Protein AF-A0A261AAI8-F1 (afdb_monomer_lite)

Sequence (503 aa):
MDIALGIELSTLSTMRGILCHSVGISQRIRNIHFERLILFQILHFSRLRVPNLGKMPLEDLKALDSEIANLGNHQFKEVDINKFFHHWIEGYNKKLRRLKLDGFKETPDWAILLKDIVYTEWNPKERGRYYKSKYTHTEETIDCENGRDFRNKNGQLATVVHHSEYLDFLLLSFPFLIFSKIVRSMGIMELFELSQVSRRVLNLLKLSRIPVARSVNVLIGKMDSIFFYELGSFTKGFAIDFVEKPQSITGQIKINNICIDVSKNTEKRIIYCKSSQFEVALVPLLTHLDKIFFQIKWAIGIELNVLNAMREVLSHSIFKKCRYLQIRSETEALSNEDCEYLLERTHPTFGITIRSNLDANFNYKKILHFSRLSVHNLGKMPLEDLKELESEIAYLKNHQFTETDINQFLHHWIKGNNKKLRHLHLDGFKDTPDWDILLKDIVYTEWNPEERRKNYKSKYTNEVETIDCENGRDFRNKDGQLATVVHYSKFLDFLVWNDRFPE

Radius of gyration: 35.21 Å; chains: 1; bounding box: 78×64×110 Å

Foldseek 3Di:
DDDPDDDDPVVVVVVVPPPPPDDDDDPVVCVVVVVVVVLVVQLQEQFEEDQQPEEDDLVSVQVRQYQEYAHHNYPDALQSLLVSVVSVLQPGNVNYFKYKYFQQQDDHDCCSNQPPFDKDQDDVVQDDQWDWDPRDPDIDIDGRNRWIWGAHPVRWIWTWDDDRRMTMIGTDDRPLVVVLVVLLPDFPLVLVVQCQPDPVSLQSLLVSQRAAPAAWEAEAPPWGKTFHADDPGPQTSAMETADQDADDFPDWGCQPHDIWGWDDDVVSNYTYTHNVCRLVVPVSVLVSVPSNHHLHAYAYEYEPVCCVVCLVVLQDQSLLSHQEYEYAYPPDADEQVNLVSNCVSRVHNAAYAYHHHHPPPHDLVSHLQHQFYEYACQEEDDLVSVQVRLHQEYHYENYDDALQSQLVSVVSVLQPGSVSHFKYKYFAQQDDHPCCNNCPPFDWDADDVVQADQWDWDPNDNDTDIDGCNRWTWGAHPVRWIWTWDDDRRMTMIGTPPDRYDD

InterPro domains:
  IPR001810 F-box domain [PS50181] (168-206)
  IPR012885 Sdz-33, F-box domain [PF07735] (42-101)
  IPR012885 Sdz-33, F-box domain [PF07735] (365-426)

Structure (mmCIF, N/CA/C/O backbone):
data_AF-A0A261AAI8-F1
#
_entry.id   AF-A0A261AAI8-F1
#
loop_
_atom_site.group_PDB
_atom_site.id
_atom_site.type_symbol
_atom_site.label_atom_id
_atom_site.label_alt_id
_atom_site.label_comp_id
_atom_site.label_asym_id
_atom_site.label_entity_id
_atom_site.label_seq_id
_atom_site.pdbx_PDB_ins_code
_atom_site.Cartn_x
_atom_site.Cartn_y
_atom_site.Cartn_z
_atom_site.occupancy
_atom_site.B_iso_or_equiv
_atom_site.auth_seq_id
_atom_site.auth_comp_id
_atom_site.auth_asym_id
_atom_site.auth_atom_id
_atom_site.pdbx_PDB_model_num
ATOM 1 N N . MET A 1 1 ? -7.500 -22.355 32.479 1.00 22.66 1 MET A N 1
ATOM 2 C CA . MET A 1 1 ? -8.018 -23.730 32.623 1.00 22.66 1 MET A CA 1
ATOM 3 C C . MET A 1 1 ? -9.062 -23.620 33.716 1.00 22.66 1 MET A C 1
ATOM 5 O O . MET A 1 1 ? -8.724 -23.707 34.885 1.00 22.66 1 MET A O 1
ATOM 9 N N . ASP A 1 2 ? -10.276 -23.224 33.335 1.00 24.41 2 ASP A N 1
ATOM 10 C CA . ASP A 1 2 ? -11.313 -22.833 34.294 1.00 24.41 2 ASP A CA 1
ATOM 11 C C . ASP A 1 2 ? -12.060 -24.086 34.739 1.00 24.41 2 ASP A C 1
ATOM 13 O O . ASP A 1 2 ? -12.765 -24.724 33.955 1.00 24.41 2 ASP A O 1
ATOM 17 N N . ILE A 1 3 ? -11.832 -24.477 35.989 1.00 24.23 3 ILE A N 1
ATOM 18 C CA . ILE A 1 3 ? -12.466 -25.634 36.610 1.00 24.23 3 ILE A CA 1
ATOM 19 C C . ILE A 1 3 ? -13.923 -25.259 36.903 1.00 24.23 3 ILE A C 1
ATOM 21 O O . ILE A 1 3 ? -14.205 -24.443 37.777 1.00 24.23 3 ILE A O 1
ATOM 25 N N . ALA A 1 4 ? -14.858 -25.859 36.165 1.00 29.19 4 ALA A N 1
ATOM 26 C CA . ALA A 1 4 ? -16.274 -25.837 36.503 1.00 29.19 4 ALA A CA 1
ATOM 27 C C . ALA A 1 4 ? -16.508 -26.776 37.698 1.00 29.19 4 ALA A C 1
ATOM 29 O O . ALA A 1 4 ? -16.684 -27.979 37.526 1.00 29.19 4 ALA A O 1
ATOM 30 N N . LEU A 1 5 ? -16.479 -26.237 38.916 1.00 31.91 5 LEU A N 1
ATOM 31 C CA . LEU A 1 5 ? -16.896 -26.963 40.114 1.00 31.91 5 LEU A CA 1
ATOM 32 C C . LEU A 1 5 ? -18.424 -26.899 40.226 1.00 31.91 5 LEU A C 1
ATOM 34 O O . LEU A 1 5 ? -18.993 -25.862 40.556 1.00 31.91 5 LEU A O 1
ATOM 38 N N . GLY A 1 6 ? -19.094 -28.011 39.922 1.00 31.77 6 GLY A N 1
ATOM 39 C CA . GLY A 1 6 ? -20.480 -28.224 40.325 1.00 31.77 6 GLY A CA 1
ATOM 40 C C . GLY A 1 6 ? -20.508 -28.544 41.815 1.00 31.77 6 GLY A C 1
ATOM 41 O O . GLY A 1 6 ? -20.043 -29.607 42.214 1.00 31.77 6 GLY A O 1
ATOM 42 N N . ILE A 1 7 ? -21.003 -27.622 42.640 1.00 35.31 7 ILE A N 1
ATOM 43 C CA . ILE A 1 7 ? -21.208 -27.880 44.068 1.00 35.31 7 ILE A CA 1
ATOM 44 C C . ILE A 1 7 ? -22.627 -28.420 44.244 1.00 35.31 7 ILE A C 1
ATOM 46 O O . ILE A 1 7 ? -23.610 -27.709 44.037 1.00 35.31 7 ILE A O 1
ATOM 50 N N . GLU A 1 8 ? -22.729 -29.685 44.637 1.00 32.12 8 GLU A N 1
ATOM 51 C CA . GLU A 1 8 ? -23.958 -30.260 45.169 1.00 32.12 8 GLU A CA 1
ATOM 52 C C . GLU A 1 8 ? -24.102 -29.839 46.644 1.00 32.12 8 GLU A C 1
ATOM 54 O O . GLU A 1 8 ? -23.239 -30.112 47.481 1.00 32.12 8 GLU A O 1
ATOM 59 N N . LEU A 1 9 ? -25.198 -29.170 47.007 1.00 36.25 9 LEU A N 1
ATOM 60 C CA . LEU A 1 9 ? -25.475 -28.810 48.408 1.00 36.25 9 LEU A CA 1
ATOM 61 C C . LEU A 1 9 ? -25.646 -30.048 49.319 1.00 36.25 9 LEU A C 1
ATOM 63 O O . LEU A 1 9 ? -25.467 -29.944 50.531 1.00 36.25 9 LEU A O 1
ATOM 67 N N . SER A 1 10 ? -25.888 -31.237 48.751 1.00 35.91 10 SER A N 1
ATOM 68 C CA . SER A 1 10 ? -25.846 -32.540 49.438 1.00 35.91 10 SER A CA 1
ATOM 69 C C . SER A 1 10 ? -24.433 -32.920 49.902 1.00 35.91 10 SER A C 1
ATOM 71 O O . SER A 1 10 ? -24.281 -33.429 51.012 1.00 35.91 10 SER A O 1
ATOM 73 N N . THR A 1 11 ? -23.384 -32.614 49.130 1.00 36.41 11 THR A N 1
ATOM 74 C CA . THR A 1 11 ? -21.984 -32.930 49.491 1.00 36.41 11 THR A CA 1
ATOM 75 C C . THR A 1 11 ? -21.432 -32.121 50.675 1.00 36.41 11 THR A C 1
ATOM 77 O O . THR A 1 11 ? -20.484 -32.553 51.331 1.00 36.41 11 THR A O 1
ATOM 80 N N . LEU A 1 12 ? -22.057 -30.994 51.035 1.00 38.62 12 LEU A N 1
ATOM 81 C CA . LEU A 1 12 ? -21.713 -30.219 52.239 1.00 38.62 12 LEU A CA 1
ATOM 82 C C . LEU A 1 12 ? -22.172 -30.899 53.542 1.00 38.62 12 LEU A C 1
ATOM 84 O O . LEU A 1 12 ? -21.616 -30.630 54.609 1.00 38.62 12 LEU A O 1
ATOM 88 N N . SER A 1 13 ? -23.135 -31.826 53.471 1.00 37.97 13 SER A N 1
ATOM 89 C CA . SER A 1 13 ? -23.565 -32.620 54.630 1.00 37.97 13 SER A CA 1
ATOM 90 C C . SER A 1 13 ? -22.507 -33.638 55.083 1.00 37.97 13 SER A C 1
ATOM 92 O O . SER A 1 13 ? -22.428 -33.957 56.268 1.00 37.97 13 SER A O 1
ATOM 94 N N . THR A 1 14 ? -21.625 -34.069 54.178 1.00 35.94 14 THR A N 1
ATOM 95 C CA . THR A 1 14 ? -20.559 -35.036 54.470 1.00 35.94 14 THR A CA 1
ATOM 96 C C . THR A 1 14 ? -19.347 -34.373 55.139 1.00 35.94 14 THR A C 1
ATOM 98 O O . THR A 1 14 ? -18.746 -34.956 56.038 1.00 35.94 14 THR A O 1
ATOM 101 N N . MET A 1 15 ? -19.038 -33.105 54.819 1.00 35.00 15 MET A N 1
ATOM 102 C CA . MET A 1 15 ? -18.042 -32.313 55.575 1.00 35.00 15 MET A CA 1
ATOM 103 C C . MET A 1 15 ? -18.531 -31.906 56.977 1.00 35.00 15 MET A C 1
ATOM 105 O O . MET A 1 15 ? -17.720 -31.625 57.861 1.00 35.00 15 MET A O 1
ATOM 109 N N . ARG A 1 16 ? -19.852 -31.922 57.204 1.00 35.59 16 ARG A N 1
ATOM 110 C CA . ARG A 1 16 ? -20.513 -31.624 58.488 1.00 35.59 16 ARG A CA 1
ATOM 111 C C . ARG A 1 16 ? -20.115 -32.602 59.606 1.00 35.59 16 ARG A C 1
ATOM 113 O O . ARG A 1 16 ? -20.129 -32.214 60.768 1.00 35.59 16 ARG A O 1
ATOM 120 N N . GLY A 1 17 ? -19.733 -33.838 59.266 1.00 34.75 17 GLY A N 1
ATOM 121 C CA . GLY A 1 17 ? -19.344 -34.867 60.239 1.00 34.75 17 GLY A CA 1
ATOM 122 C C . GLY A 1 17 ? -17.910 -34.741 60.766 1.00 34.75 17 GLY A C 1
ATOM 123 O O . GLY A 1 17 ? -17.660 -35.037 61.930 1.00 34.75 17 GLY A O 1
ATOM 124 N N . ILE A 1 18 ? -16.971 -34.255 59.949 1.00 36.31 18 ILE A N 1
ATOM 125 C CA . ILE A 1 18 ? -15.529 -34.297 60.269 1.00 36.31 18 ILE A CA 1
ATOM 126 C C . ILE A 1 18 ? -15.102 -33.122 61.173 1.00 36.31 18 ILE A C 1
ATOM 128 O O . ILE A 1 18 ? -14.172 -33.249 61.964 1.00 36.31 18 ILE A O 1
ATOM 132 N N . LEU A 1 19 ? -15.814 -31.990 61.127 1.00 31.95 19 LEU A N 1
ATOM 133 C CA . LEU A 1 19 ? -15.485 -30.774 61.893 1.00 31.95 19 LEU A CA 1
ATOM 134 C C . LEU A 1 19 ? -16.314 -30.582 63.176 1.00 31.95 19 LEU A C 1
ATOM 136 O O . LEU A 1 19 ? -16.024 -29.684 63.966 1.00 31.95 19 LEU A O 1
ATOM 140 N N . CYS A 1 20 ? -17.325 -31.422 63.425 1.00 35.00 20 CYS A N 1
ATOM 141 C CA . CYS A 1 20 ? -18.189 -31.302 64.606 1.00 35.00 20 CYS A CA 1
ATOM 142 C C . CYS A 1 20 ? -17.543 -31.783 65.920 1.00 35.00 20 CYS A C 1
ATOM 144 O O . CYS A 1 20 ? -18.127 -31.564 66.979 1.00 35.00 20 CYS A O 1
ATOM 146 N N . HIS A 1 21 ? -16.347 -32.384 65.887 1.00 34.69 21 HIS A N 1
ATOM 147 C CA . HIS A 1 21 ? -15.700 -32.912 67.094 1.00 34.69 21 HIS A CA 1
ATOM 148 C C . HIS A 1 21 ? -14.760 -31.950 67.836 1.00 34.69 21 HIS A C 1
ATOM 150 O O . HIS A 1 21 ? -14.392 -32.266 68.962 1.00 34.69 21 HIS A O 1
ATOM 156 N N . SER A 1 22 ? -14.385 -30.785 67.290 1.00 32.94 22 SER A N 1
ATOM 157 C CA . SER A 1 22 ? -13.252 -30.033 67.863 1.00 32.94 22 SER A CA 1
ATOM 158 C C . SER A 1 22 ? -13.557 -28.756 68.652 1.00 32.94 22 SER A C 1
ATOM 160 O O . SER A 1 22 ? -12.664 -28.305 69.360 1.00 32.94 22 SER A O 1
ATOM 162 N N . VAL A 1 23 ? -14.751 -28.144 68.615 1.00 34.78 23 VAL A N 1
ATOM 163 C CA . VAL A 1 23 ? -14.961 -26.882 69.369 1.00 34.78 23 VAL A CA 1
ATOM 164 C C . VAL A 1 23 ? -16.407 -26.704 69.836 1.00 34.78 23 VAL A C 1
ATOM 166 O O . VAL A 1 23 ? -17.268 -26.289 69.053 1.00 34.78 23 VAL A O 1
ATOM 169 N N . GLY A 1 24 ? -16.656 -26.948 71.125 1.00 41.47 24 GLY A N 1
ATOM 170 C CA . GLY A 1 24 ? -17.947 -26.752 71.789 1.00 41.47 24 GLY A CA 1
ATOM 171 C C . GLY A 1 24 ? -18.336 -25.278 71.938 1.00 41.47 24 GLY A C 1
ATOM 172 O O . GLY A 1 24 ? -17.912 -24.627 72.882 1.00 41.47 24 GLY A O 1
ATOM 173 N N . ILE A 1 25 ? -19.160 -24.765 71.015 1.00 35.31 25 ILE A N 1
ATOM 174 C CA . ILE A 1 25 ? -19.985 -23.546 71.153 1.00 35.31 25 ILE A CA 1
ATOM 175 C C . ILE A 1 25 ? -21.282 -23.759 70.342 1.00 35.31 25 ILE A C 1
ATOM 177 O O . ILE A 1 25 ? -21.244 -24.358 69.268 1.00 35.31 25 ILE A O 1
ATOM 181 N N . SER A 1 26 ? -22.416 -23.269 70.865 1.00 42.31 26 SER A N 1
ATOM 182 C CA . SER A 1 26 ? -23.805 -23.448 70.390 1.00 42.31 26 SER A CA 1
ATOM 183 C C . SER A 1 26 ? -24.010 -23.557 68.864 1.00 42.31 26 SER A C 1
ATOM 185 O O . SER A 1 26 ? -23.716 -22.651 68.080 1.00 42.31 26 SER A O 1
ATOM 187 N N . GLN A 1 27 ? -24.627 -24.673 68.471 1.00 39.41 27 GLN A N 1
ATOM 188 C CA . GLN A 1 27 ? -24.836 -25.167 67.104 1.00 39.41 27 GLN A CA 1
ATOM 189 C C . GLN A 1 27 ? -25.745 -24.276 66.232 1.00 39.41 27 GLN A C 1
ATOM 191 O O . GLN A 1 27 ? -25.676 -24.325 65.005 1.00 39.41 27 GLN A O 1
ATOM 196 N N . ARG A 1 28 ? -26.578 -23.419 66.841 1.00 34.44 28 ARG A N 1
ATOM 197 C CA . ARG A 1 28 ? -27.532 -22.549 66.121 1.00 34.44 28 ARG A CA 1
ATOM 198 C C . ARG A 1 28 ? -26.897 -21.287 65.529 1.00 34.44 28 ARG A C 1
ATOM 200 O O . ARG A 1 28 ? -27.314 -20.858 64.459 1.00 34.44 28 ARG A O 1
ATOM 207 N N . ILE A 1 29 ? -25.886 -20.712 66.187 1.00 33.72 29 ILE A N 1
ATOM 208 C CA . ILE A 1 29 ? -25.269 -19.438 65.769 1.00 33.72 29 ILE A CA 1
ATOM 209 C C . ILE A 1 29 ? -24.239 -19.660 64.645 1.00 33.72 29 ILE A C 1
ATOM 211 O O . ILE A 1 29 ? -24.134 -18.838 63.737 1.00 33.72 29 ILE A O 1
ATOM 215 N N . ARG A 1 30 ? -23.541 -20.809 64.629 1.00 38.28 30 ARG A N 1
ATOM 216 C CA . ARG A 1 30 ? -22.608 -21.165 63.539 1.00 38.28 30 ARG A CA 1
ATOM 217 C C . ARG A 1 30 ? -23.312 -21.482 62.215 1.00 38.28 30 ARG A C 1
ATOM 219 O O . ARG A 1 30 ? -22.793 -21.098 61.173 1.00 38.28 30 ARG A O 1
ATOM 226 N N . ASN A 1 31 ? -24.487 -22.118 62.239 1.00 37.25 31 ASN A N 1
ATOM 227 C CA . ASN A 1 31 ? -25.198 -22.511 61.012 1.00 37.25 31 ASN A CA 1
ATOM 228 C C . ASN A 1 31 ? -25.596 -21.306 60.143 1.00 37.25 31 ASN A C 1
ATOM 230 O O . ASN A 1 31 ? -25.364 -21.322 58.940 1.00 37.25 31 ASN A O 1
ATOM 234 N N . ILE A 1 32 ? -26.106 -20.230 60.751 1.00 40.56 32 ILE A N 1
ATOM 235 C CA . ILE A 1 32 ? -26.548 -19.034 60.011 1.00 40.56 32 ILE A CA 1
ATOM 236 C C . ILE A 1 32 ? -25.350 -18.272 59.420 1.00 40.56 32 ILE A C 1
ATOM 238 O O . ILE A 1 32 ? -25.414 -17.782 58.292 1.00 40.56 32 ILE A O 1
ATOM 242 N N . HIS A 1 33 ? -24.242 -18.181 60.163 1.00 38.62 33 HIS A N 1
ATOM 243 C CA . HIS A 1 33 ? -23.044 -17.483 59.693 1.00 38.62 33 HIS A CA 1
ATOM 244 C C . HIS A 1 33 ? -22.299 -18.250 58.595 1.00 38.62 33 HIS A C 1
ATOM 246 O O . HIS A 1 33 ? -21.796 -17.623 57.666 1.00 38.62 33 HIS A O 1
ATOM 252 N N . PHE A 1 34 ? -22.251 -19.583 58.673 1.00 38.56 34 PHE A N 1
ATOM 253 C CA . PHE A 1 34 ? -21.557 -20.426 57.697 1.00 38.56 34 PHE A CA 1
ATOM 254 C C . PHE A 1 34 ? -22.311 -20.507 56.360 1.00 38.56 34 PHE A C 1
ATOM 256 O O . PHE A 1 34 ? -21.695 -20.369 55.306 1.00 38.56 34 PHE A O 1
ATOM 263 N N . GLU A 1 35 ? -23.644 -20.628 56.389 1.00 45.94 35 GLU A N 1
ATOM 264 C CA . GLU A 1 35 ? -24.478 -20.595 55.177 1.00 45.94 35 GLU A CA 1
ATOM 265 C C . GLU A 1 35 ? -24.386 -19.239 54.458 1.00 45.94 35 GLU A C 1
ATOM 267 O O . GLU A 1 35 ? -24.210 -19.204 53.241 1.00 45.94 35 GLU A O 1
ATOM 272 N N . ARG A 1 36 ? -24.397 -18.118 55.201 1.00 44.72 36 ARG A N 1
ATOM 273 C CA . ARG A 1 36 ? -24.198 -16.777 54.619 1.00 44.72 36 ARG A CA 1
ATOM 274 C C . ARG A 1 36 ? -22.795 -16.567 54.045 1.00 44.72 36 ARG A C 1
ATOM 276 O O . ARG A 1 36 ? -22.673 -15.929 53.004 1.00 44.72 36 ARG A O 1
ATOM 283 N N . LEU A 1 37 ? -21.746 -17.093 54.686 1.00 41.44 37 LEU A N 1
ATOM 284 C CA . LEU A 1 37 ? -20.369 -16.972 54.184 1.00 41.44 37 LEU A CA 1
ATOM 285 C C . LEU A 1 37 ? -20.166 -17.725 52.863 1.00 41.44 37 LEU A C 1
ATOM 287 O O . LEU A 1 37 ? -19.517 -17.205 51.957 1.00 41.44 37 LEU A O 1
ATOM 291 N N . ILE A 1 38 ? -20.742 -18.925 52.743 1.00 51.62 38 ILE A N 1
ATOM 292 C CA . ILE A 1 38 ? -20.686 -19.724 51.512 1.00 51.62 38 ILE A CA 1
ATOM 293 C C . ILE A 1 38 ? -21.461 -19.028 50.391 1.00 51.62 38 ILE A C 1
ATOM 295 O O . ILE A 1 38 ? -20.952 -18.917 49.277 1.00 51.62 38 ILE A O 1
ATOM 299 N N . LEU A 1 39 ? -22.655 -18.501 50.684 1.00 51.00 39 LEU A N 1
ATOM 300 C CA . LEU A 1 39 ? -23.450 -17.770 49.697 1.00 51.00 39 LEU A CA 1
ATOM 301 C C . LEU A 1 39 ? -22.688 -16.546 49.163 1.00 51.00 39 LEU A C 1
ATOM 303 O O . LEU A 1 39 ? -22.605 -16.359 47.953 1.00 51.00 39 LEU A O 1
ATOM 307 N N . PHE A 1 40 ? -22.050 -15.774 50.050 1.00 53.84 40 PHE A N 1
ATOM 308 C CA . PHE A 1 40 ? -21.281 -14.580 49.683 1.00 53.84 40 PHE A CA 1
ATOM 309 C C . PHE A 1 40 ? -20.080 -14.899 48.777 1.00 53.84 40 PHE A C 1
ATOM 311 O O . PHE A 1 40 ? -19.794 -14.160 47.840 1.00 53.84 40 PHE A O 1
ATOM 318 N N . GLN A 1 41 ? -19.396 -16.027 48.997 1.00 53.50 41 GLN A N 1
ATOM 319 C CA . GLN A 1 41 ? -18.282 -16.452 48.139 1.00 53.50 41 GLN A CA 1
ATOM 320 C C . GLN A 1 41 ? -18.738 -16.911 46.744 1.00 53.50 41 GLN A C 1
ATOM 322 O O . GLN A 1 41 ? -17.994 -16.762 45.775 1.00 53.50 41 GLN A O 1
ATOM 327 N N . ILE A 1 42 ? -19.958 -17.440 46.620 1.00 61.41 42 ILE A N 1
ATOM 328 C CA . ILE A 1 42 ? -20.470 -18.009 45.367 1.00 61.41 42 ILE A CA 1
ATOM 329 C C . ILE A 1 42 ? -20.980 -16.926 44.390 1.00 61.41 42 ILE A C 1
ATOM 331 O O . ILE A 1 42 ? -20.919 -17.111 43.173 1.00 61.41 42 ILE A O 1
ATOM 335 N N . LEU A 1 43 ? -21.411 -15.762 44.887 1.00 59.22 43 LEU A N 1
ATOM 336 C CA . LEU A 1 43 ? -21.946 -14.666 44.058 1.00 59.22 43 LEU A CA 1
ATOM 337 C C . LEU A 1 43 ? -20.915 -14.004 43.128 1.00 59.22 43 LEU A C 1
ATOM 339 O O . LEU A 1 43 ? -21.301 -13.283 42.209 1.00 59.22 43 LEU A O 1
ATOM 343 N N . HIS A 1 44 ? -19.621 -14.253 43.347 1.00 69.00 44 HIS A N 1
ATOM 344 C CA . HIS A 1 44 ? -18.522 -13.657 42.582 1.00 69.00 44 HIS A CA 1
ATOM 345 C C . HIS A 1 44 ? -17.990 -14.545 41.448 1.00 69.00 44 HIS A C 1
ATOM 347 O O . HIS A 1 44 ? -17.086 -14.133 40.714 1.00 69.00 44 HIS A O 1
ATOM 353 N N . PHE A 1 45 ? -18.524 -15.759 41.265 1.00 71.00 45 PHE A N 1
ATOM 354 C CA . PHE A 1 45 ? -18.133 -16.586 40.125 1.00 71.00 45 PHE A CA 1
ATOM 355 C C . PHE A 1 45 ? -18.655 -15.980 38.822 1.00 71.00 45 PHE A C 1
ATOM 357 O O . PHE A 1 45 ? -19.842 -15.695 38.684 1.00 71.00 45 PHE A O 1
ATOM 364 N N . SER A 1 46 ? -17.776 -15.850 37.823 1.00 77.00 46 SER A N 1
ATOM 365 C CA . SER A 1 46 ? -18.157 -15.379 36.483 1.00 77.00 46 SER A CA 1
ATOM 366 C C . SER A 1 46 ? -19.258 -16.252 35.867 1.00 77.00 46 SER A C 1
ATOM 368 O O . SER A 1 46 ? -20.161 -15.730 35.217 1.00 77.00 46 SER A O 1
ATOM 370 N N . ARG A 1 47 ? -19.240 -17.565 36.113 1.00 81.31 47 ARG A N 1
ATOM 371 C CA . ARG A 1 47 ? -20.298 -18.489 35.694 1.00 81.31 47 ARG A CA 1
ATOM 372 C C . ARG A 1 47 ? -20.766 -19.300 36.886 1.00 81.31 47 ARG A C 1
ATOM 374 O O . ARG A 1 47 ? -19.989 -20.064 37.451 1.00 81.31 47 ARG A O 1
ATOM 381 N N . LEU A 1 48 ? -22.027 -19.124 37.242 1.00 84.12 48 LEU A N 1
ATOM 382 C CA . LEU A 1 48 ? -22.653 -19.738 38.396 1.00 84.12 48 LEU A CA 1
ATOM 383 C C . LEU A 1 48 ? -23.733 -20.725 37.949 1.00 84.12 48 LEU A C 1
ATOM 385 O O . LEU A 1 48 ? -24.612 -20.377 37.165 1.00 84.12 48 LEU A O 1
ATOM 389 N N . ARG A 1 49 ? -23.706 -21.951 38.474 1.00 85.25 49 ARG A N 1
ATOM 390 C CA . ARG A 1 49 ? -24.803 -22.913 38.336 1.00 85.25 49 ARG A CA 1
ATOM 391 C C . ARG A 1 49 ? -25.078 -23.551 39.680 1.00 85.25 49 ARG A C 1
ATOM 393 O O . ARG A 1 49 ? -24.222 -24.253 40.208 1.00 85.25 49 ARG A O 1
ATOM 400 N N . VAL A 1 50 ? -26.286 -23.338 40.184 1.00 84.31 50 VAL A N 1
ATOM 401 C CA . VAL A 1 50 ? -26.770 -23.914 41.438 1.00 84.31 50 VAL A CA 1
ATOM 402 C C . VAL A 1 50 ? -28.069 -24.653 41.129 1.00 84.31 50 VAL A C 1
ATOM 404 O O . VAL A 1 50 ? -29.116 -24.016 41.056 1.00 84.31 50 VAL A O 1
ATOM 407 N N . PRO A 1 51 ? -28.029 -25.978 40.892 1.00 80.19 51 PRO A N 1
ATOM 408 C CA . PRO A 1 51 ? -29.221 -26.747 40.525 1.00 80.19 51 PRO A CA 1
ATOM 409 C C . PRO A 1 51 ? -30.304 -26.759 41.609 1.00 80.19 51 PRO A C 1
ATOM 411 O O . PRO A 1 51 ? -31.479 -26.849 41.286 1.00 80.19 51 PRO A O 1
ATOM 414 N N . ASN A 1 52 ? -29.902 -26.669 42.881 1.00 81.56 52 ASN A N 1
ATOM 415 C CA . ASN A 1 52 ? -30.803 -26.645 44.029 1.00 81.56 52 ASN A CA 1
ATOM 416 C C . ASN A 1 52 ? -30.482 -25.464 44.943 1.00 81.56 52 ASN A C 1
ATOM 418 O O . ASN A 1 52 ? -29.762 -25.618 45.922 1.00 81.56 52 ASN A O 1
ATOM 422 N N . LEU A 1 53 ? -30.983 -24.281 44.602 1.00 81.62 53 LEU A N 1
ATOM 423 C CA . LEU A 1 53 ? -30.681 -23.040 45.308 1.00 81.62 53 LEU A CA 1
ATOM 424 C C . LEU A 1 53 ? -31.319 -22.985 46.703 1.00 81.62 53 LEU A C 1
ATOM 426 O O . LEU A 1 53 ? -30.713 -22.468 47.639 1.00 81.62 53 LEU A O 1
ATOM 430 N N . GLY A 1 54 ? -32.538 -23.510 46.857 1.00 78.94 54 GLY A N 1
ATOM 431 C CA . GLY A 1 54 ? -33.278 -23.427 48.113 1.00 78.94 54 GLY A CA 1
ATOM 432 C C . GLY A 1 54 ? -33.676 -21.988 48.467 1.00 78.94 54 GLY A C 1
ATOM 433 O O . GLY A 1 54 ? -34.152 -21.229 47.619 1.00 78.94 54 GLY A O 1
ATOM 434 N N . LYS A 1 55 ? -33.526 -21.613 49.745 1.00 79.94 55 LYS A N 1
ATOM 435 C CA . LYS A 1 55 ? -33.882 -20.278 50.255 1.00 79.94 55 LYS A CA 1
ATOM 436 C C . LYS A 1 55 ? -32.737 -19.288 50.054 1.00 79.94 55 LYS A C 1
ATOM 438 O O . LYS A 1 55 ? -31.887 -19.145 50.927 1.00 79.94 55 LYS A O 1
ATOM 443 N N . MET A 1 56 ? -32.768 -18.567 48.937 1.00 81.06 56 MET A N 1
ATOM 444 C CA . MET A 1 56 ? -31.901 -17.416 48.686 1.00 81.06 56 MET A CA 1
ATOM 445 C C . MET A 1 56 ? -32.687 -16.103 48.854 1.00 81.06 56 MET A C 1
ATOM 447 O O . MET A 1 56 ? -33.736 -15.944 48.228 1.00 81.06 56 MET A O 1
ATOM 451 N N . PRO A 1 57 ? -32.216 -15.157 49.684 1.00 87.19 57 PRO A N 1
ATOM 452 C CA . PRO A 1 57 ? -32.776 -13.810 49.762 1.00 87.19 57 PRO A CA 1
ATOM 453 C C . PRO A 1 57 ? -32.691 -13.049 48.430 1.00 87.19 57 PRO A C 1
ATOM 455 O O . PRO A 1 57 ? -31.703 -13.140 47.707 1.00 87.19 57 PRO A O 1
ATOM 458 N N . LEU A 1 58 ? -33.695 -12.215 48.140 1.00 89.19 58 LEU A N 1
ATOM 459 C CA . LEU A 1 58 ? -33.702 -11.346 46.953 1.00 89.19 58 LEU A CA 1
ATOM 460 C C . LEU A 1 58 ? -32.503 -10.383 46.910 1.00 89.19 58 LEU A C 1
ATOM 462 O O . LEU A 1 58 ? -31.974 -10.108 45.836 1.00 89.19 58 LEU A O 1
ATOM 466 N N . GLU A 1 59 ? -32.065 -9.868 48.058 1.00 90.00 59 GLU A N 1
ATOM 467 C CA . GLU A 1 59 ? -30.921 -8.948 48.110 1.00 90.00 59 GLU A CA 1
ATOM 468 C C . GLU A 1 59 ? -29.620 -9.617 47.652 1.00 90.00 59 GLU A C 1
ATOM 470 O O . GLU A 1 59 ? -28.806 -8.980 46.988 1.00 90.00 59 GLU A O 1
ATOM 475 N N . ASP A 1 60 ? -29.471 -10.923 47.880 1.00 86.44 60 ASP A N 1
ATOM 476 C CA . ASP A 1 60 ? -28.318 -11.673 47.385 1.00 86.44 60 ASP A CA 1
ATOM 477 C C . ASP A 1 60 ? -28.398 -11.867 45.859 1.00 86.44 60 ASP A C 1
ATOM 479 O O . ASP A 1 60 ? -27.375 -11.865 45.176 1.00 86.44 60 ASP A O 1
ATOM 483 N N . LEU A 1 61 ? -29.610 -11.976 45.290 1.00 89.56 61 LEU A N 1
ATOM 484 C CA . LEU A 1 61 ? -29.801 -12.057 43.836 1.00 89.56 61 LEU A CA 1
ATOM 485 C C . LEU A 1 61 ? -29.466 -10.715 43.176 1.00 89.56 61 LEU A C 1
ATOM 487 O O . LEU A 1 61 ? -28.833 -10.678 42.124 1.00 89.56 61 LEU A O 1
ATOM 491 N N . LYS A 1 62 ? -29.841 -9.601 43.812 1.00 90.88 62 LYS A N 1
ATOM 492 C CA . LYS A 1 62 ? -29.445 -8.253 43.377 1.00 90.88 62 LYS A CA 1
ATOM 493 C C . LYS A 1 62 ? -27.935 -8.033 43.491 1.00 90.88 62 LYS A C 1
ATOM 495 O O . LYS A 1 62 ? -27.349 -7.388 42.629 1.00 90.88 62 LYS A O 1
ATOM 500 N N . ALA A 1 63 ? -27.288 -8.616 44.499 1.00 87.62 63 ALA A N 1
ATOM 501 C CA . ALA A 1 63 ? -25.839 -8.549 44.684 1.00 87.62 63 ALA A CA 1
ATOM 502 C C . ALA A 1 63 ? -25.033 -9.465 43.738 1.00 87.62 63 ALA A C 1
ATOM 504 O O . ALA A 1 63 ? -23.803 -9.450 43.783 1.00 87.62 63 ALA A O 1
ATOM 505 N N . LEU A 1 64 ? -25.695 -10.246 42.876 1.00 85.69 64 LEU A N 1
ATOM 506 C CA . LEU A 1 64 ? -25.053 -11.182 41.956 1.00 85.69 64 LEU A CA 1
ATOM 507 C C . LEU A 1 64 ? -24.035 -10.488 41.031 1.00 85.69 64 LEU A C 1
ATOM 509 O O . LEU A 1 64 ? -24.380 -9.592 40.254 1.00 85.69 64 LEU A O 1
ATOM 513 N N . ASP A 1 65 ? -22.790 -10.965 41.049 1.00 83.38 65 ASP A N 1
ATOM 514 C CA . ASP A 1 65 ? -21.672 -10.446 40.248 1.00 83.38 65 ASP A CA 1
ATOM 515 C C . ASP A 1 65 ? -21.189 -11.468 39.195 1.00 83.38 65 ASP A C 1
ATOM 517 O O . ASP A 1 65 ? -20.013 -11.535 38.828 1.00 83.38 65 ASP A O 1
ATOM 521 N N . SER A 1 66 ? -22.122 -12.277 38.689 1.00 82.62 66 SER A N 1
ATOM 522 C CA . SER A 1 66 ? -21.890 -13.280 37.645 1.00 82.62 66 SER A CA 1
ATOM 523 C C . SER A 1 66 ? -22.161 -12.740 36.238 1.00 82.62 66 SER A C 1
ATOM 525 O O . SER A 1 66 ? -23.015 -11.884 36.024 1.00 82.62 66 SER A O 1
ATOM 527 N N . GLU A 1 67 ? -21.463 -13.295 35.246 1.00 84.25 67 GLU A N 1
ATOM 528 C CA . GLU A 1 67 ? -21.761 -13.118 33.821 1.00 84.25 67 GLU A CA 1
ATOM 529 C C . GLU A 1 67 ? -22.918 -14.022 33.384 1.00 84.25 67 GLU A C 1
ATOM 531 O O . GLU A 1 67 ? -23.812 -13.594 32.655 1.00 84.25 67 GLU A O 1
ATOM 536 N N . ILE A 1 68 ? -22.926 -15.275 33.840 1.00 88.25 68 ILE A N 1
ATOM 537 C CA . ILE A 1 68 ? -24.016 -16.223 33.591 1.00 88.25 68 ILE A CA 1
ATOM 538 C C . ILE A 1 68 ? -24.393 -16.880 34.911 1.00 88.25 68 ILE A C 1
ATOM 540 O O . ILE A 1 68 ? -23.515 -17.420 35.581 1.00 88.25 68 ILE A O 1
ATOM 544 N N . ALA A 1 69 ? -25.676 -16.877 35.258 1.00 90.19 69 ALA A N 1
ATOM 545 C CA . ALA A 1 69 ? -26.190 -17.573 36.431 1.00 90.19 69 ALA A CA 1
ATOM 546 C C . ALA A 1 69 ? -27.351 -18.498 36.057 1.00 90.19 69 ALA A C 1
ATOM 548 O O . ALA A 1 69 ? -28.334 -18.051 35.476 1.00 90.19 69 ALA A O 1
ATOM 549 N N . ASN A 1 70 ? -27.234 -19.775 36.414 1.00 90.62 70 ASN A N 1
ATOM 550 C CA . ASN A 1 70 ? -28.259 -20.798 36.239 1.00 90.62 70 ASN A CA 1
ATOM 551 C C . ASN A 1 70 ? -28.699 -21.282 37.623 1.00 90.62 70 ASN A C 1
ATOM 553 O O . ASN A 1 70 ? -27.963 -22.025 38.277 1.00 90.62 70 ASN A O 1
ATOM 557 N N . LEU A 1 71 ? -29.872 -20.858 38.078 1.00 90.56 71 LEU A N 1
ATOM 558 C CA . LEU A 1 71 ? -30.358 -21.123 39.427 1.00 90.56 71 LEU A CA 1
ATOM 559 C C . LEU A 1 71 ? -31.618 -21.988 39.352 1.00 90.56 71 LEU A C 1
ATOM 561 O O . LEU A 1 71 ? -32.615 -21.566 38.775 1.00 90.56 71 LEU A O 1
ATOM 565 N N . GLY A 1 72 ? -31.568 -23.191 39.917 1.00 86.62 72 GLY A N 1
ATOM 566 C CA . GLY A 1 72 ? -32.701 -24.115 39.954 1.00 86.62 72 GLY A CA 1
ATOM 567 C C . GLY A 1 72 ? -33.240 -24.355 41.351 1.00 86.62 72 GLY A C 1
ATOM 568 O O . GLY A 1 72 ? -32.577 -24.036 42.339 1.00 86.62 72 GLY A O 1
ATOM 569 N N . ASN A 1 73 ? -34.468 -24.877 41.420 1.00 83.25 73 ASN A N 1
ATOM 570 C CA . ASN A 1 73 ? -35.208 -25.141 42.660 1.00 83.25 73 ASN A CA 1
ATOM 571 C C . ASN A 1 73 ? -35.121 -23.963 43.656 1.00 83.25 73 ASN A C 1
ATOM 573 O O . ASN A 1 73 ? -34.775 -24.116 44.834 1.00 83.25 73 ASN A O 1
ATOM 577 N N . HIS A 1 74 ? -35.332 -22.756 43.132 1.00 88.12 74 HIS A N 1
ATOM 578 C CA . HIS A 1 74 ? -35.348 -21.517 43.897 1.00 88.12 74 HIS A CA 1
ATOM 579 C C . HIS A 1 74 ? -36.739 -21.258 44.489 1.00 88.12 74 HIS A C 1
ATOM 581 O O . HIS A 1 74 ? -37.731 -21.846 44.069 1.00 88.12 74 HIS A O 1
ATOM 587 N N . GLN A 1 75 ? -36.833 -20.313 45.427 1.00 87.25 75 GLN A N 1
ATOM 588 C CA . GLN A 1 75 ? -38.116 -19.872 46.004 1.00 87.25 75 GLN A CA 1
ATOM 589 C C . GLN A 1 75 ? -38.565 -18.483 45.532 1.00 87.25 75 GLN A C 1
ATOM 591 O O . GLN A 1 75 ? -39.539 -17.951 46.062 1.00 87.25 75 GLN A O 1
ATOM 596 N N . PHE A 1 76 ? -37.862 -17.888 44.562 1.00 90.12 76 PHE A N 1
ATOM 597 C CA . PHE A 1 76 ? -38.257 -16.606 43.981 1.00 90.12 76 PHE A CA 1
ATOM 598 C C . PHE A 1 76 ? -39.616 -16.706 43.296 1.00 90.12 76 PHE A C 1
ATOM 600 O O . PHE A 1 76 ? -39.839 -17.609 42.490 1.00 90.12 76 PHE A O 1
ATOM 607 N N . LYS A 1 77 ? -40.491 -15.752 43.610 1.00 91.19 77 LYS A N 1
ATOM 608 C CA . LYS A 1 77 ? -41.782 -15.557 42.943 1.00 91.19 77 LYS A CA 1
ATOM 609 C C . LYS A 1 77 ? -41.667 -14.476 41.872 1.00 91.19 77 LYS A C 1
ATOM 611 O O . LYS A 1 77 ? -40.700 -13.714 41.851 1.00 91.19 77 LYS A O 1
ATOM 616 N N . GLU A 1 78 ? -42.689 -14.325 41.038 1.00 93.31 78 GLU A N 1
ATOM 617 C CA . GLU A 1 78 ? -42.768 -13.292 39.997 1.00 93.31 78 GLU A CA 1
ATOM 618 C C . GLU A 1 78 ? -42.534 -11.887 40.568 1.00 93.31 78 GLU A C 1
ATOM 620 O O . GLU A 1 78 ? -41.836 -11.079 39.962 1.00 93.31 78 GLU A O 1
ATOM 625 N N . VAL A 1 79 ? -43.038 -11.613 41.776 1.00 94.75 79 VAL A N 1
ATOM 626 C CA . VAL A 1 79 ? -42.830 -10.338 42.486 1.00 94.75 79 VAL A CA 1
ATOM 627 C C . VAL A 1 79 ? -41.353 -10.096 42.826 1.00 94.75 79 VAL A C 1
ATOM 629 O O . VAL A 1 79 ? -40.885 -8.958 42.784 1.00 94.75 79 VAL A O 1
ATOM 632 N N . ASP A 1 80 ? -40.602 -11.143 43.168 1.00 94.69 80 ASP A N 1
ATOM 633 C CA . ASP A 1 80 ? -39.173 -11.026 43.476 1.00 94.69 80 ASP A CA 1
ATOM 634 C C . ASP A 1 80 ? -38.368 -10.759 42.201 1.00 94.69 80 ASP A C 1
ATOM 636 O O . ASP A 1 80 ? -37.483 -9.902 42.188 1.00 94.69 80 ASP A O 1
ATOM 640 N N . ILE A 1 81 ? -38.726 -11.434 41.106 1.00 95.50 81 ILE A N 1
ATOM 641 C CA . ILE A 1 81 ? -38.079 -11.247 39.805 1.00 95.50 81 ILE A CA 1
ATOM 642 C C . ILE A 1 81 ? -38.414 -9.875 39.208 1.00 95.50 81 ILE A C 1
ATOM 644 O O . ILE A 1 81 ? -37.519 -9.203 38.700 1.00 95.50 81 ILE A O 1
ATOM 648 N N . ASN A 1 82 ? -39.648 -9.391 39.362 1.00 97.25 82 ASN A N 1
ATOM 649 C CA . ASN A 1 82 ? -40.022 -8.024 38.999 1.00 97.25 82 ASN A CA 1
ATOM 650 C C . ASN A 1 82 ? -39.149 -6.988 39.733 1.00 97.25 82 ASN A C 1
ATOM 652 O O . ASN A 1 82 ? -38.582 -6.089 39.109 1.00 97.25 82 ASN A O 1
ATOM 656 N N . LYS A 1 83 ? -38.947 -7.152 41.049 1.00 97.31 83 LYS A N 1
ATOM 657 C CA . LYS A 1 83 ? -38.044 -6.286 41.831 1.00 97.31 83 LYS A CA 1
ATOM 658 C C . LYS A 1 83 ? -36.591 -6.372 41.360 1.00 97.31 83 LYS A C 1
ATOM 660 O O . LYS A 1 83 ? -35.881 -5.366 41.398 1.00 97.31 83 LYS A O 1
ATOM 665 N N . PHE A 1 84 ? -36.132 -7.550 40.941 1.00 97.12 84 PHE A N 1
ATOM 666 C CA . PHE A 1 84 ? -34.813 -7.711 40.331 1.00 97.12 84 PHE A CA 1
ATOM 667 C C . PHE A 1 84 ? -34.720 -6.983 38.977 1.00 97.12 84 PHE A C 1
ATOM 669 O O . PHE A 1 84 ? -33.728 -6.302 38.729 1.00 97.12 84 PHE A O 1
ATOM 676 N N . PHE A 1 85 ? -35.751 -7.040 38.128 1.00 97.12 85 PHE A N 1
ATOM 677 C CA . PHE A 1 85 ? -35.773 -6.299 36.864 1.00 97.12 85 PHE A CA 1
ATOM 678 C C . PHE A 1 85 ? -35.726 -4.790 37.077 1.00 97.12 85 PHE A C 1
ATOM 680 O O . PHE A 1 85 ? -34.915 -4.134 36.432 1.00 97.12 85 PHE A O 1
ATOM 687 N N . HIS A 1 86 ? -36.492 -4.245 38.026 1.00 97.62 86 HIS A N 1
ATOM 688 C CA . HIS A 1 86 ? -36.389 -2.829 38.408 1.00 97.62 86 HIS A CA 1
ATOM 689 C C . HIS A 1 86 ? -34.977 -2.459 38.881 1.00 97.62 86 HIS A C 1
ATOM 691 O O . HIS A 1 86 ? -34.418 -1.448 38.458 1.00 97.62 86 HIS A O 1
ATOM 697 N N . HIS A 1 87 ? -34.344 -3.320 39.683 1.00 96.19 87 HIS A N 1
ATOM 698 C CA . HIS A 1 87 ? -32.948 -3.138 40.082 1.00 96.19 87 HIS A CA 1
ATOM 699 C C . HIS A 1 87 ? -31.995 -3.130 38.873 1.00 96.19 87 HIS A C 1
ATOM 701 O O . HIS A 1 87 ? -31.138 -2.258 38.761 1.00 96.19 87 HIS A O 1
ATOM 707 N N . TRP A 1 88 ? -32.157 -4.041 37.915 1.00 95.19 88 TRP A N 1
ATOM 708 C CA . TRP A 1 88 ? -31.340 -4.035 36.702 1.00 95.19 88 TRP A CA 1
ATOM 709 C C . TRP A 1 88 ? -31.624 -2.828 35.787 1.00 95.19 88 TRP A C 1
ATOM 711 O O . TRP A 1 88 ? -30.692 -2.267 35.200 1.00 95.19 88 TRP A O 1
ATOM 721 N N . ILE A 1 89 ? -32.882 -2.384 35.688 1.00 93.62 89 ILE A N 1
ATOM 722 C CA . ILE A 1 89 ? -33.290 -1.190 34.931 1.00 93.62 89 ILE A CA 1
ATOM 723 C C . ILE A 1 89 ? -32.574 0.052 35.472 1.00 93.62 89 ILE A C 1
ATOM 725 O O . ILE A 1 89 ? -32.098 0.880 34.692 1.00 93.62 89 ILE A O 1
ATOM 729 N N . GLU A 1 90 ? -32.354 0.115 36.784 1.00 93.44 90 GLU A N 1
ATOM 730 C CA . GLU A 1 90 ? -31.526 1.130 37.437 1.00 93.44 90 GLU A CA 1
ATOM 731 C C . GLU A 1 90 ? -30.011 0.993 37.170 1.00 93.44 90 GLU A C 1
ATOM 733 O O . GLU A 1 90 ? -29.203 1.755 37.699 1.00 93.44 90 GLU A O 1
ATOM 738 N N . GLY A 1 91 ? -29.576 0.074 36.306 1.00 85.62 91 GLY A N 1
ATOM 739 C CA . GLY A 1 91 ? -28.198 -0.025 35.816 1.00 85.62 91 GLY A CA 1
ATOM 740 C C . GLY A 1 91 ? -27.241 -0.841 36.693 1.00 85.62 91 GLY A C 1
ATOM 741 O O . GLY A 1 91 ? -26.019 -0.702 36.546 1.00 85.62 91 GLY A O 1
ATOM 742 N N . TYR A 1 92 ? -27.774 -1.673 37.588 1.00 90.19 92 TYR A N 1
ATOM 743 C CA . TYR A 1 92 ? -27.011 -2.630 38.395 1.00 90.19 92 TYR A CA 1
ATOM 744 C C . TYR A 1 92 ? -26.744 -3.954 37.635 1.00 90.19 92 TYR A C 1
ATOM 746 O O . TYR A 1 92 ? -27.117 -4.098 36.473 1.00 90.19 92 TYR A O 1
ATOM 754 N N . ASN A 1 93 ? -26.001 -4.890 38.247 1.00 88.25 93 ASN A N 1
ATOM 755 C CA . ASN A 1 93 ? -25.575 -6.180 37.660 1.00 88.25 93 ASN A CA 1
ATOM 756 C C . ASN A 1 93 ? -24.892 -6.062 36.279 1.00 88.25 93 ASN A C 1
ATOM 758 O O . ASN A 1 93 ? -25.175 -6.809 35.345 1.00 88.25 93 ASN A O 1
ATOM 762 N N . LYS A 1 94 ? -23.943 -5.125 36.146 1.00 82.50 94 LYS A N 1
ATOM 763 C CA . LYS A 1 94 ? -23.299 -4.753 34.867 1.00 82.50 94 LYS A CA 1
ATOM 764 C C . LYS A 1 94 ? -22.565 -5.890 34.142 1.00 82.50 94 LYS A C 1
ATOM 766 O O . LYS A 1 94 ? -22.306 -5.765 32.946 1.00 82.50 94 LYS A O 1
ATOM 771 N N . LYS A 1 95 ? -22.173 -6.952 34.854 1.00 83.38 95 LYS A N 1
ATOM 772 C CA . LYS A 1 95 ? -21.497 -8.119 34.265 1.00 83.38 95 LYS A CA 1
ATOM 773 C C . LYS A 1 95 ? -22.468 -9.137 33.679 1.00 83.38 95 LYS A C 1
ATOM 775 O O . LYS A 1 95 ? -22.054 -9.908 32.816 1.00 83.38 95 LYS A O 1
ATOM 780 N N . LEU A 1 96 ? -23.719 -9.137 34.135 1.00 87.88 96 LEU A N 1
ATOM 781 C CA . LEU A 1 96 ? -24.690 -10.157 33.782 1.00 87.88 96 LEU A CA 1
ATOM 782 C C . LEU A 1 96 ? -24.944 -10.146 32.269 1.00 87.88 96 LEU A C 1
ATOM 784 O O . LEU A 1 96 ? -25.062 -9.098 31.632 1.00 87.88 96 LEU A O 1
ATOM 788 N N . ARG A 1 97 ? -25.000 -11.342 31.692 1.00 87.62 97 ARG A N 1
ATOM 789 C CA . ARG A 1 97 ? -25.356 -11.609 30.294 1.00 87.62 97 ARG A CA 1
ATOM 790 C C . ARG A 1 97 ? -26.557 -12.533 30.176 1.00 87.62 97 ARG A C 1
ATOM 792 O O . ARG A 1 97 ? -27.330 -12.398 29.230 1.00 87.62 97 ARG A O 1
ATOM 799 N N . ARG A 1 98 ? -26.706 -13.456 31.126 1.00 92.12 98 ARG A N 1
ATOM 800 C CA . ARG A 1 98 ? -27.843 -14.371 31.214 1.00 92.12 98 ARG A CA 1
ATOM 801 C C . ARG A 1 98 ? -28.123 -14.750 32.663 1.00 92.12 98 ARG A C 1
ATOM 803 O O . ARG A 1 98 ? -27.209 -15.171 33.370 1.00 92.12 98 ARG A O 1
ATOM 810 N N . LEU A 1 99 ? -29.386 -14.667 33.056 1.00 93.88 99 LEU A N 1
ATOM 811 C CA . LEU A 1 99 ? -29.917 -15.295 34.261 1.00 93.88 99 LEU A CA 1
ATOM 812 C C . LEU A 1 99 ? -30.976 -16.313 33.831 1.00 93.88 99 LEU A C 1
ATOM 814 O O . LEU A 1 99 ? -31.996 -15.931 33.264 1.00 93.88 99 LEU A O 1
ATOM 818 N N . LYS A 1 100 ? -30.711 -17.595 34.081 1.00 93.19 100 LYS A N 1
ATOM 819 C CA . LYS A 1 100 ? -31.635 -18.705 33.847 1.00 93.19 100 LYS A CA 1
ATOM 820 C C . LYS A 1 100 ? -32.189 -19.174 35.184 1.00 93.19 100 LYS A C 1
ATOM 822 O O . LYS A 1 100 ? -31.419 -19.557 36.067 1.00 93.19 100 LYS A O 1
ATOM 827 N N . LEU A 1 101 ? -33.506 -19.168 35.305 1.00 92.50 101 LEU A N 1
ATOM 828 C CA . LEU A 1 101 ? -34.239 -19.615 36.479 1.00 92.50 101 LEU A CA 1
ATOM 829 C C . LEU A 1 101 ? -35.056 -20.858 36.127 1.00 92.50 101 LEU A C 1
ATOM 831 O O . LEU A 1 101 ? -35.791 -20.852 35.143 1.00 92.50 101 LEU A O 1
ATOM 835 N N . ASP A 1 102 ? -34.894 -21.921 36.905 1.00 86.38 102 ASP A N 1
ATOM 836 C CA . ASP A 1 102 ? -35.668 -23.161 36.798 1.00 86.38 102 ASP A CA 1
ATOM 837 C C . ASP A 1 102 ? -36.684 -23.247 37.947 1.00 86.38 102 ASP A C 1
ATOM 839 O O . ASP A 1 102 ? -36.362 -22.909 39.089 1.00 86.38 102 ASP A O 1
ATOM 843 N N . GLY A 1 103 ? -37.902 -23.696 37.640 1.00 79.19 103 GLY A N 1
ATOM 844 C CA . GLY A 1 103 ? -39.036 -23.748 38.565 1.00 79.19 103 GLY A CA 1
ATOM 845 C C . GLY A 1 103 ? -40.295 -23.044 38.054 1.00 79.19 103 GLY A C 1
ATOM 846 O O . GLY A 1 103 ? -41.323 -23.082 38.727 1.00 79.19 103 GLY A O 1
ATOM 847 N N . PHE A 1 104 ? -40.251 -22.456 36.856 1.00 82.06 104 PHE A N 1
ATOM 848 C CA . PHE A 1 104 ? -41.402 -21.851 36.181 1.00 82.06 104 PHE A CA 1
ATOM 849 C C . PHE A 1 104 ? -42.096 -22.892 35.296 1.00 82.06 104 PHE A C 1
ATOM 851 O O . PHE A 1 104 ? -42.096 -22.782 34.072 1.00 82.06 104 PHE A O 1
ATOM 858 N N . LYS A 1 105 ? -42.641 -23.947 35.918 1.00 79.62 105 LYS A N 1
ATOM 859 C CA . LYS A 1 105 ? -43.308 -25.058 35.205 1.00 79.62 105 LYS A CA 1
ATOM 860 C C . LYS A 1 105 ? -44.515 -24.608 34.390 1.00 79.62 105 LYS A C 1
ATOM 862 O O . LYS A 1 105 ? -44.801 -25.165 33.337 1.00 79.62 105 LYS A O 1
ATOM 867 N N . GLU A 1 106 ? -45.211 -23.603 34.898 1.00 84.44 106 GLU A N 1
ATOM 868 C CA . GLU A 1 106 ? -46.301 -22.928 34.210 1.00 84.44 106 GLU A CA 1
ATOM 869 C C . GLU A 1 106 ? -45.816 -21.571 33.699 1.00 84.44 106 GLU A C 1
ATOM 871 O O . GLU A 1 106 ? -44.833 -21.010 34.193 1.00 84.44 106 GLU A O 1
ATOM 876 N N . THR A 1 107 ? -46.501 -21.046 32.684 1.00 85.69 107 THR A N 1
ATOM 877 C CA . THR A 1 107 ? -46.224 -19.703 32.177 1.00 85.69 107 THR A CA 1
ATOM 878 C C . THR A 1 107 ? -46.395 -18.684 33.308 1.00 85.69 107 THR A C 1
ATOM 880 O O . THR A 1 107 ? -47.446 -18.684 33.949 1.00 85.69 107 THR A O 1
ATOM 883 N N . PRO A 1 108 ? -45.401 -17.811 33.560 1.00 90.44 108 PRO A N 1
ATOM 884 C CA . PRO A 1 108 ? -45.498 -16.829 34.632 1.00 90.44 108 PRO A CA 1
ATOM 885 C C . PRO A 1 108 ? -46.624 -15.836 34.354 1.00 90.44 108 PRO A C 1
ATOM 887 O O . PRO A 1 108 ? -46.915 -15.506 33.199 1.00 90.44 108 PRO A O 1
ATOM 890 N N . ASP A 1 109 ? -47.199 -15.287 35.421 1.00 94.06 109 ASP A N 1
ATOM 891 C CA . ASP A 1 109 ? -48.108 -14.155 35.292 1.00 94.06 109 ASP A CA 1
ATOM 892 C C . ASP A 1 109 ? -47.320 -12.909 34.854 1.00 94.06 109 ASP A C 1
ATOM 894 O O . ASP A 1 109 ? -46.660 -12.231 35.648 1.00 94.06 109 ASP A O 1
ATOM 898 N N . TRP A 1 110 ? -47.391 -12.603 33.559 1.00 94.06 110 TRP A N 1
ATOM 899 C CA . TRP A 1 110 ? -46.712 -11.461 32.952 1.00 94.06 110 TRP A CA 1
ATOM 900 C C . TRP A 1 110 ? -47.179 -10.115 33.510 1.00 94.06 110 TRP A C 1
ATOM 902 O O . TRP A 1 110 ? -46.377 -9.180 33.545 1.00 94.06 110 TRP A O 1
ATOM 912 N N . ALA A 1 111 ? -48.427 -10.012 33.982 1.00 94.12 111 ALA A N 1
ATOM 913 C CA . ALA A 1 111 ? -48.949 -8.785 34.580 1.00 94.12 111 ALA A CA 1
ATOM 914 C C . ALA A 1 111 ? -48.304 -8.503 35.943 1.00 94.12 111 ALA A C 1
ATOM 916 O O . ALA A 1 111 ? -48.152 -7.341 36.322 1.00 94.12 111 ALA A O 1
ATOM 917 N N . ILE A 1 112 ? -47.877 -9.549 36.657 1.00 95.00 112 ILE A N 1
ATOM 918 C CA . ILE A 1 112 ? -47.097 -9.428 37.894 1.00 95.00 112 ILE A CA 1
ATOM 919 C C . ILE A 1 112 ? -45.611 -9.250 37.572 1.00 95.00 112 ILE A C 1
ATOM 921 O O . ILE A 1 112 ? -44.963 -8.344 38.097 1.00 95.00 112 ILE A O 1
ATOM 925 N N . LEU A 1 113 ? -45.064 -10.100 36.701 1.00 94.94 113 LEU A N 1
ATOM 926 C CA . LEU A 1 113 ? -43.632 -10.166 36.420 1.00 94.94 113 LEU A CA 1
ATOM 927 C C . LEU A 1 113 ? -43.093 -8.880 35.776 1.00 94.94 113 LEU A C 1
ATOM 929 O O . LEU A 1 113 ? -41.991 -8.434 36.101 1.00 94.94 113 LEU A O 1
ATOM 933 N N . LEU A 1 114 ? -43.870 -8.261 34.885 1.00 96.12 114 LEU A N 1
ATOM 934 C CA . LEU A 1 114 ? -43.504 -7.031 34.171 1.00 96.12 114 LEU A CA 1
ATOM 935 C C . LEU A 1 114 ? -44.313 -5.818 34.638 1.00 96.12 114 LEU A C 1
ATOM 937 O O . LEU A 1 114 ? -44.396 -4.813 33.932 1.00 96.12 114 LEU A O 1
ATOM 941 N N . LYS A 1 115 ? -44.893 -5.891 35.841 1.00 97.12 115 LYS A N 1
ATOM 942 C CA . LYS A 1 115 ? -45.612 -4.769 36.436 1.00 97.12 115 LYS A CA 1
ATOM 943 C C . LYS A 1 115 ? -44.721 -3.524 36.484 1.00 97.12 115 LYS A C 1
ATOM 945 O O . LYS A 1 115 ? -43.579 -3.590 36.948 1.00 97.12 115 LYS A O 1
ATOM 950 N N . ASP A 1 116 ? -45.271 -2.406 36.015 1.00 96.75 116 ASP A N 1
ATOM 951 C CA . ASP A 1 116 ? -44.619 -1.093 35.961 1.00 96.75 116 ASP A CA 1
ATOM 952 C C . ASP A 1 116 ? -43.338 -1.054 35.093 1.00 96.75 116 ASP A C 1
ATOM 954 O O . ASP A 1 116 ? -42.515 -0.152 35.233 1.00 96.75 116 ASP A O 1
ATOM 958 N N . ILE A 1 117 ? -43.160 -2.014 34.173 1.00 96.56 117 ILE A N 1
ATOM 959 C CA . ILE A 1 117 ? -42.062 -2.048 33.196 1.00 96.56 117 ILE A CA 1
ATOM 960 C C . ILE A 1 117 ? -42.636 -1.815 31.798 1.00 96.56 117 ILE A C 1
ATOM 962 O O . ILE A 1 117 ? -43.515 -2.543 31.344 1.00 96.56 117 ILE A O 1
ATOM 966 N N . VAL A 1 118 ? -42.112 -0.816 31.084 1.00 93.88 118 VAL A N 1
ATOM 967 C CA . VAL A 1 118 ? -42.443 -0.603 29.667 1.00 93.88 118 VAL A CA 1
ATOM 968 C C . VAL A 1 118 ? -41.669 -1.619 28.829 1.00 93.88 118 VAL A C 1
ATOM 970 O O . VAL A 1 118 ? -40.437 -1.591 28.804 1.00 93.88 118 VAL A O 1
ATOM 973 N N . TYR A 1 119 ? -42.388 -2.500 28.139 1.00 94.56 119 TYR A N 1
ATOM 974 C CA . TYR A 1 119 ? -41.813 -3.528 27.276 1.00 94.56 119 TYR A CA 1
ATOM 975 C C . TYR A 1 119 ? -42.512 -3.573 25.916 1.00 94.56 119 TYR A C 1
ATOM 977 O O . TYR A 1 119 ? -43.617 -3.059 25.741 1.00 94.56 119 TYR A O 1
ATOM 985 N N . THR A 1 120 ? -41.857 -4.214 24.957 1.00 92.38 120 THR A N 1
ATOM 986 C CA . THR A 1 120 ? -42.415 -4.557 23.648 1.00 92.38 120 THR A CA 1
ATOM 987 C C . THR A 1 120 ? -42.282 -6.054 23.415 1.00 92.38 120 THR A C 1
ATOM 989 O O . THR A 1 120 ? -41.333 -6.674 23.892 1.00 92.38 120 THR A O 1
ATOM 992 N N . GLU A 1 121 ? -43.196 -6.643 22.654 1.00 93.31 121 GLU A N 1
ATOM 993 C CA . GLU A 1 121 ? -42.993 -8.000 22.136 1.00 93.31 121 GLU A CA 1
ATOM 994 C C . GLU A 1 121 ? -41.788 -8.033 21.182 1.00 93.31 121 GLU A C 1
ATOM 996 O O . GLU A 1 121 ? -41.369 -6.997 20.647 1.00 93.31 121 GLU A O 1
ATOM 1001 N N . TRP A 1 122 ? -41.208 -9.217 20.978 1.00 88.06 122 TRP A N 1
ATOM 1002 C CA . TRP A 1 122 ? -40.071 -9.380 20.078 1.00 88.06 122 TRP A CA 1
ATOM 1003 C C . TRP A 1 122 ? -40.347 -8.793 18.686 1.00 88.06 122 TRP A C 1
ATOM 1005 O O . TRP A 1 122 ? -41.350 -9.091 18.038 1.00 88.06 122 TRP A O 1
ATOM 1015 N N . ASN A 1 123 ? -39.392 -7.999 18.195 1.00 76.19 123 ASN A N 1
ATOM 1016 C CA . ASN A 1 123 ? -39.442 -7.402 16.868 1.00 76.19 123 ASN A CA 1
ATOM 1017 C C . ASN A 1 123 ? -38.262 -7.882 15.996 1.00 76.19 123 ASN A C 1
ATOM 1019 O O . ASN A 1 123 ? -37.107 -7.537 16.287 1.00 76.19 123 ASN A O 1
ATOM 1023 N N . PRO A 1 124 ? -38.509 -8.594 14.875 1.00 74.06 124 PRO A N 1
ATOM 1024 C CA . PRO A 1 124 ? -37.449 -9.044 13.966 1.00 74.06 124 PRO A CA 1
ATOM 1025 C C . PRO A 1 124 ? -36.655 -7.898 13.325 1.00 74.06 124 PRO A C 1
ATOM 1027 O O . PRO A 1 124 ? -35.541 -8.119 12.849 1.00 74.06 124 PRO A O 1
ATOM 1030 N N . LYS A 1 125 ? -37.197 -6.671 13.304 1.00 70.81 125 LYS A N 1
ATOM 1031 C CA . LYS A 1 125 ? -36.484 -5.486 12.804 1.00 70.81 125 LYS A CA 1
ATOM 1032 C C . LYS A 1 125 ? -35.441 -4.956 13.794 1.00 70.81 125 LYS A C 1
ATOM 1034 O O . LYS A 1 125 ? -34.506 -4.287 13.366 1.00 70.81 125 LYS A O 1
ATOM 1039 N N . GLU A 1 126 ? -35.577 -5.249 15.088 1.00 59.94 126 GLU A N 1
ATOM 1040 C CA . GLU A 1 126 ? -34.676 -4.738 16.132 1.00 59.94 126 GLU A CA 1
ATOM 1041 C C . GLU A 1 126 ? -33.570 -5.728 16.509 1.00 59.94 126 GLU A C 1
ATOM 1043 O O . GLU A 1 126 ? -32.441 -5.318 16.800 1.00 59.94 126 GLU A O 1
ATOM 1048 N N . ARG A 1 127 ? -33.859 -7.036 16.486 1.00 71.88 127 ARG A N 1
ATOM 1049 C CA . ARG A 1 127 ? -32.880 -8.085 16.804 1.00 71.88 127 ARG A CA 1
ATOM 1050 C C . ARG A 1 127 ? -33.224 -9.444 16.191 1.00 71.88 127 ARG A C 1
ATOM 1052 O O . ARG A 1 127 ? -34.368 -9.727 15.849 1.00 71.88 127 ARG A O 1
ATOM 1059 N N . GLY A 1 128 ? -32.222 -10.325 16.140 1.00 77.88 128 GLY A N 1
ATOM 1060 C CA . GLY A 1 128 ? -32.405 -11.725 15.748 1.00 77.88 128 GLY A CA 1
ATOM 1061 C C . GLY A 1 128 ? -33.306 -12.512 16.712 1.00 77.88 128 GLY A C 1
ATOM 1062 O O . GLY A 1 128 ? -33.407 -12.178 17.896 1.00 77.88 128 GLY A O 1
ATOM 1063 N N . ARG A 1 129 ? -33.938 -13.570 16.184 1.00 85.69 129 ARG A N 1
ATOM 1064 C CA . ARG A 1 129 ? -34.843 -14.473 16.917 1.00 85.69 129 ARG A CA 1
ATOM 1065 C C . ARG A 1 129 ? -34.133 -15.303 17.986 1.00 85.69 129 ARG A C 1
ATOM 1067 O O . ARG A 1 129 ? -34.669 -15.473 19.070 1.00 85.69 129 ARG A O 1
ATOM 1074 N N . TYR A 1 130 ? -32.937 -15.804 17.691 1.00 89.44 130 TYR A N 1
ATOM 1075 C CA . TYR A 1 130 ? -32.243 -16.755 18.557 1.00 89.44 130 TYR A CA 1
ATOM 1076 C C . TYR A 1 130 ? -31.152 -16.091 19.399 1.00 89.44 130 TYR A C 1
ATOM 1078 O O . TYR A 1 130 ? -30.316 -15.351 18.872 1.00 89.44 130 TYR A O 1
ATOM 1086 N N . TYR A 1 131 ? -31.112 -16.414 20.690 1.00 85.94 131 TYR A N 1
ATOM 1087 C CA . TYR A 1 131 ? -30.011 -16.075 21.588 1.00 85.94 131 TYR A CA 1
ATOM 1088 C C . TYR A 1 131 ? -29.102 -17.287 21.780 1.00 85.94 131 TYR A C 1
ATOM 1090 O O . TYR A 1 131 ? -29.574 -18.386 22.054 1.00 85.94 131 TYR A O 1
ATOM 1098 N N . LYS A 1 132 ? -27.787 -17.093 21.677 1.00 85.25 132 LYS A N 1
ATOM 1099 C CA . LYS A 1 132 ? -26.797 -18.154 21.888 1.00 85.25 132 LYS A CA 1
ATOM 1100 C C . LYS A 1 132 ? -26.068 -17.939 23.203 1.00 85.25 132 LYS A C 1
ATOM 1102 O O . LYS A 1 132 ? -25.469 -16.888 23.421 1.00 85.25 132 LYS A O 1
ATOM 1107 N N . SER A 1 133 ? -26.101 -18.943 24.070 1.00 82.38 133 SER A N 1
ATOM 1108 C CA . SER A 1 133 ? -25.469 -18.916 25.384 1.00 82.38 133 SER A CA 1
ATOM 1109 C C . SER A 1 133 ? -24.506 -20.082 25.538 1.00 82.38 133 SER A C 1
ATOM 1111 O O . SER A 1 133 ? -24.845 -21.223 25.245 1.00 82.38 133 SER A O 1
ATOM 1113 N N . LYS A 1 134 ? -23.302 -19.815 26.043 1.00 79.00 134 LYS A N 1
ATOM 1114 C CA . LYS A 1 134 ? -22.284 -20.842 26.266 1.00 79.00 134 LYS A CA 1
ATOM 1115 C C . LYS A 1 134 ? -21.898 -20.887 27.740 1.00 79.00 134 LYS A C 1
ATOM 1117 O O . LYS A 1 134 ? -21.066 -20.101 28.187 1.00 79.00 134 LYS A O 1
ATOM 1122 N N . TYR A 1 135 ? -22.504 -21.810 28.491 1.00 70.00 135 TYR A N 1
ATOM 1123 C CA . TYR A 1 135 ? -22.191 -22.004 29.912 1.00 70.00 135 TYR A CA 1
ATOM 1124 C C . TYR A 1 135 ? -20.906 -22.833 30.107 1.00 70.00 135 TYR A C 1
ATOM 1126 O O . TYR A 1 135 ? -20.033 -22.442 30.881 1.00 70.00 135 TYR A O 1
ATOM 1134 N N . THR A 1 136 ? -20.732 -23.928 29.353 1.00 69.44 136 THR A N 1
ATOM 1135 C CA . THR A 1 136 ? -19.494 -24.738 29.332 1.00 69.44 136 THR A CA 1
ATOM 1136 C C . THR A 1 136 ? -18.921 -24.842 27.908 1.00 69.44 136 THR A C 1
ATOM 1138 O O . THR A 1 136 ? -18.775 -23.826 27.232 1.00 69.44 136 THR A O 1
ATOM 1141 N N . HIS A 1 137 ? -18.564 -26.035 27.432 1.00 68.75 137 HIS A N 1
ATOM 1142 C CA . HIS A 1 137 ? -18.131 -26.286 26.057 1.00 68.75 137 HIS A CA 1
ATOM 1143 C C . HIS A 1 137 ? -19.321 -26.387 25.087 1.00 68.75 137 HIS A C 1
ATOM 1145 O O . HIS A 1 137 ? -19.134 -26.156 23.893 1.00 68.75 137 HIS A O 1
ATOM 1151 N N . THR A 1 138 ? -20.529 -26.637 25.598 1.00 67.31 138 THR A N 1
ATOM 1152 C CA . THR A 1 138 ? -21.780 -26.700 24.833 1.00 67.31 138 THR A CA 1
ATOM 1153 C C . THR A 1 138 ? -22.436 -25.321 24.679 1.00 67.31 138 THR A C 1
ATOM 1155 O O . THR A 1 138 ? -22.453 -24.512 25.612 1.00 67.31 138 THR A O 1
ATOM 1158 N N . GLU A 1 139 ? -22.945 -25.042 23.475 1.00 81.69 139 GLU A N 1
ATOM 1159 C CA . GLU A 1 139 ? -23.723 -23.840 23.143 1.00 81.69 139 GLU A CA 1
ATOM 1160 C C . GLU A 1 139 ? -25.219 -24.185 23.179 1.00 81.69 139 GLU A C 1
ATOM 1162 O O . GLU A 1 139 ? -25.664 -25.115 22.513 1.00 81.69 139 GLU A O 1
ATOM 1167 N N . GLU A 1 140 ? -25.985 -23.438 23.969 1.00 86.94 140 GLU A N 1
ATOM 1168 C CA . GLU A 1 140 ? -27.444 -23.502 24.048 1.00 86.94 140 GLU A CA 1
ATOM 1169 C C . GLU A 1 140 ? -28.028 -22.383 23.179 1.00 86.94 140 GLU A C 1
ATOM 1171 O O . GLU A 1 140 ? -27.580 -21.235 23.249 1.00 86.94 140 GLU A O 1
ATOM 1176 N N . THR A 1 141 ? -29.021 -22.716 22.355 1.00 89.06 141 THR A N 1
ATOM 1177 C CA . THR A 1 141 ? -29.755 -21.746 21.536 1.00 89.06 141 THR A CA 1
ATOM 1178 C C . THR A 1 141 ? -31.155 -21.587 22.113 1.00 89.06 141 THR A C 1
ATOM 1180 O O . THR A 1 141 ? -31.886 -22.567 22.212 1.00 89.06 141 THR A O 1
ATOM 1183 N N . ILE A 1 142 ? -31.511 -20.364 22.501 1.00 90.06 142 ILE A N 1
ATOM 1184 C CA . ILE A 1 142 ? -32.815 -20.009 23.062 1.00 90.06 142 ILE A CA 1
ATOM 1185 C C . ILE A 1 142 ? -33.621 -19.282 21.990 1.00 90.06 142 ILE A C 1
ATOM 1187 O O . ILE A 1 142 ? -33.114 -18.356 21.350 1.00 90.06 142 ILE A O 1
ATOM 1191 N N . ASP A 1 143 ? -34.860 -19.716 21.783 1.00 92.12 143 ASP A N 1
ATOM 1192 C CA . ASP A 1 143 ? -35.804 -19.055 20.890 1.00 92.12 143 ASP A CA 1
ATOM 1193 C C . ASP A 1 143 ? -36.512 -17.914 21.621 1.00 92.12 143 ASP A C 1
ATOM 1195 O O . ASP A 1 143 ? -37.217 -18.134 22.603 1.00 92.12 143 ASP A O 1
ATOM 1199 N N . CYS A 1 144 ? -36.309 -16.690 21.145 1.00 91.25 144 CYS A N 1
ATOM 1200 C CA . CYS A 1 144 ? -36.849 -15.486 21.755 1.00 91.25 144 CYS A CA 1
ATOM 1201 C C . CYS A 1 144 ? -38.030 -14.899 20.964 1.00 91.25 144 CYS A C 1
ATOM 1203 O O . CYS A 1 144 ? -38.306 -13.709 21.132 1.00 91.25 144 CYS A O 1
ATOM 1205 N N . GLU A 1 145 ? -38.679 -15.680 20.089 1.00 91.12 145 GLU A N 1
ATOM 1206 C CA . GLU A 1 145 ? -39.859 -15.257 19.312 1.00 91.12 145 GLU A CA 1
ATOM 1207 C C . GLU A 1 145 ? -41.013 -14.788 20.208 1.00 91.12 145 GLU A C 1
ATOM 1209 O O . GLU A 1 145 ? -41.634 -13.774 19.915 1.00 91.12 145 GLU A O 1
ATOM 1214 N N . ASN A 1 146 ? -41.227 -15.459 21.344 1.00 90.75 146 ASN A N 1
ATOM 1215 C CA . ASN A 1 146 ? -42.245 -15.097 22.344 1.00 90.75 146 ASN A CA 1
ATOM 1216 C C . ASN A 1 146 ? -41.659 -14.294 23.523 1.00 90.75 146 ASN A C 1
ATOM 1218 O O . ASN A 1 146 ? -42.185 -14.319 24.639 1.00 90.75 146 ASN A O 1
ATOM 1222 N N . GLY A 1 147 ? -40.496 -13.672 23.314 1.00 92.88 147 GLY A N 1
ATOM 1223 C CA . GLY A 1 147 ? -39.791 -12.905 24.334 1.00 92.88 147 GLY A CA 1
ATOM 1224 C C . GLY A 1 147 ? -40.281 -11.462 24.422 1.00 92.88 147 GLY A C 1
ATOM 1225 O O . GLY A 1 147 ? -40.643 -10.857 23.415 1.00 92.88 147 GLY A O 1
ATOM 1226 N N . ARG A 1 148 ? -40.214 -10.895 25.629 1.00 94.62 148 ARG A N 1
ATOM 1227 C CA . ARG A 1 148 ? -40.555 -9.496 25.913 1.00 94.62 148 ARG A CA 1
ATOM 1228 C C . ARG A 1 148 ? -39.297 -8.684 26.141 1.00 94.62 148 ARG A C 1
ATOM 1230 O O . ARG A 1 148 ? -38.480 -9.018 27.00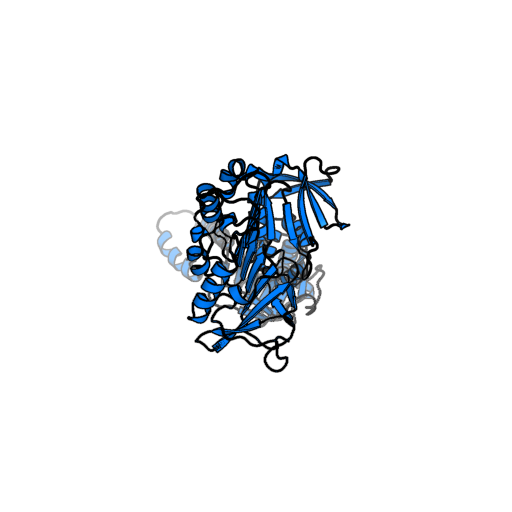1 1.00 94.62 148 ARG A O 1
ATOM 1237 N N . ASP A 1 149 ? -39.163 -7.625 25.364 1.00 92.81 149 ASP A N 1
ATOM 1238 C CA . ASP A 1 149 ? -37.975 -6.799 25.271 1.00 92.81 149 ASP A CA 1
ATOM 1239 C C . ASP A 1 149 ? -38.164 -5.493 26.058 1.00 92.81 149 ASP A C 1
ATOM 1241 O O . ASP A 1 149 ? -39.156 -4.787 25.888 1.00 92.81 149 ASP A O 1
ATOM 1245 N N . PHE A 1 150 ? -37.201 -5.145 26.911 1.00 92.62 150 PHE A N 1
ATOM 1246 C CA . PHE A 1 150 ? -37.158 -3.860 27.619 1.00 92.62 150 PHE A CA 1
ATOM 1247 C C . PHE A 1 150 ? -35.717 -3.398 27.840 1.00 92.62 150 PHE A C 1
ATOM 1249 O O . PHE A 1 150 ? -34.753 -4.133 27.602 1.00 92.62 150 PHE A O 1
ATOM 1256 N N . ARG A 1 151 ? -35.549 -2.134 28.241 1.00 87.38 151 ARG A N 1
ATOM 1257 C CA . ARG A 1 151 ? -34.235 -1.486 28.337 1.00 87.38 151 ARG A CA 1
ATOM 1258 C C . ARG A 1 151 ? -33.966 -0.981 29.745 1.00 87.38 151 ARG A C 1
ATOM 1260 O O . ARG A 1 151 ? -34.876 -0.522 30.425 1.00 87.38 151 ARG A O 1
ATOM 1267 N N . ASN A 1 152 ? -32.702 -1.020 30.157 1.00 85.94 152 ASN A N 1
ATOM 1268 C CA . ASN A 1 152 ? -32.270 -0.298 31.353 1.00 85.94 152 ASN A CA 1
ATOM 1269 C C . ASN A 1 152 ? -32.034 1.191 31.060 1.00 85.94 152 ASN A C 1
ATOM 1271 O O . ASN A 1 152 ? -32.016 1.615 29.901 1.00 85.94 152 ASN A O 1
ATOM 1275 N N . LYS A 1 153 ? -31.756 1.981 32.103 1.00 82.94 153 LYS A N 1
ATOM 1276 C CA . LYS A 1 153 ? -31.464 3.421 31.993 1.00 82.94 153 LYS A CA 1
ATOM 1277 C C . LYS A 1 153 ? -30.261 3.769 31.110 1.00 82.94 153 LYS A C 1
ATOM 1279 O O . LYS A 1 153 ? -30.124 4.906 30.678 1.00 82.94 153 LYS A O 1
ATOM 1284 N N . ASN A 1 154 ? -29.394 2.793 30.825 1.00 75.38 154 ASN A N 1
ATOM 1285 C CA . ASN A 1 154 ? -28.240 2.944 29.935 1.00 75.38 154 ASN A CA 1
ATOM 1286 C C . ASN A 1 154 ? -28.547 2.526 28.480 1.00 75.38 154 ASN A C 1
ATOM 1288 O O . ASN A 1 154 ? -27.636 2.478 27.653 1.00 75.38 154 ASN A O 1
ATOM 1292 N N . GLY A 1 155 ? -29.796 2.165 28.166 1.00 77.31 155 GLY A N 1
ATOM 1293 C CA . GLY A 1 155 ? -30.239 1.745 26.835 1.00 77.31 155 GLY A CA 1
ATOM 1294 C C . GLY A 1 155 ? -29.873 0.306 26.444 1.00 77.31 155 GLY A C 1
ATOM 1295 O O . GLY A 1 155 ? -30.117 -0.089 25.300 1.00 77.31 155 GLY A O 1
ATOM 1296 N N . GLN A 1 156 ? -29.300 -0.491 27.356 1.00 82.88 156 GLN A N 1
ATOM 1297 C CA . GLN A 1 156 ? -29.022 -1.907 27.102 1.00 82.88 156 GLN A CA 1
ATOM 1298 C C . GLN A 1 156 ? -30.342 -2.661 26.960 1.00 82.88 156 GLN A C 1
ATOM 1300 O O . GLN A 1 156 ? -31.219 -2.507 27.804 1.00 82.88 156 GLN A O 1
ATOM 1305 N N . LEU A 1 157 ? -30.468 -3.462 25.903 1.00 86.25 157 LEU A N 1
ATOM 1306 C CA . LEU A 1 157 ? -31.652 -4.270 25.641 1.00 86.25 157 LEU A CA 1
ATOM 1307 C C . LEU A 1 157 ? -31.561 -5.586 26.415 1.00 86.25 157 LEU A C 1
ATOM 1309 O O . LEU A 1 157 ? -30.501 -6.215 26.452 1.00 86.25 157 LEU A O 1
ATOM 1313 N N . ALA A 1 158 ? -32.668 -6.016 26.998 1.00 91.19 158 ALA A N 1
ATOM 1314 C CA . ALA A 1 158 ? -32.817 -7.349 27.544 1.00 91.19 158 ALA A CA 1
ATOM 1315 C C . ALA A 1 158 ? -34.131 -7.969 27.078 1.00 91.19 158 ALA A C 1
ATOM 1317 O O . ALA A 1 158 ? -35.096 -7.254 26.820 1.00 91.19 158 ALA A O 1
ATOM 1318 N N . THR A 1 159 ? -34.140 -9.292 26.991 1.00 93.19 159 THR A N 1
ATOM 1319 C CA . THR A 1 159 ? -35.324 -10.095 26.694 1.00 93.19 159 THR A CA 1
ATOM 1320 C C . THR A 1 159 ? -35.613 -10.998 27.875 1.00 93.19 159 THR A C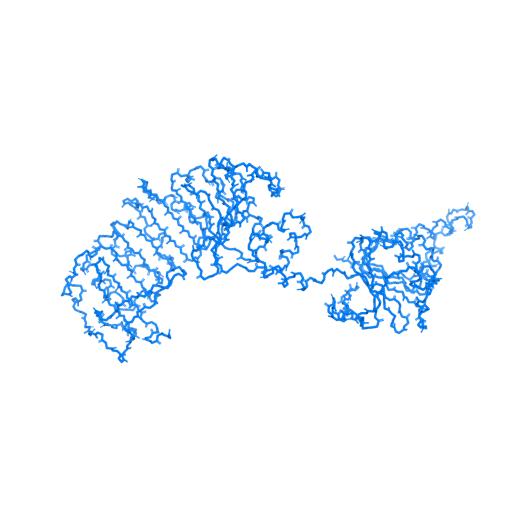 1
ATOM 1322 O O . THR A 1 159 ? -34.717 -11.702 28.339 1.00 93.19 159 THR A O 1
ATOM 1325 N N . VAL A 1 160 ? -36.864 -11.027 28.321 1.00 95.25 160 VAL A N 1
ATOM 1326 C CA . VAL A 1 160 ? -37.371 -12.091 29.192 1.00 95.25 160 VAL A CA 1
ATOM 1327 C C . VAL A 1 160 ? -38.189 -13.050 28.346 1.00 95.25 160 VAL A C 1
ATOM 1329 O O . VAL A 1 160 ? -39.101 -12.629 27.635 1.00 95.25 160 VAL A O 1
ATOM 1332 N N . VAL A 1 161 ? -37.870 -14.336 28.420 1.00 94.88 161 VAL A N 1
ATOM 1333 C CA . VAL A 1 161 ? -38.592 -15.389 27.706 1.00 94.88 161 VAL A CA 1
ATOM 1334 C C . VAL A 1 161 ? -38.843 -16.571 28.632 1.00 94.88 161 VAL A C 1
ATOM 1336 O O . VAL A 1 161 ? -37.965 -16.982 29.390 1.00 94.88 161 VAL A O 1
ATOM 1339 N N . HIS A 1 162 ? -40.061 -17.102 28.578 1.00 93.88 162 HIS A N 1
ATOM 1340 C CA . HIS A 1 162 ? -40.427 -18.354 29.231 1.00 93.88 162 HIS A CA 1
ATOM 1341 C C . HIS A 1 162 ? -40.417 -19.469 28.190 1.00 93.88 162 HIS A C 1
ATOM 1343 O O . HIS A 1 162 ? -40.970 -19.301 27.102 1.00 93.88 162 HIS A O 1
ATOM 1349 N N . HIS A 1 163 ? -39.770 -20.587 28.505 1.00 88.56 163 HIS A N 1
ATOM 1350 C CA . HIS A 1 163 ? -39.808 -21.783 27.668 1.00 88.56 163 HIS A CA 1
ATOM 1351 C C . HIS A 1 163 ? -39.653 -23.038 28.523 1.00 88.56 163 HIS A C 1
ATOM 1353 O O . HIS A 1 163 ? -38.783 -23.117 29.391 1.00 88.56 163 HIS A O 1
ATOM 1359 N N . SER A 1 164 ? -40.487 -24.043 28.250 1.00 86.31 164 SER A N 1
ATOM 1360 C CA . SER A 1 164 ? -40.565 -25.273 29.050 1.00 86.31 164 SER A CA 1
ATOM 1361 C C . SER A 1 164 ? -40.805 -24.957 30.537 1.00 86.31 164 SER A C 1
ATOM 1363 O O . SER A 1 164 ? -41.859 -24.425 30.868 1.00 86.31 164 SER A O 1
ATOM 1365 N N . GLU A 1 165 ? -39.835 -25.230 31.415 1.00 87.00 165 GLU A N 1
ATOM 1366 C CA . GLU A 1 165 ? -39.901 -24.944 32.858 1.00 87.00 165 GLU A CA 1
ATOM 1367 C C . GLU A 1 165 ? -38.987 -23.769 33.277 1.00 87.00 165 GLU A C 1
ATOM 1369 O O . GLU A 1 165 ? -38.749 -23.534 34.466 1.00 87.00 165 GLU A O 1
ATOM 1374 N N . TYR A 1 166 ? -38.439 -23.039 32.297 1.00 90.25 166 TYR A N 1
ATOM 1375 C CA . TYR A 1 166 ? -37.410 -22.025 32.504 1.00 90.25 166 TYR A CA 1
ATOM 1376 C C . TYR A 1 166 ? -37.914 -20.610 32.246 1.00 90.25 166 TYR A C 1
ATOM 1378 O O . TYR A 1 166 ? -38.606 -20.340 31.262 1.00 90.25 166 TYR A O 1
ATOM 1386 N N . LEU A 1 167 ? -37.452 -19.681 33.081 1.00 93.56 167 LEU A N 1
ATOM 1387 C CA . LEU A 1 167 ? -37.485 -18.251 32.809 1.00 93.56 167 LEU A CA 1
ATOM 1388 C C . LEU A 1 167 ? -36.062 -17.768 32.513 1.00 93.56 167 LEU A C 1
ATOM 1390 O O . LEU A 1 167 ? -35.175 -17.826 33.367 1.00 93.56 167 LEU A O 1
ATOM 1394 N N . ASP A 1 168 ? -35.842 -17.296 31.292 1.00 94.19 168 ASP A N 1
ATOM 1395 C CA . ASP A 1 168 ? -34.558 -16.785 30.829 1.00 94.19 168 ASP A CA 1
ATOM 1396 C C . ASP A 1 168 ? -34.608 -15.257 30.713 1.00 94.19 168 ASP A C 1
ATOM 1398 O O . ASP A 1 168 ? -35.408 -14.698 29.963 1.00 94.19 168 ASP A O 1
ATOM 1402 N N . PHE A 1 169 ? -33.716 -14.579 31.438 1.00 94.75 169 PHE A N 1
ATOM 1403 C CA . PHE A 1 169 ? -33.431 -13.156 31.287 1.00 94.75 169 PHE A CA 1
ATOM 1404 C C . PHE A 1 169 ? -32.110 -12.978 30.532 1.00 94.75 169 PHE A C 1
ATOM 1406 O O . PHE A 1 169 ? -31.028 -13.300 31.034 1.00 94.75 169 PHE A O 1
ATOM 1413 N N . LEU A 1 170 ? -32.209 -12.491 29.298 1.00 91.56 170 LEU A N 1
ATOM 1414 C CA . LEU A 1 170 ? -31.154 -12.496 28.292 1.00 91.56 170 LEU A CA 1
ATOM 1415 C C . LEU A 1 170 ? -30.736 -11.066 27.964 1.00 91.56 170 LEU A C 1
ATOM 1417 O O . LEU A 1 170 ? -31.513 -10.288 27.418 1.00 91.56 170 LEU A O 1
ATOM 1421 N N . LEU A 1 171 ? -29.488 -10.713 28.256 1.00 86.19 171 LEU A N 1
ATOM 1422 C CA . LEU A 1 171 ? -28.976 -9.365 28.027 1.00 86.19 171 LEU A CA 1
ATOM 1423 C C . LEU A 1 171 ? -28.356 -9.277 26.640 1.00 86.19 171 LEU A C 1
ATOM 1425 O O . LEU A 1 171 ? -27.304 -9.852 26.348 1.00 86.19 171 LEU A O 1
ATOM 1429 N N . LEU A 1 172 ? -29.032 -8.530 25.778 1.00 69.44 172 LEU A N 1
ATOM 1430 C CA . LEU A 1 172 ? -28.663 -8.324 24.394 1.00 69.44 172 LEU A CA 1
ATOM 1431 C C . LEU A 1 172 ? -27.735 -7.116 24.317 1.00 69.44 172 LEU A C 1
ATOM 1433 O O . LEU A 1 172 ? -28.135 -5.953 24.389 1.00 69.44 172 LEU A O 1
ATOM 1437 N N . SER A 1 173 ? -26.446 -7.383 24.145 1.00 61.28 173 SER A N 1
ATOM 1438 C CA . SER A 1 173 ? -25.533 -6.360 23.640 1.00 61.28 173 SER A CA 1
ATOM 1439 C C . SER A 1 173 ? -26.022 -5.896 22.263 1.00 61.28 173 SER A C 1
ATOM 1441 O O . SER A 1 173 ? -26.379 -6.761 21.461 1.00 61.28 173 SER A O 1
ATOM 1443 N N . PHE A 1 174 ? -26.011 -4.578 21.988 1.00 57.97 174 PHE A N 1
ATOM 1444 C CA . PHE A 1 174 ? -26.281 -3.990 20.661 1.00 57.97 174 PHE A CA 1
ATOM 1445 C C . PHE A 1 174 ? -25.792 -4.944 19.564 1.00 57.97 174 PHE A C 1
ATOM 1447 O O . PHE A 1 174 ? -24.598 -5.270 19.600 1.00 57.97 174 PHE A O 1
ATOM 1454 N N . PRO A 1 175 ? -26.661 -5.462 18.667 1.00 62.62 175 PRO A N 1
ATOM 1455 C CA . PRO A 1 175 ? -26.288 -6.583 17.819 1.00 62.62 175 PRO A CA 1
ATOM 1456 C C . PRO A 1 175 ? -25.022 -6.240 17.045 1.00 62.62 175 PRO A C 1
ATOM 1458 O O . PRO A 1 175 ? -25.029 -5.389 16.155 1.00 62.62 175 PRO A O 1
ATOM 1461 N N . PHE A 1 176 ? -23.914 -6.892 17.401 1.00 64.12 176 PHE A N 1
ATOM 1462 C CA . PHE A 1 176 ? -22.605 -6.579 16.834 1.00 64.12 176 PHE A CA 1
ATOM 1463 C C . PHE A 1 176 ? -22.619 -6.687 15.304 1.00 64.12 176 PHE A C 1
ATOM 1465 O O . PHE A 1 176 ? -21.926 -5.944 14.623 1.00 64.12 176 PHE A O 1
ATOM 1472 N N . LEU A 1 177 ? -23.472 -7.555 14.755 1.00 63.88 177 LEU A N 1
ATOM 1473 C CA . LEU A 1 177 ? -23.701 -7.676 13.318 1.00 63.88 177 LEU A CA 1
ATOM 1474 C C . LEU A 1 177 ? -24.249 -6.387 12.690 1.00 63.88 177 LEU A C 1
ATOM 1476 O O . LEU A 1 177 ? -23.784 -5.995 11.623 1.00 63.88 177 LEU A O 1
ATOM 1480 N N . ILE A 1 178 ? -25.202 -5.715 13.341 1.00 69.75 178 ILE A N 1
ATOM 1481 C CA . ILE A 1 178 ? -25.750 -4.438 12.865 1.00 69.75 178 ILE A CA 1
ATOM 1482 C C . ILE A 1 178 ? -24.682 -3.350 12.994 1.00 69.75 178 ILE A C 1
ATOM 1484 O O . ILE A 1 178 ? -24.428 -2.641 12.025 1.00 69.75 178 ILE A O 1
ATOM 1488 N N . PHE A 1 179 ? -23.981 -3.286 14.135 1.00 75.19 179 PHE A N 1
ATOM 1489 C CA . PHE A 1 179 ? -22.842 -2.374 14.313 1.00 75.19 179 PHE A CA 1
ATOM 1490 C C . PHE A 1 179 ? -21.810 -2.544 13.202 1.00 75.19 179 PHE A C 1
ATOM 1492 O O . PHE A 1 179 ? -21.441 -1.579 12.543 1.00 75.19 179 PHE A O 1
ATOM 1499 N N . SER A 1 180 ? -21.382 -3.786 12.972 1.00 77.69 180 SER A N 1
ATOM 1500 C CA . SER A 1 180 ? -20.352 -4.125 12.001 1.00 77.69 180 SER A CA 1
ATOM 1501 C C . SER A 1 180 ? -20.772 -3.743 10.585 1.00 77.69 180 SER A C 1
ATOM 1503 O O . SER A 1 180 ? -19.954 -3.196 9.850 1.00 77.69 180 SER A O 1
ATOM 1505 N N . LYS A 1 181 ? -22.041 -3.963 10.212 1.00 79.94 181 LYS A N 1
ATOM 1506 C CA . LYS A 1 181 ? -22.583 -3.514 8.921 1.00 79.94 181 LYS A CA 1
ATOM 1507 C C . LYS A 1 181 ? -22.532 -1.991 8.783 1.00 79.94 181 LYS A C 1
ATOM 1509 O O . LYS A 1 181 ? -22.040 -1.514 7.769 1.00 79.94 181 LYS A O 1
ATOM 1514 N N . ILE A 1 182 ? -22.967 -1.254 9.807 1.00 84.69 182 ILE A N 1
ATOM 1515 C CA . ILE A 1 182 ? -22.983 0.217 9.804 1.00 84.69 182 ILE A CA 1
ATOM 1516 C C . ILE A 1 182 ? -21.566 0.782 9.665 1.00 84.69 182 ILE A C 1
ATOM 1518 O O . ILE A 1 182 ? -21.307 1.604 8.792 1.00 84.69 182 ILE A O 1
ATOM 1522 N N . VAL A 1 183 ? -20.621 0.332 10.493 1.00 89.94 183 VAL A N 1
ATOM 1523 C CA . VAL A 1 183 ? -19.257 0.885 10.468 1.00 89.94 183 VAL A CA 1
ATOM 1524 C C . VAL A 1 183 ? -18.497 0.496 9.201 1.00 89.94 183 VAL A C 1
ATOM 1526 O O . VAL A 1 183 ? -17.630 1.233 8.754 1.00 89.94 183 VAL A O 1
ATOM 1529 N N . ARG A 1 184 ? -18.842 -0.624 8.557 1.00 88.00 184 ARG A N 1
ATOM 1530 C CA . ARG A 1 184 ? -18.271 -0.991 7.251 1.00 88.00 184 ARG A CA 1
ATOM 1531 C C . ARG A 1 184 ? -18.767 -0.112 6.101 1.00 88.00 184 ARG A C 1
ATOM 1533 O O . ARG A 1 184 ? -18.103 -0.084 5.072 1.00 88.00 184 ARG A O 1
ATOM 1540 N N . SER A 1 185 ? -19.895 0.582 6.263 1.00 86.94 185 SER A N 1
ATOM 1541 C CA . SER A 1 185 ? -20.403 1.557 5.289 1.00 86.94 185 SER A CA 1
ATOM 1542 C C . SER A 1 185 ? -20.060 3.010 5.634 1.00 86.94 185 SER A C 1
ATOM 1544 O O . SER A 1 185 ? -20.395 3.904 4.864 1.00 86.94 185 SER A O 1
ATOM 1546 N N . MET A 1 186 ? -19.437 3.269 6.788 1.00 89.12 186 MET A N 1
ATOM 1547 C CA . MET A 1 186 ? -19.031 4.618 7.193 1.00 89.12 186 MET A CA 1
ATOM 1548 C C . MET A 1 186 ? -17.804 5.097 6.411 1.00 89.12 186 MET A C 1
ATOM 1550 O O . MET A 1 186 ? -16.938 4.303 6.038 1.00 89.12 186 MET A O 1
ATOM 1554 N N . GLY A 1 187 ? -17.712 6.413 6.211 1.00 88.38 187 GLY A N 1
ATOM 1555 C CA . GLY A 1 187 ? -16.507 7.044 5.690 1.00 88.38 187 GLY A CA 1
ATOM 1556 C C . GLY A 1 187 ? -15.343 6.988 6.687 1.00 88.38 187 GLY A C 1
ATOM 1557 O O . GLY A 1 187 ? -15.497 6.720 7.882 1.00 88.38 187 GLY A O 1
ATOM 1558 N N . ILE A 1 188 ? -14.129 7.200 6.172 1.00 91.19 188 ILE A N 1
ATOM 1559 C CA . ILE A 1 188 ? -12.891 7.048 6.951 1.00 91.19 188 ILE A CA 1
ATOM 1560 C C . ILE A 1 188 ? -12.789 8.098 8.064 1.00 91.19 188 ILE A C 1
ATOM 1562 O O . ILE A 1 188 ? -12.337 7.772 9.163 1.00 91.19 188 ILE A O 1
ATOM 1566 N N . MET A 1 189 ? -13.221 9.335 7.800 1.00 90.25 189 MET A N 1
ATOM 1567 C CA . MET A 1 189 ? -13.202 10.406 8.799 1.00 90.25 189 MET A CA 1
ATOM 1568 C C . MET A 1 189 ? -14.151 10.078 9.955 1.00 90.25 189 MET A C 1
ATOM 1570 O O . MET A 1 189 ? -13.751 10.158 11.113 1.00 90.25 189 MET A O 1
ATOM 1574 N N . GLU A 1 190 ? -15.363 9.616 9.652 1.00 90.00 190 GLU A N 1
ATOM 1575 C CA . GLU A 1 190 ? -16.373 9.227 10.635 1.00 90.00 190 GLU A CA 1
ATOM 1576 C C . GLU A 1 190 ? -15.893 8.046 11.481 1.00 90.00 190 GLU A C 1
ATOM 1578 O O . GLU A 1 190 ? -16.056 8.046 12.699 1.00 90.00 190 GLU A O 1
ATOM 1583 N N . LEU A 1 191 ? -15.239 7.055 10.866 1.00 93.25 191 LEU A N 1
ATOM 1584 C CA . LEU A 1 191 ? -14.616 5.941 11.584 1.00 93.25 191 LEU A CA 1
ATOM 1585 C C . LEU A 1 191 ? -13.506 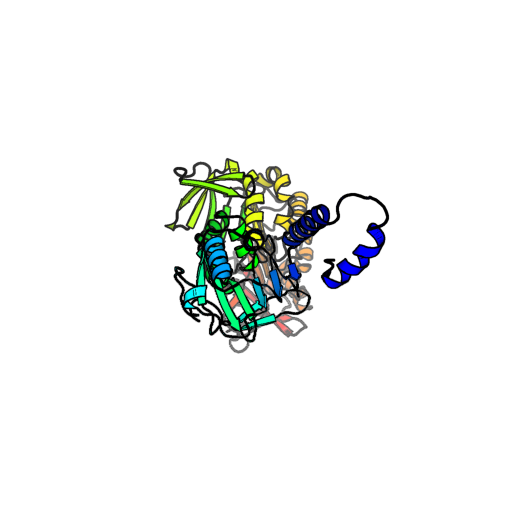6.407 12.524 1.00 93.25 191 LEU A C 1
ATOM 1587 O O . LEU A 1 191 ? -13.414 5.939 13.665 1.00 93.25 191 LEU A O 1
ATOM 1591 N N . PHE A 1 192 ? -12.666 7.328 12.055 1.00 92.19 192 PHE A N 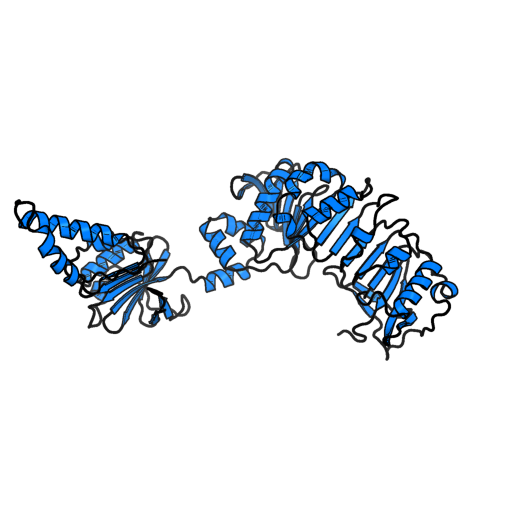1
ATOM 1592 C CA . PHE A 1 192 ? -11.607 7.904 12.864 1.00 92.19 192 PHE A CA 1
ATOM 1593 C C . PHE A 1 192 ? -12.181 8.693 14.044 1.00 92.19 192 PHE A C 1
ATOM 1595 O O . PHE A 1 192 ? -11.734 8.487 15.168 1.00 92.19 192 PHE A O 1
ATOM 1602 N N . GLU A 1 193 ? -13.213 9.508 13.849 1.00 89.12 193 GLU A N 1
ATOM 1603 C CA . GLU A 1 193 ? -13.876 10.243 14.932 1.00 89.12 193 GLU A CA 1
ATOM 1604 C C . GLU A 1 193 ? -14.597 9.312 15.913 1.00 89.12 193 GLU A C 1
ATOM 1606 O O . GLU A 1 193 ? -14.412 9.422 17.127 1.00 89.12 193 GLU A O 1
ATOM 1611 N N . LEU A 1 194 ? -15.341 8.325 15.405 1.00 90.62 194 LEU A N 1
ATOM 1612 C CA . LEU A 1 194 ? -16.042 7.327 16.212 1.00 90.62 194 LEU A CA 1
ATOM 1613 C C . LEU A 1 194 ? -15.068 6.540 17.101 1.00 90.62 194 LEU A C 1
ATOM 1615 O O . LEU A 1 194 ? -15.371 6.226 18.254 1.00 90.62 194 LEU A O 1
ATOM 1619 N N . SER A 1 195 ? -13.860 6.272 16.602 1.00 91.50 195 SER A N 1
ATOM 1620 C CA . SER A 1 195 ? -12.813 5.594 17.368 1.00 91.50 195 SER A CA 1
ATOM 1621 C C . SER A 1 195 ? -12.319 6.384 18.591 1.00 91.50 195 SER A C 1
ATOM 1623 O O . SER A 1 195 ? -11.786 5.777 19.522 1.00 91.50 195 SER A O 1
ATOM 1625 N N . GLN A 1 196 ? -12.523 7.708 18.619 1.00 86.38 196 GLN A N 1
ATOM 1626 C CA . GLN A 1 196 ? -12.128 8.582 19.731 1.00 86.38 196 GLN A CA 1
ATOM 1627 C C . GLN A 1 196 ? -13.173 8.631 20.855 1.00 86.38 196 GLN A C 1
ATOM 1629 O O . GLN A 1 196 ? -12.871 9.099 21.949 1.00 86.38 196 GLN A O 1
ATOM 1634 N N . VAL A 1 197 ? -14.395 8.134 20.621 1.00 86.06 197 VAL A N 1
ATOM 1635 C CA . VAL A 1 197 ? -15.510 8.247 21.580 1.00 86.06 197 VAL A CA 1
ATOM 1636 C C . VAL A 1 197 ? -15.236 7.464 22.866 1.00 86.06 197 VAL A C 1
ATOM 1638 O O . VAL A 1 197 ? -15.501 7.942 23.965 1.00 86.06 197 VAL A O 1
ATOM 1641 N N . SER A 1 198 ? -14.731 6.231 22.755 1.00 80.94 198 SER A N 1
ATOM 1642 C CA . SER A 1 198 ? -14.312 5.437 23.917 1.00 80.94 198 SER A CA 1
ATOM 1643 C C . SER A 1 198 ? -13.454 4.239 23.516 1.00 80.94 198 SER A C 1
ATOM 1645 O O . SER A 1 198 ? -13.567 3.708 22.410 1.00 80.94 198 SER A O 1
ATOM 1647 N N . ARG A 1 199 ? -12.689 3.703 24.478 1.00 80.31 199 ARG A N 1
ATOM 1648 C CA . ARG A 1 199 ? -11.961 2.429 24.313 1.00 80.31 199 ARG A CA 1
ATOM 1649 C C . ARG A 1 199 ? -12.888 1.272 23.920 1.00 80.31 199 ARG A C 1
ATOM 1651 O O . ARG A 1 199 ? -12.491 0.400 23.153 1.00 80.31 199 ARG A O 1
ATOM 1658 N N . ARG A 1 200 ? -14.133 1.271 24.419 1.00 76.75 200 ARG A N 1
ATOM 1659 C CA . ARG A 1 200 ? -15.141 0.256 24.073 1.00 76.75 200 ARG A CA 1
ATOM 1660 C C . ARG A 1 200 ? -15.503 0.318 22.590 1.00 76.75 200 ARG A C 1
ATOM 1662 O O . ARG A 1 200 ? -15.539 -0.722 21.943 1.00 76.75 200 ARG A O 1
ATOM 1669 N N . VAL A 1 201 ? -15.736 1.517 22.058 1.00 84.81 201 VAL A N 1
ATOM 1670 C CA . VAL A 1 201 ? -16.068 1.715 20.639 1.00 84.81 201 VAL A CA 1
ATOM 1671 C C . VAL A 1 201 ? -14.887 1.337 19.745 1.00 84.81 201 VAL A C 1
ATOM 1673 O O . VAL A 1 201 ? -15.076 0.574 18.804 1.00 84.81 201 VAL A O 1
ATOM 1676 N N . LEU A 1 202 ? -13.662 1.752 20.088 1.00 87.38 202 LEU A N 1
ATOM 1677 C CA . LEU A 1 202 ? -12.453 1.341 19.363 1.00 87.38 202 LEU A CA 1
ATOM 1678 C C . LEU A 1 202 ? -12.312 -0.190 19.289 1.00 87.38 202 LEU A C 1
ATOM 1680 O O . LEU A 1 202 ? -12.008 -0.737 18.231 1.00 87.38 202 LEU A O 1
ATOM 1684 N N . ASN A 1 203 ? -12.584 -0.897 20.390 1.00 82.56 203 ASN A N 1
ATOM 1685 C CA . ASN A 1 203 ? -12.559 -2.360 20.397 1.00 82.56 203 ASN A CA 1
ATOM 1686 C C . ASN A 1 203 ? -13.633 -2.965 19.478 1.00 82.56 203 ASN A C 1
ATOM 1688 O O . ASN A 1 203 ? -13.357 -3.948 18.794 1.00 82.56 203 ASN A O 1
ATOM 1692 N N . LEU A 1 204 ? -14.835 -2.383 19.414 1.00 81.12 204 LEU A N 1
ATOM 1693 C CA . LEU A 1 204 ? -15.879 -2.835 18.487 1.00 81.12 204 LEU A CA 1
ATOM 1694 C C . LEU A 1 204 ? -15.500 -2.584 17.019 1.00 81.12 204 LEU A C 1
ATOM 1696 O O . LEU A 1 204 ? -15.752 -3.446 16.174 1.00 81.12 204 LEU A O 1
ATOM 1700 N N . LEU A 1 205 ? -14.858 -1.452 16.706 1.00 88.06 205 LEU A N 1
ATOM 1701 C CA . LEU A 1 205 ? -14.321 -1.173 15.366 1.00 88.06 205 LEU A CA 1
ATOM 1702 C C . LEU A 1 205 ? -13.272 -2.214 14.967 1.00 88.06 205 LEU A C 1
ATOM 1704 O O . LEU A 1 205 ? -13.381 -2.823 13.903 1.00 88.06 205 LEU A O 1
ATOM 1708 N N . LYS A 1 206 ? -12.336 -2.518 15.875 1.00 87.06 206 LYS A N 1
ATOM 1709 C CA . LYS A 1 206 ? -11.330 -3.569 15.678 1.00 87.06 206 LYS A CA 1
ATOM 1710 C C . LYS A 1 206 ? -11.969 -4.927 15.377 1.00 87.06 206 LYS A C 1
ATOM 1712 O O . LYS A 1 206 ? -11.578 -5.611 14.430 1.00 87.06 206 LYS A O 1
ATOM 1717 N N . LEU A 1 207 ? -12.969 -5.328 16.166 1.00 81.88 207 LEU A N 1
ATOM 1718 C CA . LEU A 1 207 ? -13.692 -6.588 15.956 1.00 81.88 207 LEU A CA 1
ATOM 1719 C C . LEU A 1 207 ? -14.454 -6.601 14.628 1.00 81.88 207 LEU A C 1
ATOM 1721 O O . LEU A 1 207 ? -14.619 -7.663 14.030 1.00 81.88 207 LEU A O 1
ATOM 1725 N N . SER A 1 208 ? -14.888 -5.433 14.148 1.00 84.62 208 SER A N 1
ATOM 1726 C CA . SER A 1 208 ? -15.639 -5.295 12.898 1.00 84.62 208 SER A CA 1
ATOM 1727 C C . SER A 1 208 ? -14.804 -5.585 11.655 1.00 84.62 208 SER A C 1
ATOM 1729 O O . SER A 1 208 ? -15.391 -5.718 10.583 1.00 84.62 208 SER A O 1
ATOM 1731 N N . ARG A 1 209 ? -13.476 -5.742 11.782 1.00 87.38 209 ARG A N 1
ATOM 1732 C CA . ARG A 1 209 ? -12.537 -6.084 10.701 1.00 87.38 209 ARG A CA 1
ATOM 1733 C C . ARG A 1 209 ? -12.762 -5.243 9.438 1.00 87.38 209 ARG A C 1
ATOM 1735 O O . ARG A 1 209 ? -13.024 -5.790 8.367 1.00 87.38 209 ARG A O 1
ATOM 1742 N N . ILE A 1 210 ? -12.732 -3.923 9.591 1.00 92.88 210 ILE A N 1
ATOM 1743 C CA . ILE A 1 210 ? -13.021 -2.973 8.512 1.00 92.88 210 ILE A CA 1
ATOM 1744 C C . ILE A 1 210 ? -11.837 -2.969 7.531 1.00 92.88 210 ILE A C 1
ATOM 1746 O O . ILE A 1 210 ? -10.731 -2.628 7.953 1.00 92.88 210 ILE A O 1
ATOM 1750 N N . PRO A 1 211 ? -12.011 -3.374 6.261 1.00 90.44 211 PRO A N 1
ATOM 1751 C CA . PRO A 1 211 ? -10.922 -3.362 5.292 1.00 90.44 211 PRO A CA 1
ATOM 1752 C C . PRO A 1 211 ? -10.629 -1.936 4.809 1.00 90.44 211 PRO A C 1
ATOM 1754 O O . PRO A 1 211 ? -11.509 -1.077 4.813 1.00 90.44 211 PRO A O 1
ATOM 1757 N N . VAL A 1 212 ? -9.411 -1.706 4.318 1.00 87.75 212 VAL A N 1
ATOM 1758 C CA . VAL A 1 212 ? -9.071 -0.507 3.537 1.00 87.75 212 VAL A CA 1
ATOM 1759 C C . VAL A 1 212 ? -8.774 -0.959 2.116 1.00 87.75 212 VAL A C 1
ATOM 1761 O O . VAL A 1 212 ? -7.984 -1.877 1.912 1.00 87.75 212 VAL A O 1
ATOM 1764 N N . ALA A 1 213 ? -9.414 -0.330 1.131 1.00 79.94 213 ALA A N 1
ATOM 1765 C CA . ALA A 1 213 ? -9.291 -0.737 -0.269 1.00 79.94 213 ALA A CA 1
ATOM 1766 C C . ALA A 1 213 ? -7.863 -0.584 -0.822 1.00 79.94 213 ALA A C 1
ATOM 1768 O O . ALA A 1 213 ? -7.472 -1.286 -1.752 1.00 79.94 213 ALA A O 1
ATOM 1769 N N . ARG A 1 214 ? -7.089 0.361 -0.278 1.00 84.62 214 ARG A N 1
ATOM 1770 C CA . ARG A 1 214 ? -5.734 0.710 -0.723 1.00 84.62 214 ARG A CA 1
ATOM 1771 C C . ARG A 1 214 ? -4.826 0.894 0.486 1.00 84.62 214 ARG A C 1
ATOM 1773 O O . ARG A 1 214 ? -5.294 1.026 1.614 1.00 84.62 214 ARG A O 1
ATOM 1780 N N . SER A 1 215 ? -3.520 0.926 0.248 1.00 90.06 215 SER A N 1
ATOM 1781 C CA . SER A 1 215 ? -2.574 1.350 1.279 1.00 90.06 215 SER A CA 1
ATOM 1782 C C . SER A 1 215 ? -2.859 2.778 1.733 1.00 90.06 215 SER A C 1
ATOM 1784 O O . SER A 1 215 ? -3.261 3.620 0.929 1.00 90.06 215 SER A O 1
ATOM 1786 N N . VAL A 1 216 ? -2.619 3.039 3.014 1.00 95.12 216 VAL A N 1
ATOM 1787 C CA . VAL A 1 216 ? -2.690 4.387 3.584 1.00 95.12 216 VAL A CA 1
ATOM 1788 C C . VAL A 1 216 ? -1.357 5.073 3.352 1.00 95.12 216 VAL A C 1
ATOM 1790 O O . VAL A 1 216 ? -0.306 4.490 3.629 1.00 95.12 216 VAL A O 1
ATOM 1793 N N . ASN A 1 217 ? -1.401 6.285 2.809 1.00 95.50 217 ASN A N 1
ATOM 1794 C CA . ASN A 1 217 ? -0.201 7.027 2.459 1.00 95.50 217 ASN A CA 1
ATOM 1795 C C . ASN A 1 217 ? 0.316 7.770 3.683 1.00 95.50 217 ASN A C 1
ATOM 1797 O O . ASN A 1 217 ? -0.464 8.401 4.395 1.00 95.50 217 ASN A O 1
ATOM 1801 N N . VAL A 1 218 ? 1.622 7.694 3.898 1.00 97.62 218 VAL A N 1
ATOM 1802 C CA . VAL A 1 218 ? 2.346 8.380 4.966 1.00 97.62 218 VAL A CA 1
ATOM 1803 C C . VAL A 1 218 ? 3.473 9.150 4.300 1.00 97.62 218 VAL A C 1
ATOM 1805 O O . VAL A 1 218 ? 4.372 8.531 3.742 1.00 97.62 218 VAL A O 1
ATOM 1808 N N . LEU A 1 219 ? 3.405 10.475 4.314 1.00 96.94 219 LEU A N 1
ATOM 1809 C CA . LEU A 1 219 ? 4.442 11.356 3.789 1.00 96.94 219 LEU A CA 1
ATOM 1810 C C . LEU A 1 219 ? 5.220 11.967 4.951 1.00 96.94 219 LEU A C 1
ATOM 1812 O O . LEU A 1 219 ? 4.612 12.426 5.916 1.00 96.94 219 LEU A O 1
ATOM 1816 N N . ILE A 1 220 ? 6.545 11.935 4.834 1.00 96.44 220 ILE A N 1
ATOM 1817 C CA . ILE A 1 220 ? 7.519 12.397 5.824 1.00 96.44 220 ILE A CA 1
ATOM 1818 C C . ILE A 1 220 ? 8.485 13.357 5.111 1.00 96.44 220 ILE A C 1
ATOM 1820 O O . ILE A 1 220 ? 9.173 12.945 4.174 1.00 96.44 220 ILE A O 1
ATOM 1824 N N . GLY A 1 221 ? 8.528 14.626 5.524 1.00 92.19 221 GLY A N 1
ATOM 1825 C CA . GLY A 1 221 ? 9.392 15.670 4.967 1.00 92.19 221 GLY A CA 1
ATOM 1826 C C . GLY A 1 221 ? 8.624 16.897 4.469 1.00 92.19 221 GLY A C 1
ATOM 1827 O O . GLY A 1 221 ? 7.942 17.569 5.233 1.00 92.19 221 GLY A O 1
ATOM 1828 N N . LYS A 1 222 ? 8.736 17.218 3.171 1.00 83.94 222 LYS A N 1
ATOM 1829 C CA . LYS A 1 222 ? 8.214 18.466 2.562 1.00 83.94 222 LYS A CA 1
ATOM 1830 C C . LYS A 1 222 ? 6.737 18.749 2.872 1.00 83.94 222 LYS A C 1
ATOM 1832 O O . LYS A 1 222 ? 6.343 19.907 2.967 1.00 83.94 222 LYS A O 1
ATOM 1837 N N . MET A 1 223 ? 5.916 17.704 2.981 1.00 86.88 223 MET A N 1
ATOM 1838 C CA . MET A 1 223 ? 4.517 17.796 3.403 1.00 86.88 223 MET A CA 1
ATOM 1839 C C . MET A 1 223 ? 4.166 16.594 4.276 1.00 86.88 223 MET A C 1
ATOM 1841 O O . MET A 1 223 ? 3.733 15.557 3.767 1.00 86.88 223 MET A O 1
ATOM 1845 N N . ASP A 1 224 ? 4.347 16.749 5.582 1.00 95.50 224 ASP A N 1
ATOM 1846 C CA . ASP A 1 224 ? 3.995 15.736 6.571 1.00 95.50 224 ASP A CA 1
ATOM 1847 C C . ASP A 1 224 ? 2.483 15.472 6.569 1.00 95.50 224 ASP A C 1
ATOM 1849 O O . ASP A 1 224 ? 1.659 16.353 6.835 1.00 95.50 224 ASP A O 1
ATOM 1853 N N . SER A 1 225 ? 2.092 14.250 6.206 1.00 96.31 225 SER A N 1
ATOM 1854 C CA . SER A 1 225 ? 0.683 13.927 5.966 1.00 96.31 225 SER A CA 1
ATOM 1855 C C . SER A 1 225 ? 0.409 12.433 6.077 1.00 96.31 225 SER A C 1
ATOM 1857 O O . SER A 1 225 ? 1.190 11.602 5.616 1.00 96.31 225 SER A O 1
ATOM 1859 N N . ILE A 1 226 ? -0.748 12.084 6.636 1.00 97.12 226 ILE A N 1
ATOM 1860 C CA . ILE A 1 226 ? -1.316 10.735 6.572 1.00 97.12 226 ILE A CA 1
ATOM 1861 C C . ILE A 1 226 ? -2.642 10.831 5.831 1.00 97.12 226 ILE A C 1
ATOM 1863 O O . ILE A 1 226 ? -3.536 11.546 6.278 1.00 97.12 226 ILE A O 1
ATOM 1867 N N . PHE A 1 227 ? -2.815 10.114 4.721 1.00 95.19 227 PHE A N 1
ATOM 1868 C CA . PHE A 1 227 ? -4.040 10.252 3.934 1.00 95.19 227 PHE A CA 1
ATOM 1869 C C . PHE A 1 227 ? -4.495 8.986 3.210 1.00 95.19 227 PHE A C 1
ATOM 1871 O O . PHE A 1 227 ? -3.730 8.079 2.867 1.00 95.19 227 PHE A O 1
ATOM 1878 N N . PHE A 1 228 ? -5.795 8.979 2.940 1.00 93.25 228 PHE A N 1
ATOM 1879 C CA . PHE A 1 228 ? -6.538 7.939 2.253 1.00 93.25 228 PHE A CA 1
ATOM 1880 C C . PHE A 1 228 ? -7.021 8.492 0.917 1.00 93.25 228 PHE A C 1
ATOM 1882 O O . PHE A 1 228 ? -7.485 9.629 0.842 1.00 93.25 228 PHE A O 1
ATOM 1889 N N . TYR A 1 229 ? -6.942 7.683 -0.133 1.00 85.88 229 TYR A N 1
ATOM 1890 C CA . TYR A 1 229 ? -7.600 7.997 -1.398 1.00 85.88 229 TYR A CA 1
ATOM 1891 C C . TYR A 1 229 ? -9.077 7.615 -1.341 1.00 85.88 229 TYR A C 1
ATOM 1893 O O . TYR A 1 229 ? -9.437 6.629 -0.690 1.00 85.88 229 TYR A O 1
ATOM 1901 N N . GLU A 1 230 ? -9.921 8.361 -2.048 1.00 76.88 230 GLU A N 1
ATOM 1902 C CA . GLU A 1 230 ? -11.287 7.918 -2.322 1.00 76.88 230 GLU A CA 1
ATOM 1903 C C . GLU A 1 230 ? -11.287 6.629 -3.158 1.00 76.88 230 GLU A C 1
ATOM 1905 O O . GLU A 1 230 ? -10.371 6.349 -3.942 1.00 76.88 230 GLU A O 1
ATOM 1910 N N . LEU A 1 231 ? -12.317 5.802 -2.973 1.00 70.38 231 LEU A N 1
ATOM 1911 C CA . LEU A 1 231 ? -12.444 4.554 -3.716 1.00 70.38 231 LEU A CA 1
ATOM 1912 C C . LEU A 1 231 ? -12.569 4.862 -5.215 1.00 70.38 231 LEU A C 1
ATOM 1914 O O . LEU A 1 231 ? -13.491 5.551 -5.633 1.00 70.38 231 LEU A O 1
ATOM 1918 N N . GLY A 1 232 ? -11.636 4.345 -6.017 1.00 67.00 232 GLY A N 1
ATOM 1919 C CA . GLY A 1 232 ? -11.629 4.561 -7.467 1.00 67.00 232 GLY A CA 1
ATOM 1920 C C . GLY A 1 232 ? -11.145 5.944 -7.920 1.00 67.00 232 GLY A C 1
ATOM 1921 O O . GLY A 1 232 ? -11.202 6.218 -9.112 1.00 67.00 232 GLY A O 1
ATOM 1922 N N . SER A 1 233 ? -10.635 6.787 -7.016 1.00 66.81 233 SER A N 1
ATOM 1923 C CA . SER A 1 233 ? -10.161 8.141 -7.333 1.00 66.81 233 SER A CA 1
ATOM 1924 C C . SER A 1 233 ? -8.769 8.427 -6.739 1.00 66.81 233 SER A C 1
ATOM 1926 O O . SER A 1 233 ? -8.236 7.661 -5.931 1.00 66.81 233 SER A O 1
ATOM 1928 N N . PHE A 1 234 ? -8.165 9.534 -7.176 1.00 65.31 234 PHE A N 1
ATOM 1929 C CA . PHE A 1 234 ? -6.900 10.099 -6.679 1.00 65.31 234 PHE A CA 1
ATOM 1930 C C . PHE A 1 234 ? -7.113 11.331 -5.802 1.00 65.31 234 PHE A C 1
ATOM 1932 O O . PHE A 1 234 ? -6.162 11.900 -5.266 1.00 65.31 234 PHE A O 1
ATOM 1939 N N . THR A 1 235 ? -8.368 11.725 -5.616 1.00 73.56 235 THR A N 1
ATOM 1940 C CA . THR A 1 235 ? -8.757 12.699 -4.606 1.00 73.56 235 THR A CA 1
ATOM 1941 C C . THR A 1 235 ? -8.464 12.124 -3.222 1.00 73.56 235 THR A C 1
ATOM 1943 O O . THR A 1 235 ? -8.744 10.956 -2.924 1.00 73.56 235 THR A O 1
ATOM 1946 N N . LYS A 1 236 ? -7.843 12.941 -2.362 1.00 78.50 236 LYS A N 1
ATOM 1947 C CA . LYS A 1 236 ? -7.710 12.612 -0.942 1.00 78.50 236 LYS A CA 1
ATOM 1948 C C . LYS A 1 236 ? -9.126 12.533 -0.366 1.00 78.50 236 LYS A C 1
ATOM 1950 O O . LYS A 1 236 ? -9.824 13.538 -0.335 1.00 78.50 236 LYS A O 1
ATOM 1955 N N . GLY A 1 237 ? -9.540 11.347 0.068 1.00 84.06 237 GLY A N 1
ATOM 1956 C CA . GLY A 1 237 ? -10.842 11.142 0.702 1.00 84.06 237 GLY A CA 1
ATOM 1957 C C . GLY A 1 237 ? -10.848 11.537 2.172 1.00 84.06 237 GLY A C 1
ATOM 1958 O O . GLY A 1 237 ? -11.865 11.986 2.686 1.00 84.06 237 GLY A O 1
ATOM 1959 N N . PHE A 1 238 ? -9.712 11.371 2.845 1.00 92.56 238 PHE A N 1
ATOM 1960 C CA . PHE A 1 238 ? -9.487 11.822 4.214 1.00 92.56 238 PHE A CA 1
ATOM 1961 C C . PHE A 1 238 ? -7.993 12.055 4.426 1.00 92.56 238 PHE A C 1
ATOM 1963 O O . PHE A 1 238 ? -7.182 11.239 3.976 1.00 92.56 238 PHE A O 1
ATOM 1970 N N . ALA A 1 239 ? -7.628 13.135 5.114 1.00 95.00 239 ALA A N 1
ATOM 1971 C CA . ALA A 1 239 ? -6.235 13.446 5.415 1.00 95.00 239 ALA A CA 1
ATOM 1972 C C . ALA A 1 239 ? -6.044 14.010 6.824 1.00 95.00 239 ALA A C 1
ATOM 1974 O O . ALA A 1 239 ? -6.892 14.730 7.351 1.00 95.00 239 ALA A O 1
ATOM 1975 N N . ILE A 1 240 ? -4.892 13.696 7.403 1.00 95.31 240 ILE A N 1
ATOM 1976 C CA . ILE A 1 240 ? -4.339 14.317 8.600 1.00 95.31 240 ILE A CA 1
ATOM 1977 C C . ILE A 1 240 ? -3.056 15.008 8.147 1.00 95.31 240 ILE A C 1
ATOM 1979 O O . ILE A 1 240 ? -2.047 14.342 7.914 1.00 95.31 240 ILE A O 1
ATOM 1983 N N . ASP A 1 241 ? -3.125 16.323 7.972 1.00 95.25 241 ASP A N 1
ATOM 1984 C CA . ASP A 1 241 ? -2.037 17.145 7.448 1.00 95.25 241 ASP A CA 1
ATOM 1985 C C . ASP A 1 241 ? -1.375 17.921 8.591 1.00 95.25 241 ASP A C 1
ATOM 1987 O O . ASP A 1 241 ? -2.048 18.521 9.431 1.00 95.25 241 ASP A O 1
ATOM 1991 N N . PHE A 1 242 ? -0.048 17.928 8.615 1.00 94.25 242 PHE A N 1
ATOM 1992 C CA . PHE A 1 242 ? 0.746 18.624 9.619 1.00 94.25 242 PHE A CA 1
ATOM 1993 C C . PHE A 1 242 ? 1.304 19.910 9.012 1.00 94.25 242 PHE A C 1
ATOM 1995 O O . PHE A 1 242 ? 2.065 19.886 8.050 1.00 94.25 242 PHE A O 1
ATOM 2002 N N . VAL A 1 243 ? 0.883 21.053 9.553 1.00 92.38 243 VAL A N 1
ATOM 2003 C CA . VAL A 1 243 ? 1.153 22.384 8.991 1.00 92.38 243 VAL A CA 1
ATOM 2004 C C . VAL A 1 243 ? 1.711 23.321 10.059 1.00 92.38 243 VAL A C 1
ATOM 2006 O O . VAL A 1 243 ? 1.380 23.199 11.236 1.00 92.38 243 VAL A O 1
ATOM 2009 N N . GLU A 1 244 ? 2.549 24.283 9.668 1.00 87.38 244 GLU A N 1
ATOM 2010 C CA . GLU A 1 244 ? 3.164 25.231 10.615 1.00 87.38 244 GLU A CA 1
ATOM 2011 C C . GLU A 1 244 ? 2.130 26.100 11.338 1.00 87.38 244 GLU A C 1
ATOM 2013 O O . GLU A 1 244 ? 2.214 26.330 12.544 1.00 87.38 244 GLU A O 1
ATOM 2018 N N . LYS A 1 245 ? 1.137 26.582 10.587 1.00 82.38 245 LYS A N 1
ATOM 2019 C CA . LYS A 1 245 ? 0.075 27.463 11.076 1.00 82.38 245 LYS A CA 1
ATOM 2020 C C . LYS A 1 245 ? -1.279 26.837 10.759 1.00 82.38 245 LYS A C 1
ATOM 2022 O O . LYS A 1 245 ? -1.878 27.183 9.738 1.00 82.38 245 LYS A O 1
ATOM 2027 N N . PRO A 1 246 ? -1.768 25.896 11.585 1.00 73.56 246 PRO A N 1
ATOM 2028 C CA . PRO A 1 246 ? -3.147 25.454 11.455 1.00 73.56 246 PRO A CA 1
ATOM 2029 C C . PRO A 1 246 ? -4.078 26.654 11.673 1.00 73.56 246 PRO A C 1
ATOM 2031 O O . PRO A 1 246 ? -3.719 27.622 12.349 1.00 73.56 246 PRO A O 1
ATOM 2034 N N . GLN A 1 247 ? -5.280 26.597 11.098 1.00 73.50 247 GLN A N 1
ATOM 2035 C CA . GLN A 1 247 ? -6.353 27.550 11.405 1.00 73.50 247 GLN A CA 1
ATOM 2036 C C . GLN A 1 247 ? -6.668 27.556 12.917 1.00 73.50 247 GLN A C 1
ATOM 2038 O O . GLN A 1 247 ? -6.083 26.792 13.689 1.00 73.50 247 GLN A O 1
ATOM 2043 N N . SER A 1 248 ? -7.610 28.403 13.353 1.00 79.06 248 SER A N 1
ATOM 2044 C CA . SER A 1 248 ? -8.069 28.426 14.748 1.00 79.06 248 SER A CA 1
ATOM 2045 C C . SER A 1 248 ? -8.315 27.002 15.264 1.00 79.06 248 SER A C 1
ATOM 2047 O O . SER A 1 248 ? -8.978 26.186 14.617 1.00 79.06 248 SER A O 1
ATOM 2049 N N . ILE A 1 249 ? -7.694 26.679 16.403 1.00 78.56 249 ILE A N 1
ATOM 2050 C CA . ILE A 1 249 ? -7.763 25.344 17.003 1.00 78.56 249 ILE A CA 1
ATOM 2051 C C . ILE A 1 249 ? -9.226 25.071 17.351 1.00 78.56 249 ILE A C 1
ATOM 2053 O O . ILE A 1 249 ? -9.829 25.789 18.144 1.00 78.56 249 ILE A O 1
ATOM 2057 N N . THR A 1 250 ? -9.791 24.032 16.740 1.00 80.19 250 THR A N 1
ATOM 2058 C CA . THR A 1 250 ? -11.204 23.650 16.908 1.00 80.19 250 THR A CA 1
ATOM 2059 C C . THR A 1 250 ? -11.402 22.565 17.966 1.00 80.19 250 THR A C 1
ATOM 2061 O O . THR A 1 250 ? -12.526 22.326 18.398 1.00 80.19 250 THR A O 1
ATOM 2064 N N . GLY A 1 251 ? -10.330 21.889 18.389 1.00 83.69 251 GLY A N 1
ATOM 2065 C CA . GLY A 1 251 ? -10.391 20.849 19.411 1.00 83.69 251 GLY A CA 1
ATOM 2066 C C . GLY A 1 251 ? -9.062 20.128 19.620 1.00 83.69 251 GLY A C 1
ATOM 2067 O O . GLY A 1 251 ? -8.023 20.542 19.110 1.00 83.69 251 GLY A O 1
ATOM 2068 N N . GLN A 1 252 ? -9.112 19.023 20.365 1.00 84.88 252 GLN A N 1
ATOM 2069 C CA . GLN A 1 252 ? -7.969 18.144 20.615 1.00 84.88 252 GLN A CA 1
ATOM 2070 C C . GLN A 1 252 ? -8.343 16.685 20.373 1.00 84.88 252 GLN A C 1
ATOM 2072 O O . GLN A 1 252 ? -9.440 16.249 20.728 1.00 84.88 252 GLN A O 1
ATOM 2077 N N . ILE A 1 253 ? -7.411 15.915 19.816 1.00 85.88 253 ILE A N 1
ATOM 2078 C CA . ILE A 1 253 ? -7.539 14.464 19.667 1.00 85.88 253 ILE A CA 1
ATOM 2079 C C . ILE A 1 253 ? -6.609 13.790 20.670 1.00 85.88 253 ILE A C 1
ATOM 2081 O O . ILE A 1 253 ? -5.416 14.090 20.722 1.00 85.88 253 ILE A O 1
ATOM 2085 N N . LYS A 1 254 ? -7.162 12.875 21.472 1.00 84.31 254 LYS A N 1
ATOM 2086 C CA . LYS A 1 254 ? -6.414 12.092 22.461 1.00 84.31 254 LYS A CA 1
ATOM 2087 C C . LYS A 1 254 ? -6.178 10.685 21.939 1.00 84.31 254 LYS A C 1
ATOM 2089 O O . LYS A 1 254 ? -7.059 9.834 22.026 1.00 84.31 254 LYS A O 1
ATOM 2094 N N . ILE A 1 255 ? -4.978 10.431 21.431 1.00 81.62 255 ILE A N 1
ATOM 2095 C CA . ILE A 1 255 ? -4.599 9.118 20.904 1.00 81.62 255 ILE A CA 1
ATOM 2096 C C . ILE A 1 255 ? -3.570 8.499 21.834 1.00 81.62 255 ILE A C 1
ATOM 2098 O O . ILE A 1 255 ? -2.468 9.013 22.005 1.00 81.62 255 ILE A O 1
ATOM 2102 N N . ASN A 1 256 ? -3.928 7.366 22.437 1.00 72.12 256 ASN A N 1
ATOM 2103 C CA . ASN A 1 256 ? -3.155 6.747 23.513 1.00 72.12 256 ASN A CA 1
ATOM 2104 C C . ASN A 1 256 ? -2.921 7.746 24.671 1.00 72.12 256 ASN A C 1
ATOM 2106 O O . ASN A 1 256 ? -3.873 8.053 25.387 1.00 72.12 256 ASN A O 1
ATOM 2110 N N . ASN A 1 257 ? -1.691 8.250 24.829 1.00 76.38 257 ASN A N 1
ATOM 2111 C CA . ASN A 1 257 ? -1.280 9.183 25.885 1.00 76.38 257 ASN A CA 1
ATOM 2112 C C . ASN A 1 257 ? -0.872 10.566 25.345 1.00 76.38 257 ASN A C 1
ATOM 2114 O O . ASN A 1 257 ? -0.357 11.379 26.108 1.00 76.38 257 ASN A O 1
ATOM 2118 N N . ILE A 1 258 ? -1.075 10.835 24.051 1.00 86.25 258 ILE A N 1
ATOM 2119 C CA . ILE A 1 258 ? -0.746 12.129 23.446 1.00 86.25 258 ILE A CA 1
ATOM 2120 C C . ILE A 1 258 ? -2.012 12.930 23.142 1.00 86.25 258 ILE A C 1
ATOM 2122 O O . ILE A 1 258 ? -3.043 12.369 22.759 1.00 86.25 258 ILE A O 1
ATOM 2126 N N . CYS A 1 259 ? -1.915 14.248 23.300 1.00 86.94 259 CYS A N 1
ATOM 2127 C CA . CYS A 1 259 ? -2.930 15.210 22.882 1.00 86.94 259 CYS A CA 1
ATOM 2128 C C . CYS A 1 259 ? -2.413 15.959 21.654 1.00 86.94 259 CYS A C 1
ATOM 2130 O O . CYS A 1 259 ? -1.350 16.577 21.708 1.00 86.94 259 CYS A O 1
ATOM 2132 N N . ILE A 1 260 ? -3.168 15.912 20.562 1.00 88.25 260 ILE A N 1
ATOM 2133 C CA . ILE A 1 260 ? -2.851 16.621 19.322 1.00 88.25 260 ILE A CA 1
ATOM 2134 C C . ILE A 1 260 ? -3.870 17.745 19.164 1.00 88.25 260 ILE A C 1
ATOM 2136 O O . ILE A 1 260 ? -5.075 17.477 19.163 1.00 88.25 260 ILE A O 1
ATOM 2140 N N . ASP A 1 261 ? -3.397 18.987 19.051 1.00 85.38 261 ASP A N 1
ATOM 2141 C CA . ASP A 1 261 ? -4.265 20.126 18.748 1.00 85.38 261 ASP A CA 1
ATOM 2142 C C . ASP A 1 261 ? -4.706 20.035 17.289 1.00 85.38 261 ASP A C 1
ATOM 2144 O O . ASP A 1 261 ? -3.870 19.839 16.403 1.00 85.38 261 ASP A O 1
ATOM 2148 N N . VAL A 1 262 ? -6.006 20.198 17.035 1.00 89.88 262 VAL A N 1
ATOM 2149 C CA . VAL A 1 262 ? -6.550 20.050 15.685 1.00 89.88 262 VAL A CA 1
ATOM 2150 C C . VAL A 1 262 ? -7.465 21.186 15.255 1.00 89.88 262 VAL A C 1
ATOM 2152 O O . VAL A 1 262 ? -8.308 21.685 16.008 1.00 89.88 262 VAL A O 1
ATOM 2155 N N . SER A 1 263 ? -7.346 21.540 13.981 1.00 89.19 263 SER A N 1
ATOM 2156 C CA . SER A 1 263 ? -8.355 22.290 13.239 1.00 89.19 263 SER A CA 1
ATOM 2157 C C . SER A 1 263 ? -8.987 21.375 12.192 1.00 89.19 263 SER A C 1
ATOM 2159 O O . SER A 1 263 ? -8.281 20.608 11.539 1.00 89.19 263 SER A O 1
ATOM 2161 N N . LYS A 1 264 ? -10.313 21.393 12.054 1.00 88.19 264 LYS A N 1
ATOM 2162 C CA . LYS A 1 264 ? -11.033 20.489 11.147 1.00 88.19 264 LYS A CA 1
ATOM 2163 C C . LYS A 1 264 ? -11.634 21.253 9.977 1.00 88.19 264 LYS A C 1
ATOM 2165 O O . LYS A 1 264 ? -12.334 22.239 10.176 1.00 88.19 264 LYS A O 1
ATOM 2170 N N . ASN A 1 265 ? -11.443 20.727 8.773 1.00 87.31 265 ASN A N 1
ATOM 2171 C CA . ASN A 1 265 ? -12.195 21.116 7.590 1.00 87.31 265 ASN A CA 1
ATOM 2172 C C . ASN A 1 265 ? -13.064 19.930 7.155 1.00 87.31 265 ASN A C 1
ATOM 2174 O O . ASN A 1 265 ? -12.572 18.981 6.543 1.00 87.31 265 ASN A O 1
ATOM 2178 N N . THR A 1 266 ? -14.346 19.966 7.519 1.00 83.88 266 THR A N 1
ATOM 2179 C CA . THR A 1 266 ? -15.305 18.884 7.246 1.00 83.88 266 THR A CA 1
ATOM 2180 C C . THR A 1 266 ? -15.632 18.757 5.762 1.00 83.88 266 THR A C 1
ATOM 2182 O O . THR A 1 266 ? -15.738 17.638 5.271 1.00 83.88 266 THR A O 1
ATOM 2185 N N . GLU A 1 267 ? -15.714 19.872 5.031 1.00 85.25 267 GLU A N 1
ATOM 2186 C CA . GLU A 1 267 ? -15.983 19.883 3.585 1.00 85.25 267 GLU A CA 1
ATOM 2187 C C . GLU A 1 267 ? -14.888 19.157 2.798 1.00 85.25 267 GLU A C 1
ATOM 2189 O O . GLU A 1 267 ? -15.174 18.329 1.938 1.00 85.25 267 GLU A O 1
ATOM 2194 N N . LYS A 1 268 ? -13.621 19.427 3.130 1.00 85.81 268 LYS A N 1
ATOM 2195 C CA . LYS A 1 268 ? -12.458 18.791 2.495 1.00 85.81 268 LYS A CA 1
ATOM 2196 C C . LYS A 1 268 ? -12.061 17.468 3.151 1.00 85.81 268 LYS A C 1
ATOM 2198 O O . LYS A 1 268 ? -11.163 16.802 2.647 1.00 85.81 268 LYS A O 1
ATOM 2203 N N . ARG A 1 269 ? -12.692 17.102 4.275 1.00 90.75 269 ARG A N 1
ATOM 2204 C CA . ARG A 1 269 ? -12.348 15.939 5.114 1.00 90.75 269 ARG A CA 1
ATOM 2205 C C . ARG A 1 269 ? -10.870 15.928 5.531 1.00 90.75 269 ARG A C 1
ATOM 2207 O O . ARG A 1 269 ? -10.188 14.905 5.452 1.00 90.75 269 ARG A O 1
ATOM 2214 N N . ILE A 1 270 ? -10.369 17.083 5.971 1.00 92.00 270 ILE A N 1
ATOM 2215 C CA . ILE A 1 270 ? -8.978 17.262 6.413 1.00 92.00 270 ILE A CA 1
ATOM 2216 C C . ILE A 1 270 ? -8.947 17.637 7.891 1.00 92.00 270 ILE A C 1
ATOM 2218 O O . ILE A 1 270 ? -9.688 18.509 8.349 1.00 92.00 270 ILE A O 1
ATOM 2222 N N . ILE A 1 271 ? -8.051 16.991 8.630 1.00 92.62 271 ILE A N 1
ATOM 2223 C CA . ILE A 1 271 ? -7.664 17.367 9.986 1.00 92.62 271 ILE A CA 1
ATOM 2224 C C . ILE A 1 271 ? -6.280 18.004 9.904 1.00 92.62 271 ILE A C 1
ATOM 2226 O O . ILE A 1 271 ? -5.321 17.354 9.501 1.00 92.62 271 ILE A O 1
ATOM 2230 N N . TYR A 1 272 ? -6.181 19.269 10.291 1.00 93.31 272 TYR A N 1
ATOM 2231 C CA . TYR A 1 272 ? -4.922 19.992 10.385 1.00 93.31 272 TYR A CA 1
ATOM 2232 C C . TYR A 1 272 ? -4.354 19.882 11.795 1.00 93.31 272 TYR A C 1
ATOM 2234 O O . TYR A 1 272 ? -5.029 20.232 12.765 1.00 93.31 272 TYR A O 1
ATOM 2242 N N . CYS A 1 273 ? -3.103 19.453 11.887 1.00 92.94 273 CYS A N 1
ATOM 2243 C CA . CYS A 1 273 ? -2.305 19.371 13.105 1.00 92.94 273 CYS A CA 1
ATOM 2244 C C . CYS A 1 273 ? -1.128 20.355 13.016 1.00 92.94 273 CYS A C 1
ATOM 2246 O O . CYS A 1 273 ? -0.721 20.744 11.920 1.00 92.94 273 CYS A O 1
ATOM 2248 N N . LYS A 1 274 ? -0.537 20.739 14.153 1.00 91.25 274 LYS A N 1
ATOM 2249 C CA . LYS A 1 274 ? 0.712 21.524 14.159 1.00 91.25 274 LYS A CA 1
ATOM 2250 C C . LYS A 1 274 ? 1.887 20.661 13.690 1.00 91.25 274 LYS A C 1
ATOM 2252 O O . LYS A 1 274 ? 2.072 19.566 14.217 1.00 91.25 274 LYS A O 1
ATOM 2257 N N . SER A 1 275 ? 2.716 21.169 12.777 1.00 90.62 275 SER A N 1
ATOM 2258 C CA . SER A 1 275 ? 3.909 20.462 12.273 1.00 90.62 275 SER A CA 1
ATOM 2259 C C . SER A 1 275 ? 4.892 20.067 13.374 1.00 90.62 275 SER A C 1
ATOM 2261 O O . SER A 1 275 ? 5.416 18.959 13.357 1.00 90.62 275 SER A O 1
ATOM 2263 N N . SER A 1 276 ? 5.044 20.898 14.410 1.00 90.38 276 SER A N 1
ATOM 2264 C CA . SER A 1 276 ? 5.888 20.596 15.576 1.00 90.38 276 SER A CA 1
ATOM 2265 C C . SER A 1 276 ? 5.469 19.347 16.359 1.00 90.38 276 SER A C 1
ATOM 2267 O O . SER A 1 276 ? 6.240 18.849 17.173 1.00 90.38 276 SER A O 1
ATOM 2269 N N . GLN A 1 277 ? 4.255 18.830 16.139 1.00 90.62 277 GLN A N 1
ATOM 2270 C CA . GLN A 1 277 ? 3.766 17.609 16.776 1.00 90.62 277 GLN A CA 1
ATOM 2271 C C . GLN A 1 277 ? 3.923 16.363 15.891 1.00 90.62 277 GLN A C 1
ATOM 2273 O O . GLN A 1 277 ? 3.551 15.282 16.337 1.00 90.62 277 GLN A O 1
ATOM 2278 N N . PHE A 1 278 ? 4.432 16.474 14.657 1.00 93.19 278 PHE A N 1
ATOM 2279 C CA . PHE A 1 278 ? 4.441 15.360 13.703 1.00 93.19 278 PHE A CA 1
ATOM 2280 C C . PHE A 1 278 ? 5.228 14.147 14.201 1.00 93.19 278 PHE A C 1
ATOM 2282 O O . PHE A 1 278 ? 4.667 13.056 14.306 1.00 93.19 278 PHE A O 1
ATOM 2289 N N . GLU A 1 279 ? 6.492 14.349 14.569 1.00 92.12 279 GLU A N 1
ATOM 2290 C CA . GLU A 1 279 ? 7.404 13.281 14.991 1.00 92.12 279 GLU A CA 1
ATOM 2291 C C . GLU A 1 279 ? 6.827 12.473 16.166 1.00 92.12 279 GLU A C 1
ATOM 2293 O O . GLU A 1 279 ? 6.739 11.243 16.120 1.00 92.12 279 GLU A O 1
ATOM 2298 N N . VAL A 1 280 ? 6.312 13.179 17.179 1.00 92.00 280 VAL A N 1
ATOM 2299 C CA . VAL A 1 280 ? 5.701 12.572 18.372 1.00 92.00 280 VAL A CA 1
ATOM 2300 C C . VAL A 1 280 ? 4.327 11.949 18.097 1.00 92.00 280 VAL A C 1
ATOM 2302 O O . VAL A 1 280 ? 3.916 11.027 18.804 1.00 92.00 280 VAL A O 1
ATOM 2305 N N . ALA A 1 281 ? 3.596 12.429 17.085 1.00 93.75 281 ALA A N 1
ATOM 2306 C CA . ALA A 1 281 ? 2.249 11.964 16.762 1.00 93.75 281 ALA A CA 1
ATOM 2307 C C . ALA A 1 281 ? 2.216 10.795 15.776 1.00 93.75 281 ALA A C 1
ATOM 2309 O O . ALA A 1 281 ? 1.260 10.013 15.806 1.00 93.75 281 ALA A O 1
ATOM 2310 N N . LEU A 1 282 ? 3.236 10.651 14.927 1.00 95.50 282 LEU A N 1
ATOM 2311 C CA . LEU A 1 282 ? 3.229 9.724 13.799 1.00 95.50 282 LEU A CA 1
ATOM 2312 C C . LEU A 1 282 ? 3.002 8.273 14.242 1.00 95.50 282 LEU A C 1
ATOM 2314 O O . LEU A 1 282 ? 2.031 7.638 13.828 1.00 95.50 282 LEU A O 1
ATOM 2318 N N . VAL A 1 283 ? 3.845 7.744 15.131 1.00 96.38 283 VAL A N 1
ATOM 2319 C CA . VAL A 1 283 ? 3.722 6.351 15.597 1.00 96.38 283 VAL A CA 1
ATOM 2320 C C . VAL A 1 283 ? 2.401 6.098 16.340 1.00 96.38 283 VAL A C 1
ATOM 2322 O O . VAL A 1 283 ? 1.731 5.106 16.020 1.00 96.38 283 VAL A O 1
ATOM 2325 N N . PRO A 1 284 ? 1.962 6.954 17.287 1.00 95.44 284 PRO A N 1
ATOM 2326 C CA . PRO A 1 284 ? 0.649 6.813 17.912 1.00 95.44 284 PRO A CA 1
ATOM 2327 C C . PRO A 1 284 ? -0.515 6.814 16.916 1.00 95.44 284 PRO A C 1
ATOM 2329 O O . PRO A 1 284 ? -1.409 5.975 17.050 1.00 95.44 284 PRO A O 1
ATOM 2332 N N . LEU A 1 285 ? -0.491 7.693 15.908 1.00 95.62 285 LEU A N 1
ATOM 2333 C CA . LEU A 1 285 ? -1.511 7.764 14.859 1.00 95.62 285 LEU A CA 1
ATOM 2334 C C . LEU A 1 285 ? -1.552 6.488 14.022 1.00 95.62 285 LEU A C 1
ATOM 2336 O O . LEU A 1 285 ? -2.615 5.880 13.895 1.00 95.62 285 LEU A O 1
ATOM 2340 N N . LEU A 1 286 ? -0.407 6.030 13.508 1.00 96.69 286 LEU A N 1
ATOM 2341 C CA . LEU A 1 286 ? -0.339 4.802 12.709 1.00 96.69 286 LEU A CA 1
ATOM 2342 C C . LEU A 1 286 ? -0.786 3.579 13.517 1.00 96.69 286 LEU A C 1
ATOM 2344 O O . LEU A 1 286 ? -1.548 2.749 13.025 1.00 96.69 286 LEU A O 1
ATOM 2348 N N . THR A 1 287 ? -0.385 3.500 14.788 1.00 95.62 287 THR A N 1
ATOM 2349 C CA . THR A 1 287 ? -0.793 2.422 15.703 1.00 95.62 287 THR A CA 1
ATOM 2350 C C . THR A 1 287 ? -2.295 2.453 15.984 1.00 95.62 287 THR A C 1
ATOM 2352 O O . THR A 1 287 ? -2.925 1.412 16.168 1.00 95.62 287 THR A O 1
ATOM 2355 N N . HIS A 1 288 ? -2.892 3.641 16.038 1.00 95.38 288 HIS A N 1
ATOM 2356 C CA . HIS A 1 288 ? -4.330 3.794 16.223 1.00 95.38 288 HIS A CA 1
ATOM 2357 C C . HIS A 1 288 ? -5.111 3.385 14.973 1.00 95.38 288 HIS A C 1
ATOM 2359 O O . HIS A 1 288 ? -6.056 2.604 15.076 1.00 95.38 288 HIS A O 1
ATOM 2365 N N . LEU A 1 289 ? -4.667 3.813 13.788 1.00 95.75 289 LEU A N 1
ATOM 2366 C CA . LEU A 1 289 ? -5.242 3.383 12.509 1.00 95.75 289 LEU A CA 1
ATOM 2367 C C . LEU A 1 289 ? -5.132 1.861 12.319 1.00 95.75 289 LEU A C 1
ATOM 2369 O O . LEU A 1 289 ? -6.092 1.233 11.881 1.00 95.75 289 LEU A O 1
ATOM 2373 N N . ASP A 1 290 ? -4.024 1.250 12.741 1.00 95.69 290 ASP A N 1
ATOM 2374 C CA . ASP A 1 290 ? -3.826 -0.208 12.732 1.00 95.69 290 ASP A CA 1
ATOM 2375 C C . ASP A 1 290 ? -4.772 -0.977 13.669 1.00 95.69 290 ASP A C 1
ATOM 2377 O O . ASP A 1 290 ? -5.032 -2.162 13.466 1.00 95.69 290 ASP A O 1
ATOM 2381 N N . LYS A 1 291 ? -5.335 -0.316 14.690 1.00 94.50 291 LYS A N 1
ATOM 2382 C CA . LYS A 1 291 ? -6.396 -0.904 15.524 1.00 94.50 291 LYS A CA 1
ATOM 2383 C C . LYS A 1 291 ? -7.768 -0.809 14.861 1.00 94.50 291 LYS A C 1
ATOM 2385 O O . LYS A 1 291 ? -8.579 -1.710 15.063 1.00 94.50 291 LYS A O 1
ATOM 2390 N N . ILE A 1 292 ? -8.037 0.272 14.127 1.00 94.94 292 ILE A N 1
ATOM 2391 C CA . ILE A 1 292 ? -9.328 0.505 13.459 1.00 94.94 292 ILE A CA 1
ATOM 2392 C C . ILE A 1 292 ? -9.468 -0.414 12.243 1.00 94.94 292 ILE A C 1
ATOM 2394 O O . ILE A 1 292 ? -10.503 -1.058 12.063 1.00 94.94 292 ILE A O 1
ATOM 2398 N N . PHE A 1 293 ? -8.424 -0.478 11.418 1.00 95.62 293 PHE A N 1
ATOM 2399 C CA . PHE A 1 293 ? -8.474 -1.084 10.097 1.00 95.62 293 PHE A CA 1
ATOM 2400 C C . PHE A 1 293 ? -7.813 -2.459 10.057 1.00 95.62 293 PHE A C 1
ATOM 2402 O O . PHE A 1 293 ? -6.692 -2.669 10.519 1.00 95.62 293 PHE A O 1
ATOM 2409 N N . PHE A 1 294 ? -8.508 -3.421 9.458 1.00 92.50 294 PHE A N 1
ATOM 2410 C CA . PHE A 1 294 ? -8.029 -4.786 9.321 1.00 92.50 294 PHE A CA 1
ATOM 2411 C C . PHE A 1 294 ? -6.952 -4.890 8.242 1.00 92.50 294 PHE A C 1
ATOM 2413 O O . PHE A 1 294 ? -7.180 -4.506 7.099 1.00 92.50 294 PHE A O 1
ATOM 2420 N N . GLN A 1 295 ? -5.803 -5.467 8.613 1.00 90.44 295 GLN A N 1
ATOM 2421 C CA . GLN A 1 295 ? -4.666 -5.715 7.715 1.00 90.44 295 GLN A CA 1
ATOM 2422 C C . GLN A 1 295 ? -4.198 -4.468 6.952 1.00 90.44 295 GLN A C 1
ATOM 2424 O O . GLN A 1 295 ? -3.794 -4.555 5.792 1.00 90.44 295 GLN A O 1
ATOM 2429 N N . ILE A 1 296 ? -4.227 -3.308 7.610 1.00 94.38 296 ILE A N 1
ATOM 2430 C CA . ILE A 1 296 ? -3.738 -2.067 7.018 1.00 94.38 296 ILE A CA 1
ATOM 2431 C C . ILE A 1 296 ? -2.279 -2.215 6.555 1.00 94.38 296 ILE A C 1
ATOM 2433 O O . ILE A 1 296 ? -1.456 -2.903 7.173 1.00 94.38 296 ILE A O 1
ATOM 2437 N N . LYS A 1 297 ? -1.973 -1.572 5.432 1.00 95.62 297 LYS A N 1
ATOM 2438 C CA . LYS A 1 297 ? -0.636 -1.508 4.844 1.00 95.62 297 LYS A CA 1
ATOM 2439 C C . LYS A 1 297 ? -0.301 -0.066 4.506 1.00 95.62 297 LYS A C 1
ATOM 2441 O O . LYS A 1 297 ? -1.184 0.685 4.089 1.00 95.62 297 LYS A O 1
ATOM 2446 N N . TRP A 1 298 ? 0.974 0.284 4.614 1.00 97.00 298 TRP A N 1
ATOM 2447 C CA . TRP A 1 298 ? 1.442 1.653 4.403 1.00 97.00 298 TRP A CA 1
ATOM 2448 C C . TRP A 1 298 ? 2.042 1.840 3.011 1.00 97.00 298 TRP A C 1
ATOM 2450 O O . TRP A 1 298 ? 2.736 0.957 2.504 1.00 97.00 298 TRP A O 1
ATOM 2460 N N . ALA A 1 299 ? 1.780 2.992 2.406 1.00 96.19 299 ALA A N 1
ATOM 2461 C CA . ALA A 1 299 ? 2.578 3.537 1.319 1.00 96.19 299 ALA A CA 1
ATOM 2462 C C . ALA A 1 299 ? 3.390 4.697 1.903 1.00 96.19 299 ALA A C 1
ATOM 2464 O O . ALA A 1 299 ? 2.829 5.745 2.215 1.00 96.19 299 ALA A O 1
ATOM 2465 N N . ILE A 1 300 ? 4.677 4.478 2.144 1.00 97.88 300 ILE A N 1
ATOM 2466 C CA . ILE A 1 300 ? 5.536 5.421 2.865 1.00 97.88 300 ILE A CA 1
ATOM 2467 C C . ILE A 1 300 ? 6.310 6.242 1.842 1.00 97.88 300 ILE A C 1
ATOM 2469 O O . ILE A 1 300 ? 7.008 5.671 1.014 1.00 97.88 300 ILE A O 1
ATOM 2473 N N . GLY A 1 301 ? 6.194 7.563 1.902 1.00 97.38 301 GLY A N 1
ATOM 2474 C CA . GLY A 1 301 ? 7.030 8.514 1.183 1.00 97.38 301 GLY A CA 1
ATOM 2475 C C . GLY A 1 301 ? 7.928 9.265 2.156 1.00 97.38 301 GLY A C 1
ATOM 2476 O O . GLY A 1 301 ? 7.422 9.829 3.121 1.00 97.38 301 GLY A O 1
ATOM 2477 N N . ILE A 1 302 ? 9.233 9.286 1.901 1.00 97.31 302 ILE A N 1
ATOM 2478 C CA . ILE A 1 302 ? 10.214 9.985 2.733 1.00 97.31 302 ILE A CA 1
ATOM 2479 C C . ILE A 1 302 ? 11.134 10.860 1.882 1.00 97.31 302 ILE A C 1
ATOM 2481 O O . ILE A 1 302 ? 11.643 10.411 0.853 1.00 97.31 302 ILE A O 1
ATOM 2485 N N . GLU A 1 303 ? 11.322 12.108 2.307 1.00 96.56 303 GLU A N 1
ATOM 2486 C CA . GLU A 1 303 ? 12.367 12.991 1.783 1.00 96.56 303 GLU A CA 1
ATOM 2487 C C . GLU A 1 303 ? 13.710 12.690 2.479 1.00 96.56 303 GLU A C 1
ATOM 2489 O O . GLU A 1 303 ? 13.757 12.508 3.697 1.00 96.56 303 GLU A O 1
ATOM 2494 N N . LEU A 1 304 ? 14.807 12.613 1.720 1.00 95.81 304 LEU A N 1
ATOM 2495 C CA . LEU A 1 304 ? 16.121 12.225 2.257 1.00 95.81 304 LEU A CA 1
ATOM 2496 C C . LEU A 1 304 ? 16.669 13.211 3.294 1.00 95.81 304 LEU A C 1
ATOM 2498 O O . LEU A 1 304 ? 17.199 12.783 4.318 1.00 95.81 304 LEU A O 1
ATOM 2502 N N . ASN A 1 305 ? 16.428 14.506 3.102 1.00 93.94 305 ASN A N 1
ATOM 2503 C CA . ASN A 1 305 ? 16.927 15.555 3.990 1.00 93.94 305 ASN A CA 1
ATOM 2504 C C . ASN A 1 305 ? 16.402 15.449 5.437 1.00 93.94 305 ASN A C 1
ATOM 2506 O O . ASN A 1 305 ? 17.022 15.975 6.359 1.00 93.94 305 ASN A O 1
ATOM 2510 N N . VAL A 1 306 ? 15.271 14.764 5.659 1.00 94.44 306 VAL A N 1
ATOM 2511 C CA . VAL A 1 306 ? 14.707 14.517 6.998 1.00 94.44 306 VAL A CA 1
ATOM 2512 C C . VAL A 1 306 ? 15.007 13.118 7.533 1.00 94.44 306 VAL A C 1
ATOM 2514 O O . VAL A 1 306 ? 14.674 12.819 8.680 1.00 94.44 306 VAL A O 1
ATOM 2517 N N . LEU A 1 307 ? 15.649 12.249 6.744 1.00 95.00 307 LEU A N 1
ATOM 2518 C CA . LEU A 1 307 ? 15.893 10.855 7.115 1.00 95.00 307 LEU A CA 1
ATOM 2519 C C . LEU A 1 307 ? 16.647 10.743 8.439 1.00 95.00 307 LEU A C 1
ATOM 2521 O O . LEU A 1 307 ? 16.255 9.948 9.291 1.00 95.00 307 LEU A O 1
ATOM 2525 N N . ASN A 1 308 ? 17.684 11.564 8.630 1.00 93.44 308 ASN A N 1
ATOM 2526 C CA . ASN A 1 308 ? 18.506 11.542 9.839 1.00 93.44 308 ASN A CA 1
ATOM 2527 C C . ASN A 1 308 ? 17.706 11.873 11.105 1.00 93.44 308 ASN A C 1
ATOM 2529 O O . ASN A 1 308 ? 17.853 11.170 12.102 1.00 93.44 308 ASN A O 1
ATOM 2533 N N . ALA A 1 309 ? 16.818 12.869 11.051 1.00 93.94 309 ALA A N 1
ATOM 2534 C CA . ALA A 1 309 ? 15.933 13.203 12.169 1.00 93.94 309 ALA A CA 1
ATOM 2535 C C . ALA A 1 309 ? 14.904 12.091 12.437 1.00 93.94 309 ALA A C 1
ATOM 2537 O O . ALA A 1 309 ? 14.559 11.807 13.577 1.00 93.94 309 ALA A O 1
ATOM 2538 N N . MET A 1 310 ? 14.454 11.399 11.388 1.00 95.31 310 MET A N 1
ATOM 2539 C CA . MET A 1 310 ? 13.390 10.399 11.484 1.00 95.31 310 MET A CA 1
ATOM 2540 C C . MET A 1 310 ? 13.881 8.982 11.808 1.00 95.31 310 MET A C 1
ATOM 2542 O O . MET A 1 310 ? 13.058 8.067 11.905 1.00 95.31 310 MET A O 1
ATOM 2546 N N . ARG A 1 311 ? 15.192 8.755 11.991 1.00 94.44 311 ARG A N 1
ATOM 2547 C CA . ARG A 1 311 ? 15.739 7.397 12.174 1.00 94.44 311 ARG A CA 1
ATOM 2548 C C . ARG A 1 311 ? 15.168 6.679 13.396 1.00 94.44 311 ARG A C 1
ATOM 2550 O O . ARG A 1 311 ? 14.825 5.496 13.327 1.00 94.44 311 ARG A O 1
ATOM 2557 N N . GLU A 1 312 ? 15.052 7.373 14.522 1.00 93.75 312 GLU A N 1
ATOM 2558 C CA . GLU A 1 312 ? 14.502 6.768 15.737 1.00 93.75 312 GLU A CA 1
ATOM 2559 C C . GLU A 1 312 ? 13.030 6.403 15.547 1.00 93.75 312 GLU A C 1
ATOM 2561 O O . GLU A 1 312 ? 12.623 5.281 15.850 1.00 93.75 312 GLU A O 1
ATOM 2566 N N . VAL A 1 313 ? 12.244 7.294 14.941 1.00 96.06 313 VAL A N 1
ATOM 2567 C CA . VAL A 1 313 ? 10.830 7.045 14.643 1.00 96.06 313 VAL A CA 1
ATOM 2568 C C . VAL A 1 313 ? 10.661 5.839 13.717 1.00 96.06 313 VAL A C 1
ATOM 2570 O O . VAL A 1 313 ? 9.887 4.928 14.023 1.00 96.06 313 VAL A O 1
ATOM 2573 N N . LEU A 1 314 ? 11.425 5.781 12.622 1.00 96.81 314 LEU A N 1
ATOM 2574 C CA . LEU A 1 314 ? 11.374 4.697 11.633 1.00 96.81 314 LEU A CA 1
ATOM 2575 C C . LEU A 1 314 ? 11.796 3.334 12.194 1.00 96.81 314 LEU A C 1
ATOM 2577 O O . LEU A 1 314 ? 11.443 2.302 11.624 1.00 96.81 314 LEU A O 1
ATOM 2581 N N . SER A 1 315 ? 12.503 3.300 13.327 1.00 95.69 315 SER A N 1
ATOM 2582 C CA . SER A 1 315 ? 12.840 2.047 14.010 1.00 95.69 315 SER A CA 1
ATOM 2583 C C . SER A 1 315 ? 11.608 1.302 14.549 1.00 95.69 315 SER A C 1
ATOM 2585 O O . SER A 1 315 ? 11.665 0.089 14.781 1.00 95.69 315 SER A O 1
ATOM 2587 N N . HIS A 1 316 ? 10.475 1.994 14.714 1.00 97.69 316 HIS A N 1
ATOM 2588 C CA . HIS A 1 316 ? 9.254 1.399 15.234 1.00 97.69 316 HIS A CA 1
ATOM 2589 C C . HIS A 1 316 ? 8.679 0.336 14.281 1.00 97.69 316 HIS A C 1
ATOM 2591 O O . HIS A 1 316 ? 8.494 0.549 13.083 1.00 97.69 316 HIS A O 1
ATOM 2597 N N . SER A 1 317 ? 8.287 -0.816 14.832 1.00 96.88 317 SER A N 1
ATOM 2598 C CA . SER A 1 317 ? 7.834 -1.982 14.051 1.00 96.88 317 SER A CA 1
ATOM 2599 C C . SER A 1 317 ? 6.613 -1.736 13.153 1.00 96.88 317 SER A C 1
ATOM 2601 O O . SER A 1 317 ? 6.393 -2.490 12.205 1.00 96.88 317 SER A O 1
ATOM 2603 N N . ILE A 1 318 ? 5.833 -0.678 13.409 1.00 97.25 318 ILE A N 1
ATOM 2604 C CA . ILE A 1 318 ? 4.664 -0.312 12.595 1.00 97.25 318 ILE A CA 1
ATOM 2605 C C . ILE A 1 318 ? 5.033 -0.075 11.126 1.00 97.25 318 ILE A C 1
ATOM 2607 O O . ILE A 1 318 ? 4.242 -0.417 10.245 1.00 97.25 318 ILE A O 1
ATOM 2611 N N . PHE A 1 319 ? 6.241 0.431 10.855 1.00 98.06 319 PHE A N 1
ATOM 2612 C CA . PHE A 1 319 ? 6.713 0.728 9.504 1.00 98.06 319 PHE A CA 1
ATOM 2613 C C . PHE A 1 319 ? 7.012 -0.533 8.686 1.00 98.06 319 PHE A C 1
ATOM 2615 O O . PHE A 1 319 ? 6.914 -0.476 7.465 1.00 98.06 319 PHE A O 1
ATOM 2622 N N . LYS A 1 320 ? 7.210 -1.700 9.324 1.00 97.31 320 LYS A N 1
ATOM 2623 C CA . LYS A 1 320 ? 7.374 -3.003 8.643 1.00 97.31 320 LYS A CA 1
ATOM 2624 C C . LYS A 1 320 ? 6.123 -3.476 7.895 1.00 97.31 320 LYS A C 1
ATOM 2626 O O . LYS A 1 320 ? 6.166 -4.441 7.140 1.00 97.31 320 LYS A O 1
ATOM 2631 N N . LYS A 1 321 ? 4.971 -2.824 8.102 1.00 96.94 321 LYS A N 1
ATOM 2632 C CA . LYS A 1 321 ? 3.750 -3.049 7.306 1.00 96.94 321 LYS A CA 1
ATOM 2633 C C . LYS A 1 321 ? 3.763 -2.260 5.985 1.00 96.94 321 LYS A C 1
ATOM 2635 O O . LYS A 1 321 ? 2.703 -2.082 5.376 1.00 96.94 321 LYS A O 1
ATOM 2640 N N . CYS A 1 322 ? 4.927 -1.787 5.538 1.00 97.88 322 CYS A N 1
ATOM 2641 C CA . CYS A 1 322 ? 5.092 -1.109 4.262 1.00 97.88 322 CYS A CA 1
ATOM 2642 C C . CYS A 1 322 ? 4.734 -2.042 3.101 1.00 97.88 322 CYS A C 1
ATOM 2644 O O . CYS A 1 322 ? 5.302 -3.118 2.903 1.00 97.88 322 CYS A O 1
ATOM 2646 N N . ARG A 1 323 ? 3.762 -1.623 2.299 1.00 95.88 323 ARG A N 1
ATOM 2647 C CA . ARG A 1 323 ? 3.517 -2.219 0.988 1.00 95.88 323 ARG A CA 1
ATOM 2648 C C . ARG A 1 323 ? 4.374 -1.534 -0.062 1.00 95.88 323 ARG A C 1
ATOM 2650 O O . ARG A 1 323 ? 4.939 -2.219 -0.905 1.00 95.88 323 ARG A O 1
ATOM 2657 N N . TYR A 1 324 ? 4.471 -0.212 -0.007 1.00 96.56 324 TYR A N 1
ATOM 2658 C CA . TYR A 1 324 ? 5.114 0.583 -1.042 1.00 96.56 324 TYR A CA 1
ATOM 2659 C C . TYR A 1 324 ? 6.005 1.661 -0.436 1.00 96.56 324 TYR A C 1
ATOM 2661 O O . TYR A 1 324 ? 5.540 2.394 0.435 1.00 96.56 324 TYR A O 1
ATOM 2669 N N . LEU A 1 325 ? 7.242 1.778 -0.914 1.00 98.06 325 LEU A N 1
ATOM 2670 C CA . LEU A 1 325 ? 8.189 2.793 -0.455 1.00 98.06 325 LEU A CA 1
ATOM 2671 C C . LEU A 1 325 ? 8.451 3.824 -1.557 1.00 98.06 325 LEU A C 1
ATOM 2673 O O . LEU A 1 325 ? 8.648 3.479 -2.718 1.00 98.06 325 LEU A O 1
ATOM 2677 N N . GLN A 1 326 ? 8.475 5.098 -1.197 1.00 97.44 326 GLN A N 1
ATOM 2678 C CA . GLN A 1 326 ? 8.877 6.192 -2.059 1.00 97.44 326 GLN A CA 1
ATOM 2679 C C . GLN A 1 326 ? 9.986 6.989 -1.372 1.00 97.44 326 GLN A C 1
ATOM 2681 O O . GLN A 1 326 ? 9.783 7.545 -0.298 1.00 97.44 326 GLN A O 1
ATOM 2686 N N . ILE A 1 327 ? 11.145 7.059 -2.013 1.00 97.94 327 ILE A N 1
ATOM 2687 C CA . ILE A 1 327 ? 12.300 7.845 -1.579 1.00 97.94 327 ILE A CA 1
ATOM 2688 C C . ILE A 1 327 ? 12.368 9.080 -2.466 1.00 97.94 327 ILE A C 1
ATOM 2690 O O . ILE A 1 327 ? 12.204 8.965 -3.683 1.00 97.94 327 ILE A O 1
ATOM 2694 N N . ARG A 1 328 ? 12.541 10.260 -1.878 1.00 96.38 328 ARG A N 1
ATOM 2695 C CA . ARG A 1 328 ? 12.446 11.543 -2.577 1.00 96.38 328 ARG A CA 1
ATOM 2696 C C . ARG A 1 328 ? 13.596 12.445 -2.159 1.00 96.38 328 ARG A C 1
ATOM 2698 O O . ARG A 1 328 ? 13.993 12.433 -0.999 1.00 96.38 328 ARG A O 1
ATOM 2705 N N . SER A 1 329 ? 14.149 13.182 -3.108 1.00 94.31 329 SER A N 1
ATOM 2706 C CA . SER A 1 329 ? 15.035 14.305 -2.834 1.00 94.31 329 SER A CA 1
ATOM 2707 C C . SER A 1 329 ? 15.221 15.125 -4.101 1.00 94.31 329 SER A C 1
ATOM 2709 O O . SER A 1 329 ? 15.400 14.571 -5.187 1.00 94.31 329 SER A O 1
ATOM 2711 N N . GLU A 1 330 ? 15.197 16.446 -3.964 1.00 87.25 330 GLU A N 1
ATOM 2712 C CA . GLU A 1 330 ? 15.521 17.368 -5.058 1.00 87.25 330 GLU A CA 1
ATOM 2713 C C . GLU A 1 330 ? 17.026 17.696 -5.100 1.00 87.25 330 GLU A C 1
ATOM 2715 O O . GLU A 1 330 ? 17.534 18.102 -6.142 1.00 87.25 330 GLU A O 1
ATOM 2720 N N . THR A 1 331 ? 17.745 17.501 -3.989 1.00 87.62 331 THR A N 1
ATOM 2721 C CA . THR A 1 331 ? 19.123 17.991 -3.806 1.00 87.62 331 THR A CA 1
ATOM 2722 C C . THR A 1 331 ? 20.134 16.896 -3.484 1.00 87.62 331 THR A C 1
ATOM 2724 O O . THR A 1 331 ? 21.287 16.995 -3.890 1.00 87.62 331 THR A O 1
ATOM 2727 N N . GLU A 1 332 ? 19.724 15.859 -2.757 1.00 92.69 332 GLU A N 1
ATOM 2728 C CA . GLU A 1 332 ? 20.616 14.814 -2.246 1.00 92.69 332 GLU A CA 1
ATOM 2729 C C . GLU A 1 332 ? 20.537 13.553 -3.110 1.00 92.69 332 GLU A C 1
ATOM 2731 O O . GLU A 1 332 ? 19.470 13.171 -3.605 1.00 92.69 332 GLU A O 1
ATOM 2736 N N . ALA A 1 333 ? 21.682 12.899 -3.286 1.00 96.06 333 ALA A N 1
ATOM 2737 C CA . ALA A 1 333 ? 21.744 11.572 -3.874 1.00 96.06 333 ALA A CA 1
ATOM 2738 C C . ALA A 1 333 ? 21.434 10.509 -2.808 1.00 96.06 333 ALA A C 1
ATOM 2740 O O . ALA A 1 333 ? 21.777 10.659 -1.638 1.00 96.06 333 ALA A O 1
ATOM 2741 N N . LEU A 1 334 ? 20.751 9.440 -3.214 1.00 98.00 334 LEU A N 1
ATOM 2742 C CA . LEU A 1 334 ? 20.492 8.287 -2.366 1.00 98.00 334 LEU A CA 1
ATOM 2743 C C . LEU A 1 334 ? 21.759 7.439 -2.270 1.00 98.00 334 LEU A C 1
ATOM 2745 O O . LEU A 1 334 ? 22.183 6.831 -3.260 1.00 98.00 334 LEU A O 1
ATOM 2749 N N . SER A 1 335 ? 22.293 7.352 -1.056 1.00 97.56 335 SER A N 1
ATOM 2750 C CA . SER A 1 335 ? 23.421 6.491 -0.733 1.00 97.56 335 SER A CA 1
ATOM 2751 C C . SER A 1 335 ? 23.014 5.024 -0.580 1.00 97.56 335 SER A C 1
ATOM 2753 O O . SER A 1 335 ? 21.849 4.679 -0.344 1.00 97.56 335 SER A O 1
ATOM 2755 N N . ASN A 1 336 ? 23.999 4.128 -0.692 1.00 97.94 336 ASN A N 1
ATOM 2756 C CA . ASN A 1 336 ? 23.808 2.702 -0.414 1.00 97.94 336 ASN A CA 1
ATOM 2757 C C . ASN A 1 336 ? 23.367 2.450 1.037 1.00 97.94 336 ASN A C 1
ATOM 2759 O O . ASN A 1 336 ? 22.526 1.581 1.275 1.00 97.94 336 ASN A O 1
ATOM 2763 N N . GLU A 1 337 ? 23.926 3.209 1.980 1.00 97.69 337 GLU A N 1
ATOM 2764 C CA . GLU A 1 337 ? 23.672 3.095 3.418 1.00 97.69 337 GLU A CA 1
ATOM 2765 C C . GLU A 1 337 ? 22.247 3.532 3.763 1.00 97.69 337 GLU A C 1
ATOM 2767 O O . GLU A 1 337 ? 21.524 2.816 4.457 1.00 97.69 337 GLU A O 1
ATOM 2772 N N . ASP A 1 338 ? 21.797 4.664 3.219 1.00 97.88 338 ASP A N 1
ATOM 2773 C CA . ASP A 1 338 ? 20.439 5.162 3.442 1.00 97.88 338 ASP A CA 1
ATOM 2774 C C . ASP A 1 338 ? 19.389 4.279 2.776 1.00 97.88 338 ASP A C 1
ATOM 2776 O O . ASP A 1 338 ? 18.338 4.010 3.365 1.00 97.88 338 ASP A O 1
ATOM 2780 N N . CYS A 1 339 ? 19.682 3.776 1.573 1.00 98.12 339 CYS A N 1
ATOM 2781 C CA . CYS A 1 339 ? 18.817 2.815 0.906 1.00 98.12 339 CYS A CA 1
ATOM 2782 C C . CYS A 1 339 ? 18.668 1.541 1.746 1.00 98.12 339 CYS A C 1
ATOM 2784 O O . CYS A 1 339 ? 17.548 1.097 1.988 1.00 98.12 339 CYS A O 1
ATOM 2786 N N . GLU A 1 340 ? 19.775 0.963 2.214 1.00 97.94 340 GLU A N 1
ATOM 2787 C CA . GLU A 1 340 ? 19.763 -0.244 3.046 1.00 97.94 340 GLU A CA 1
ATOM 2788 C C . GLU A 1 340 ? 19.006 -0.019 4.350 1.00 97.94 340 GLU A C 1
ATOM 2790 O O . GLU A 1 340 ? 18.085 -0.771 4.667 1.00 97.94 340 GLU A O 1
ATOM 2795 N N . TYR A 1 341 ? 19.294 1.086 5.035 1.00 98.06 341 TYR A N 1
ATOM 2796 C CA . TYR A 1 341 ? 18.578 1.478 6.237 1.00 98.06 341 TYR A CA 1
ATOM 2797 C C . TYR A 1 341 ? 17.060 1.549 5.999 1.00 98.06 341 TYR A C 1
ATOM 2799 O O . TYR A 1 341 ? 16.279 0.962 6.750 1.00 98.06 341 TYR A O 1
ATOM 2807 N N . LEU A 1 342 ? 16.609 2.229 4.941 1.00 98.19 342 LEU A N 1
ATOM 2808 C CA . LEU A 1 342 ? 15.183 2.361 4.637 1.00 98.19 342 LEU A CA 1
ATOM 2809 C C . LEU A 1 342 ? 14.523 1.017 4.312 1.00 98.19 342 LEU A C 1
ATOM 2811 O O . LEU A 1 342 ? 13.411 0.751 4.786 1.00 98.19 342 LEU A O 1
ATOM 2815 N N . LEU A 1 343 ? 15.196 0.162 3.541 1.00 98.00 343 LEU A N 1
ATOM 2816 C CA . LEU A 1 343 ? 14.711 -1.177 3.210 1.00 98.00 343 LEU A CA 1
ATOM 2817 C C . LEU A 1 343 ? 14.585 -2.050 4.468 1.00 98.00 343 LEU A C 1
ATOM 2819 O O . LEU A 1 343 ? 13.538 -2.665 4.681 1.00 98.00 343 LEU A O 1
ATOM 2823 N N . GLU A 1 344 ? 15.581 -2.023 5.354 1.00 97.62 344 GLU A N 1
ATOM 2824 C CA . GLU A 1 344 ? 15.570 -2.748 6.627 1.00 97.62 344 GLU A CA 1
ATOM 2825 C C . GLU A 1 344 ? 14.527 -2.222 7.616 1.00 97.62 344 GLU A C 1
ATOM 2827 O O . GLU A 1 344 ? 13.959 -2.983 8.399 1.00 97.62 344 GLU A O 1
ATOM 2832 N N . ARG A 1 345 ? 14.238 -0.919 7.642 1.00 97.31 345 ARG A N 1
ATOM 2833 C CA . ARG A 1 345 ? 13.230 -0.386 8.574 1.00 97.31 345 ARG A CA 1
ATOM 2834 C C . ARG A 1 345 ? 11.811 -0.584 8.073 1.00 97.31 345 ARG A C 1
ATOM 2836 O O . ARG A 1 345 ? 10.925 -0.916 8.864 1.00 97.31 345 ARG A O 1
ATOM 2843 N N . THR A 1 346 ? 11.591 -0.459 6.768 1.00 97.62 346 THR A N 1
ATOM 2844 C CA . THR A 1 346 ? 10.235 -0.457 6.207 1.00 97.62 346 THR A CA 1
ATOM 2845 C C . THR A 1 346 ? 9.798 -1.803 5.628 1.00 97.62 346 THR A C 1
ATOM 2847 O O . THR A 1 346 ? 8.606 -2.089 5.665 1.00 97.62 346 THR A O 1
ATOM 2850 N N . HIS A 1 347 ? 10.710 -2.670 5.175 1.00 97.06 347 HIS A N 1
ATOM 2851 C CA . HIS A 1 347 ? 10.384 -3.964 4.549 1.00 97.06 347 HIS A CA 1
ATOM 2852 C C . HIS A 1 347 ? 9.279 -3.856 3.472 1.00 97.06 347 HIS A C 1
ATOM 2854 O O . HIS A 1 347 ? 8.224 -4.487 3.603 1.00 97.06 347 HIS A O 1
ATOM 2860 N N . PRO A 1 348 ? 9.459 -3.028 2.425 1.00 97.50 348 PRO A N 1
ATOM 2861 C CA . PRO A 1 348 ? 8.451 -2.883 1.382 1.00 97.50 348 PRO A CA 1
ATOM 2862 C C . PRO A 1 348 ? 8.190 -4.232 0.703 1.00 97.50 348 PRO A C 1
ATOM 2864 O O . PRO A 1 348 ? 9.109 -4.972 0.375 1.00 97.50 348 PRO A O 1
ATOM 2867 N N . THR A 1 349 ? 6.916 -4.565 0.502 1.00 95.19 349 THR A N 1
ATOM 2868 C CA . THR A 1 349 ? 6.504 -5.896 0.008 1.00 95.19 349 THR A CA 1
ATOM 2869 C C . THR A 1 349 ? 6.005 -5.905 -1.434 1.00 95.19 349 THR A C 1
ATOM 2871 O O . THR A 1 349 ? 5.850 -6.976 -2.013 1.00 95.19 349 THR A O 1
ATOM 2874 N N . PHE A 1 350 ? 5.718 -4.741 -2.021 1.00 93.31 350 PHE A N 1
ATOM 2875 C CA . PHE A 1 350 ? 5.164 -4.639 -3.374 1.00 93.31 350 PHE A CA 1
ATOM 2876 C C . PHE A 1 350 ? 6.085 -3.887 -4.332 1.00 93.31 350 PHE A C 1
ATOM 2878 O O . PHE A 1 350 ? 6.340 -4.366 -5.436 1.00 93.31 350 PHE A O 1
ATOM 2885 N N . GLY A 1 351 ? 6.590 -2.722 -3.930 1.00 95.81 351 GLY A N 1
ATOM 2886 C CA . GLY A 1 351 ? 7.433 -1.939 -4.819 1.00 95.81 351 GLY A CA 1
ATOM 2887 C C . GLY A 1 351 ? 8.061 -0.709 -4.202 1.00 95.81 351 GLY A C 1
ATOM 2888 O O . GLY A 1 351 ? 7.758 -0.336 -3.062 1.00 95.81 351 GLY A O 1
ATOM 2889 N N . ILE A 1 352 ? 8.916 -0.086 -5.006 1.00 97.75 352 ILE A N 1
ATOM 2890 C CA . ILE A 1 352 ? 9.692 1.088 -4.637 1.00 97.75 352 ILE A CA 1
ATOM 2891 C C . ILE A 1 352 ? 9.689 2.134 -5.762 1.00 97.75 352 ILE A C 1
ATOM 2893 O O . ILE A 1 352 ? 9.808 1.810 -6.943 1.00 97.75 352 ILE A O 1
ATOM 2897 N N . THR A 1 353 ? 9.570 3.409 -5.390 1.00 97.94 353 THR A N 1
ATOM 2898 C CA . THR A 1 353 ? 9.893 4.551 -6.254 1.00 97.94 353 THR A CA 1
ATOM 2899 C C . THR A 1 353 ? 11.055 5.327 -5.663 1.00 97.94 353 THR A C 1
ATOM 2901 O O . THR A 1 353 ? 10.985 5.749 -4.515 1.00 97.94 353 THR A O 1
ATOM 2904 N N . ILE A 1 354 ? 12.058 5.624 -6.477 1.00 98.12 354 ILE A N 1
ATOM 2905 C CA . ILE A 1 354 ? 13.160 6.514 -6.135 1.00 98.12 354 ILE A CA 1
ATOM 2906 C C . ILE A 1 354 ? 13.050 7.764 -7.013 1.00 98.12 354 ILE A C 1
ATOM 2908 O O . ILE A 1 354 ? 13.093 7.699 -8.244 1.00 98.12 354 ILE A O 1
ATOM 2912 N N . ARG A 1 355 ? 12.831 8.904 -6.359 1.00 96.44 355 ARG A N 1
ATOM 2913 C CA . ARG A 1 355 ? 12.732 10.263 -6.908 1.00 96.44 355 ARG A CA 1
ATOM 2914 C C . ARG A 1 355 ? 13.854 11.123 -6.333 1.00 96.44 355 ARG A C 1
ATOM 2916 O O . ARG A 1 355 ? 13.601 12.164 -5.742 1.00 96.44 355 ARG A O 1
ATOM 2923 N N . SER A 1 356 ? 15.072 10.633 -6.467 1.00 95.62 356 SER A N 1
ATOM 2924 C CA . SER A 1 356 ? 16.312 11.313 -6.114 1.00 95.62 356 SER A CA 1
ATOM 2925 C C . SER A 1 356 ? 17.377 10.895 -7.119 1.00 95.62 356 SER A C 1
ATOM 2927 O O . SER A 1 356 ? 17.182 9.926 -7.861 1.00 95.62 356 SER A O 1
ATOM 2929 N N . ASN A 1 357 ? 18.504 11.601 -7.139 1.00 95.44 357 ASN A N 1
ATOM 2930 C CA . ASN A 1 357 ? 19.708 11.059 -7.765 1.00 95.44 357 ASN A CA 1
ATOM 2931 C C . ASN A 1 357 ? 20.177 9.819 -6.989 1.00 95.44 357 ASN A C 1
ATOM 2933 O O . ASN A 1 357 ? 19.804 9.631 -5.829 1.00 95.44 357 ASN A O 1
ATOM 2937 N N . LEU A 1 358 ? 20.974 8.977 -7.636 1.00 97.12 358 LEU A N 1
ATOM 2938 C CA . LEU A 1 358 ? 21.676 7.864 -7.003 1.00 97.12 358 LEU A CA 1
ATOM 2939 C C . LEU A 1 358 ? 23.159 8.212 -6.890 1.00 97.12 358 LEU A C 1
ATOM 2941 O O . LEU A 1 358 ? 23.694 8.907 -7.760 1.00 97.12 358 LEU A O 1
ATOM 2945 N N . ASP A 1 359 ? 23.819 7.717 -5.847 1.00 96.12 359 ASP A N 1
ATOM 2946 C CA . ASP A 1 359 ? 25.276 7.807 -5.750 1.00 96.12 359 ASP A CA 1
ATOM 2947 C C . ASP A 1 359 ? 25.959 7.137 -6.952 1.00 96.12 359 ASP A C 1
ATOM 2949 O O . ASP A 1 359 ? 25.468 6.159 -7.521 1.00 96.12 359 ASP A O 1
ATOM 2953 N N . ALA A 1 360 ? 27.140 7.633 -7.328 1.00 93.31 360 ALA A N 1
ATOM 2954 C CA . ALA A 1 360 ? 27.870 7.126 -8.492 1.00 93.31 360 ALA A CA 1
ATOM 2955 C C . ALA A 1 360 ? 28.231 5.629 -8.386 1.00 93.31 360 ALA A C 1
ATOM 2957 O O . ALA A 1 360 ? 28.353 4.955 -9.405 1.00 93.31 360 ALA A O 1
ATOM 2958 N N . ASN A 1 361 ? 28.393 5.114 -7.163 1.00 95.19 361 ASN A N 1
ATOM 2959 C CA . ASN A 1 361 ? 28.669 3.711 -6.848 1.00 95.19 361 ASN A CA 1
ATOM 2960 C C . ASN A 1 361 ? 27.444 2.986 -6.251 1.00 95.19 361 ASN A C 1
ATOM 2962 O O . ASN A 1 361 ? 27.599 2.023 -5.492 1.00 95.19 361 ASN A O 1
ATOM 2966 N N . PHE A 1 362 ? 26.228 3.463 -6.532 1.00 97.75 362 PHE A N 1
ATOM 2967 C CA . PHE A 1 362 ? 25.007 2.840 -6.033 1.00 97.75 362 PHE A CA 1
ATOM 2968 C C . PHE A 1 362 ? 24.905 1.374 -6.477 1.00 97.75 362 PHE A C 1
ATOM 2970 O O . PHE A 1 362 ? 25.085 1.044 -7.648 1.00 97.75 362 PHE A O 1
ATOM 2977 N N . ASN A 1 363 ? 24.600 0.482 -5.537 1.00 97.50 363 ASN A N 1
ATOM 2978 C CA . ASN A 1 363 ? 24.427 -0.938 -5.802 1.00 97.50 363 ASN A CA 1
ATOM 2979 C C . ASN A 1 363 ? 22.971 -1.231 -6.189 1.00 97.50 363 ASN A C 1
ATOM 2981 O O . ASN A 1 363 ? 22.110 -1.436 -5.328 1.00 97.50 363 ASN A O 1
ATOM 2985 N N . TYR A 1 364 ? 22.706 -1.306 -7.495 1.00 97.44 364 TYR A N 1
ATOM 2986 C CA . TYR A 1 364 ? 21.367 -1.550 -8.040 1.00 97.44 364 TYR A CA 1
ATOM 2987 C C . TYR A 1 364 ? 20.749 -2.869 -7.565 1.00 97.44 364 TYR A C 1
ATOM 2989 O O . TYR A 1 364 ? 19.532 -2.938 -7.392 1.00 97.44 364 TYR A O 1
ATOM 2997 N N . LYS A 1 365 ? 21.553 -3.891 -7.239 1.00 96.56 365 LYS A N 1
ATOM 2998 C CA . LYS A 1 365 ? 21.060 -5.202 -6.773 1.00 96.56 365 LYS A CA 1
ATOM 2999 C C . LYS A 1 365 ? 20.168 -5.101 -5.532 1.00 96.56 365 LYS A C 1
ATOM 3001 O O . LYS A 1 365 ? 19.292 -5.940 -5.327 1.00 96.56 365 LYS A O 1
ATOM 3006 N N . LYS A 1 366 ? 20.310 -4.024 -4.749 1.00 96.06 366 LYS A N 1
ATOM 3007 C CA . LYS A 1 366 ? 19.436 -3.711 -3.607 1.00 96.06 366 LYS A CA 1
ATOM 3008 C C . LYS A 1 366 ? 17.969 -3.487 -3.997 1.00 96.06 366 LYS A C 1
ATOM 3010 O O . LYS A 1 366 ? 17.105 -3.629 -3.139 1.00 96.06 366 LYS A O 1
ATOM 3015 N N . ILE A 1 367 ? 17.664 -3.149 -5.254 1.00 97.12 367 ILE A N 1
ATOM 3016 C CA . ILE A 1 367 ? 16.314 -2.743 -5.689 1.00 97.12 367 ILE A CA 1
ATOM 3017 C C . ILE A 1 367 ? 15.753 -3.529 -6.887 1.00 97.12 367 ILE A C 1
ATOM 3019 O O . ILE A 1 367 ? 14.553 -3.451 -7.145 1.00 97.12 367 ILE A O 1
ATOM 3023 N N . LEU A 1 368 ? 16.564 -4.323 -7.595 1.00 96.44 368 LEU A N 1
ATOM 3024 C CA . LEU A 1 368 ? 16.130 -5.062 -8.799 1.00 96.44 368 LEU A CA 1
ATOM 3025 C C . LEU A 1 368 ? 15.088 -6.162 -8.533 1.00 96.44 368 LEU A C 1
ATOM 3027 O O . LEU A 1 368 ? 14.376 -6.577 -9.447 1.00 96.44 368 LEU A O 1
ATOM 3031 N N . HIS A 1 369 ? 14.980 -6.627 -7.287 1.00 95.50 369 HIS A N 1
ATOM 3032 C CA . HIS A 1 369 ? 14.080 -7.714 -6.897 1.00 95.50 369 HIS A CA 1
ATOM 3033 C C . HIS A 1 369 ? 12.613 -7.274 -6.715 1.00 95.50 369 HIS A C 1
ATOM 3035 O O . HIS A 1 369 ? 11.722 -8.116 -6.567 1.00 95.50 369 HIS A O 1
ATOM 3041 N N . PHE A 1 370 ? 12.328 -5.966 -6.692 1.00 97.19 370 PHE A N 1
ATOM 3042 C CA . PHE A 1 370 ? 10.966 -5.469 -6.496 1.00 97.19 370 PHE A CA 1
ATOM 3043 C C . PHE A 1 370 ? 10.091 -5.719 -7.724 1.00 97.19 370 PHE A C 1
ATOM 3045 O O . PHE A 1 370 ? 10.454 -5.366 -8.842 1.00 97.19 370 PHE A O 1
ATOM 3052 N N . SER A 1 371 ? 8.878 -6.242 -7.510 1.00 96.25 371 SER A N 1
ATOM 3053 C CA . SER A 1 371 ? 7.890 -6.460 -8.582 1.00 96.25 371 SER A CA 1
ATOM 3054 C C . SER A 1 371 ? 7.517 -5.159 -9.308 1.00 96.25 371 SER A C 1
ATOM 3056 O O . SER A 1 371 ? 7.307 -5.168 -10.523 1.00 96.25 371 SER A O 1
ATOM 3058 N N . ARG A 1 372 ? 7.456 -4.038 -8.578 1.00 96.69 372 ARG A N 1
ATOM 3059 C CA . ARG A 1 372 ? 7.275 -2.690 -9.128 1.00 96.69 372 ARG A CA 1
ATOM 3060 C C . ARG A 1 372 ? 8.476 -1.826 -8.763 1.00 96.69 372 ARG A C 1
ATOM 3062 O O . ARG A 1 372 ? 8.673 -1.528 -7.583 1.00 96.69 372 ARG A O 1
ATOM 3069 N N . LEU A 1 373 ? 9.242 -1.419 -9.765 1.00 97.88 373 LEU A N 1
ATOM 3070 C CA . LEU A 1 373 ? 10.417 -0.574 -9.595 1.00 97.88 373 LEU A CA 1
ATOM 3071 C C . LEU A 1 373 ? 10.263 0.701 -10.420 1.00 97.88 373 LEU A C 1
ATOM 3073 O O . LEU A 1 373 ? 9.963 0.649 -11.606 1.00 97.88 373 LEU A O 1
ATOM 3077 N N . SER A 1 374 ? 10.497 1.862 -9.820 1.00 97.62 374 SER A N 1
ATOM 3078 C CA . SER A 1 374 ? 10.598 3.110 -10.568 1.00 97.62 374 SER A CA 1
ATOM 3079 C C . SER A 1 374 ? 11.759 3.938 -10.058 1.00 97.62 374 SER A C 1
ATOM 3081 O O . SER A 1 374 ? 11.820 4.247 -8.872 1.00 97.62 374 SER A O 1
ATOM 3083 N N . VAL A 1 375 ? 12.652 4.343 -10.954 1.00 97.69 375 VAL A N 1
ATOM 3084 C CA . VAL A 1 375 ? 13.810 5.180 -10.633 1.00 97.69 375 VAL A CA 1
ATOM 3085 C C . VAL A 1 375 ? 13.811 6.362 -11.590 1.00 97.69 375 VAL A C 1
ATOM 3087 O O . VAL A 1 375 ? 13.854 6.175 -12.801 1.00 97.69 375 VAL A O 1
ATOM 3090 N N . HIS A 1 376 ? 13.692 7.579 -11.057 1.00 95.06 376 HIS A N 1
ATOM 3091 C CA . HIS A 1 376 ? 13.538 8.780 -11.885 1.00 95.06 376 HIS A CA 1
ATOM 3092 C C . HIS A 1 376 ? 14.869 9.297 -12.439 1.00 95.06 376 HIS A C 1
ATOM 3094 O O . HIS A 1 376 ? 14.888 9.869 -13.520 1.00 95.06 376 HIS A O 1
ATOM 3100 N N . ASN A 1 377 ? 15.961 9.103 -11.702 1.00 94.50 377 ASN A N 1
ATOM 3101 C CA . ASN A 1 377 ? 17.309 9.475 -12.117 1.00 94.50 377 ASN A CA 1
ATOM 3102 C C . ASN A 1 377 ? 18.208 8.247 -11.999 1.00 94.50 377 ASN A C 1
ATOM 3104 O O . ASN A 1 377 ? 18.941 8.108 -11.024 1.00 94.50 377 ASN A O 1
ATOM 3108 N N . LEU A 1 378 ? 18.085 7.319 -12.955 1.00 95.12 378 LEU A N 1
ATOM 3109 C CA . LEU A 1 378 ? 18.795 6.041 -12.896 1.00 95.12 378 LEU A CA 1
ATOM 3110 C C . LEU A 1 378 ? 20.314 6.221 -12.992 1.00 95.12 378 LEU A C 1
ATOM 3112 O O . LEU A 1 378 ? 21.055 5.501 -12.335 1.00 95.12 378 LEU A O 1
ATOM 3116 N N . GLY A 1 379 ? 20.784 7.175 -13.799 1.00 92.06 379 GLY A N 1
ATOM 3117 C CA . GLY A 1 379 ? 22.213 7.374 -14.013 1.00 92.06 379 GLY A CA 1
ATOM 3118 C C . GLY A 1 379 ? 22.844 6.252 -14.845 1.00 92.06 379 GLY A C 1
ATOM 3119 O O . GLY A 1 379 ? 22.262 5.782 -15.825 1.00 92.06 379 GLY A O 1
ATOM 3120 N N . LYS A 1 380 ? 24.072 5.859 -14.484 1.00 93.44 380 LYS A N 1
ATOM 3121 C CA . LYS A 1 380 ? 24.910 4.896 -15.221 1.00 93.44 380 LYS A CA 1
ATOM 3122 C C . LYS A 1 380 ? 24.716 3.462 -14.724 1.00 93.44 380 LYS A C 1
ATOM 3124 O O . LYS A 1 380 ? 25.668 2.840 -14.261 1.00 93.44 380 LYS A O 1
ATOM 3129 N N . MET A 1 381 ? 23.490 2.947 -14.784 1.00 95.94 381 MET A N 1
ATOM 3130 C CA . MET A 1 381 ? 23.252 1.539 -14.458 1.00 95.94 381 MET A CA 1
ATOM 3131 C C . MET A 1 381 ? 23.935 0.634 -15.498 1.00 95.94 381 MET A C 1
ATOM 3133 O O . MET A 1 381 ? 23.710 0.831 -16.694 1.00 95.94 381 MET A O 1
ATOM 3137 N N . PRO A 1 382 ? 24.755 -0.348 -15.085 1.00 96.62 382 PRO A N 1
ATOM 3138 C CA . PRO A 1 382 ? 25.317 -1.336 -15.998 1.00 96.62 382 PRO A CA 1
ATOM 3139 C C . PRO A 1 382 ? 24.228 -2.142 -16.716 1.00 96.62 382 PRO A C 1
ATOM 3141 O O . PRO A 1 382 ? 23.208 -2.499 -16.126 1.00 96.62 382 PRO A O 1
ATOM 3144 N N . LEU A 1 383 ? 24.470 -2.508 -17.976 1.00 97.62 383 LEU A N 1
ATOM 3145 C CA . LEU A 1 383 ? 23.569 -3.384 -18.732 1.00 97.62 383 LEU A CA 1
ATOM 3146 C C . LEU A 1 383 ? 23.371 -4.752 -18.054 1.00 97.62 383 LEU A C 1
ATOM 3148 O O . LEU A 1 383 ? 22.278 -5.310 -18.101 1.00 97.62 383 LEU A O 1
ATOM 3152 N N . GLU A 1 384 ? 24.402 -5.294 -17.406 1.00 97.81 384 GLU A N 1
ATOM 3153 C CA . GLU A 1 384 ? 24.282 -6.570 -16.688 1.00 97.81 384 GLU A CA 1
ATOM 3154 C C . GLU A 1 384 ? 23.297 -6.477 -15.513 1.00 97.81 384 GLU A C 1
ATOM 3156 O O . GLU A 1 384 ? 22.498 -7.389 -15.319 1.00 97.81 384 GLU A O 1
ATOM 3161 N N . ASP A 1 385 ? 23.236 -5.336 -14.820 1.00 97.69 385 ASP A N 1
ATOM 3162 C CA . ASP A 1 385 ? 22.228 -5.102 -13.781 1.00 97.69 385 ASP A CA 1
ATOM 3163 C C . ASP A 1 385 ? 20.813 -4.981 -14.386 1.00 97.69 385 ASP A C 1
ATOM 3165 O O . ASP A 1 385 ? 19.844 -5.460 -13.798 1.00 97.69 385 ASP A O 1
ATOM 3169 N N . LEU A 1 386 ? 20.665 -4.415 -15.595 1.00 97.62 386 LEU A N 1
ATOM 3170 C CA . LEU A 1 386 ? 19.374 -4.413 -16.307 1.00 97.62 386 LEU A CA 1
ATOM 3171 C C . LEU A 1 386 ? 18.910 -5.840 -16.641 1.00 97.62 386 LEU A C 1
ATOM 3173 O O . LEU A 1 386 ? 17.726 -6.150 -16.521 1.00 97.62 386 LEU A O 1
ATOM 3177 N N . LYS A 1 387 ? 19.835 -6.717 -17.043 1.00 97.69 387 LYS A N 1
ATOM 3178 C CA . LYS A 1 387 ? 19.542 -8.129 -17.340 1.00 97.69 387 LYS A CA 1
ATOM 3179 C C . LYS A 1 387 ? 19.161 -8.919 -16.081 1.00 97.69 387 LYS A C 1
ATOM 3181 O O . LYS A 1 387 ? 18.353 -9.839 -16.169 1.00 97.69 387 LYS A O 1
ATOM 3186 N N . GLU A 1 388 ? 19.654 -8.531 -14.905 1.00 97.44 388 GLU A N 1
ATOM 3187 C CA . GLU A 1 388 ? 19.292 -9.132 -13.608 1.00 97.44 388 GLU A CA 1
ATOM 3188 C C . GLU A 1 388 ? 17.915 -8.681 -13.060 1.00 97.44 388 GLU A C 1
ATOM 3190 O O . GLU A 1 388 ? 17.487 -9.137 -12.000 1.00 97.44 388 GLU A O 1
ATOM 3195 N N . LEU A 1 389 ? 17.184 -7.809 -13.762 1.00 96.38 389 LEU A N 1
ATOM 3196 C CA . LEU A 1 389 ? 15.901 -7.271 -13.304 1.00 96.38 389 LEU A CA 1
ATOM 3197 C C . LEU A 1 389 ? 14.828 -8.362 -13.086 1.00 96.38 389 LEU A C 1
ATOM 3199 O O . LEU A 1 389 ? 14.404 -9.040 -14.026 1.00 96.38 389 LEU A O 1
ATOM 3203 N N . GLU A 1 390 ? 14.293 -8.469 -11.866 1.00 96.06 390 GLU A N 1
ATOM 3204 C CA . GLU A 1 390 ? 13.195 -9.397 -11.542 1.00 96.06 390 GLU A CA 1
ATOM 3205 C C . GLU A 1 390 ? 11.808 -8.734 -11.496 1.00 96.06 390 GLU A C 1
ATOM 3207 O O . GLU A 1 390 ? 10.810 -9.372 -11.135 1.00 96.06 390 GLU A O 1
ATOM 3212 N N . SER A 1 391 ? 11.729 -7.450 -11.839 1.00 96.38 391 SER A N 1
ATOM 3213 C CA . SER A 1 391 ? 10.488 -6.683 -11.814 1.00 96.38 391 SER A CA 1
ATOM 3214 C C . SER A 1 391 ? 9.445 -7.208 -12.799 1.00 96.38 391 SER A C 1
ATOM 3216 O O . SER A 1 391 ? 9.753 -7.665 -13.896 1.00 96.38 391 SER A O 1
ATOM 3218 N N . GLU A 1 392 ? 8.175 -7.073 -12.421 1.00 96.69 392 GLU A N 1
ATOM 3219 C CA . GLU A 1 392 ? 7.052 -7.229 -13.345 1.00 96.69 392 GLU A CA 1
ATOM 3220 C C . GLU A 1 392 ? 6.844 -5.942 -14.148 1.00 96.69 392 GLU A C 1
ATOM 3222 O O . GLU A 1 392 ? 6.580 -5.993 -15.346 1.00 96.69 392 GLU A O 1
ATOM 3227 N N . ILE A 1 393 ? 6.978 -4.780 -13.500 1.00 97.06 393 ILE A N 1
ATOM 3228 C CA . ILE A 1 393 ? 6.962 -3.483 -14.178 1.00 97.06 393 ILE A CA 1
ATOM 3229 C C . ILE A 1 393 ? 8.101 -2.617 -13.644 1.00 97.06 393 ILE A C 1
ATOM 3231 O O . ILE A 1 393 ? 8.214 -2.428 -12.429 1.00 97.06 393 ILE A O 1
ATOM 3235 N N . ALA A 1 394 ? 8.906 -2.070 -14.554 1.00 97.88 394 ALA A N 1
ATOM 3236 C CA . ALA A 1 394 ? 10.036 -1.209 -14.235 1.00 97.88 394 ALA A CA 1
ATOM 3237 C C . ALA A 1 394 ? 9.994 0.093 -15.038 1.00 97.88 394 ALA A C 1
ATOM 3239 O O . ALA A 1 394 ? 9.984 0.060 -16.264 1.00 97.88 394 ALA A O 1
ATOM 3240 N N . TYR A 1 395 ? 9.964 1.237 -14.350 1.00 97.44 395 TYR A N 1
ATOM 3241 C CA . TYR A 1 395 ? 9.984 2.575 -14.951 1.00 97.44 395 TYR A CA 1
ATOM 3242 C C . TYR A 1 395 ? 11.333 3.225 -14.667 1.00 97.44 395 TYR A C 1
ATOM 3244 O O . TYR A 1 395 ? 11.555 3.752 -13.572 1.00 97.44 395 TYR A O 1
ATOM 3252 N N . LEU A 1 396 ? 12.234 3.177 -15.641 1.00 97.31 396 LEU A N 1
ATOM 3253 C CA . LEU A 1 396 ? 13.602 3.655 -15.510 1.00 97.31 396 LEU A CA 1
ATOM 3254 C C . LEU A 1 396 ? 13.764 4.934 -16.331 1.00 97.31 396 LEU A C 1
ATOM 3256 O O . LEU A 1 396 ? 13.669 4.920 -17.554 1.00 97.31 396 LEU A O 1
ATOM 3260 N N . LYS A 1 397 ? 13.979 6.059 -15.654 1.00 95.00 397 LYS A N 1
ATOM 3261 C CA . LYS A 1 397 ? 14.060 7.377 -16.290 1.00 95.00 397 LYS A CA 1
ATOM 3262 C C . LYS A 1 397 ? 15.448 7.977 -16.135 1.00 95.00 397 LYS A C 1
ATOM 3264 O O . LYS A 1 397 ? 16.173 7.633 -15.197 1.00 95.00 397 LYS A O 1
ATOM 3269 N N . ASN A 1 398 ? 15.797 8.879 -17.054 1.00 93.06 398 ASN A N 1
ATOM 3270 C CA . ASN A 1 398 ? 17.098 9.552 -17.099 1.00 93.06 398 ASN A CA 1
ATOM 3271 C C . ASN A 1 398 ? 18.257 8.538 -16.985 1.00 93.06 398 ASN A C 1
ATOM 3273 O O . ASN A 1 398 ? 19.179 8.689 -16.178 1.00 93.06 398 ASN A O 1
ATOM 3277 N N . HIS A 1 399 ? 18.146 7.453 -17.752 1.00 94.88 399 HIS A N 1
ATOM 3278 C CA . HIS A 1 399 ? 19.173 6.424 -17.888 1.00 94.88 399 HIS A CA 1
ATOM 3279 C C . HIS A 1 399 ? 20.211 6.822 -18.946 1.00 94.88 399 HIS A C 1
ATOM 3281 O O . HIS A 1 399 ? 20.042 7.809 -19.659 1.00 94.88 399 HIS A O 1
ATOM 3287 N N . GLN A 1 400 ? 21.273 6.023 -19.073 1.00 93.88 400 GLN A N 1
ATOM 3288 C CA . GLN A 1 400 ? 22.289 6.176 -20.126 1.00 93.88 400 GLN A CA 1
ATOM 3289 C C . GLN A 1 400 ? 22.343 5.002 -21.113 1.00 93.88 400 GLN A C 1
ATOM 3291 O O . GLN A 1 400 ? 23.275 4.924 -21.904 1.00 93.88 400 GLN A O 1
ATOM 3296 N N . PHE A 1 401 ? 21.358 4.097 -21.076 1.00 96.19 401 PHE A N 1
ATOM 3297 C CA . PHE A 1 401 ? 21.239 3.032 -22.074 1.00 96.19 401 PHE A CA 1
ATOM 3298 C C . PHE A 1 401 ? 21.086 3.583 -23.490 1.00 96.19 401 PHE A C 1
ATOM 3300 O O . PHE A 1 401 ? 20.270 4.475 -23.726 1.00 96.19 401 PHE A O 1
ATOM 3307 N N . THR A 1 402 ? 21.853 2.998 -24.401 1.00 95.44 402 THR A N 1
ATOM 3308 C CA . THR A 1 402 ? 21.818 3.230 -25.847 1.00 95.44 402 THR A CA 1
ATOM 3309 C C . THR A 1 402 ? 20.935 2.199 -26.549 1.00 95.44 402 THR A C 1
ATOM 3311 O O . THR A 1 402 ? 20.599 1.160 -25.980 1.00 95.44 402 THR A O 1
ATOM 3314 N N . GLU A 1 403 ? 20.616 2.421 -27.822 1.00 96.69 403 GLU A N 1
ATOM 3315 C CA . GLU A 1 403 ? 19.934 1.449 -28.685 1.00 96.69 403 GLU A CA 1
ATOM 3316 C C . GLU A 1 403 ? 20.671 0.103 -28.723 1.00 96.69 403 GLU A C 1
ATOM 3318 O O . GLU A 1 403 ? 20.034 -0.948 -28.742 1.00 96.69 403 GLU A O 1
ATOM 3323 N N . THR A 1 404 ? 22.008 0.120 -28.664 1.00 97.69 404 THR A N 1
ATOM 3324 C CA . THR A 1 404 ? 22.828 -1.101 -28.613 1.00 97.69 404 THR A CA 1
ATOM 3325 C C . THR A 1 404 ? 22.638 -1.853 -27.294 1.00 97.69 404 THR A C 1
ATOM 3327 O O . THR A 1 404 ? 22.528 -3.080 -27.295 1.00 97.69 404 THR A O 1
ATOM 3330 N N . ASP A 1 405 ? 22.563 -1.141 -26.167 1.00 97.88 405 ASP A N 1
ATOM 3331 C CA . ASP A 1 405 ? 22.303 -1.762 -24.864 1.00 97.88 405 ASP A CA 1
ATOM 3332 C C . ASP A 1 405 ? 20.909 -2.394 -24.830 1.00 97.88 405 ASP A C 1
ATOM 3334 O O . ASP A 1 405 ? 20.741 -3.527 -24.369 1.00 97.88 405 ASP A O 1
ATOM 3338 N N . ILE A 1 406 ? 19.911 -1.689 -25.373 1.00 98.00 406 ILE A N 1
ATOM 3339 C CA . ILE A 1 406 ? 18.543 -2.200 -25.458 1.00 98.00 406 ILE A CA 1
ATOM 3340 C C . ILE A 1 406 ? 18.471 -3.402 -26.395 1.00 98.00 406 ILE A C 1
ATOM 3342 O O . ILE A 1 406 ? 17.895 -4.413 -26.004 1.00 98.00 406 ILE A O 1
ATOM 3346 N N . ASN A 1 407 ? 19.118 -3.371 -27.561 1.00 98.56 407 ASN A N 1
ATOM 3347 C CA . ASN A 1 407 ? 19.209 -4.530 -28.453 1.00 98.56 407 ASN A CA 1
ATOM 3348 C C . ASN A 1 407 ? 19.748 -5.773 -27.720 1.00 98.56 407 ASN A C 1
ATOM 3350 O O . ASN A 1 407 ? 19.150 -6.851 -27.773 1.00 98.56 407 ASN A O 1
ATOM 3354 N N . GLN A 1 408 ? 20.836 -5.621 -26.959 1.00 98.62 408 GLN A N 1
ATOM 3355 C CA . GLN A 1 408 ? 21.401 -6.717 -26.168 1.00 98.62 408 GLN A CA 1
ATOM 3356 C C . GLN A 1 408 ? 20.445 -7.218 -25.077 1.00 98.62 408 GLN A C 1
ATOM 3358 O O . GLN A 1 408 ? 20.383 -8.425 -24.818 1.00 98.62 408 GLN A O 1
ATOM 3363 N N . PHE A 1 409 ? 19.699 -6.317 -24.434 1.00 98.62 409 PHE A N 1
ATOM 3364 C CA . PHE A 1 409 ? 18.650 -6.687 -23.486 1.00 98.62 409 PHE A CA 1
ATOM 3365 C C . PHE A 1 409 ? 17.506 -7.460 -24.168 1.00 98.62 409 PHE A C 1
ATOM 3367 O O . PHE A 1 409 ? 17.078 -8.495 -23.655 1.00 98.62 409 PHE A O 1
ATOM 3374 N N . LEU A 1 410 ? 17.054 -7.036 -25.353 1.00 98.56 410 LEU A N 1
ATOM 3375 C CA . LEU A 1 410 ? 16.011 -7.734 -26.111 1.00 98.56 410 LEU A CA 1
ATOM 3376 C C . LEU A 1 410 ? 16.452 -9.151 -26.496 1.00 98.56 410 LEU A C 1
ATOM 3378 O O . LEU A 1 410 ? 15.713 -10.105 -26.260 1.00 98.56 410 LEU A O 1
ATOM 3382 N N . HIS A 1 411 ? 17.684 -9.324 -26.984 1.00 98.69 411 HIS A N 1
ATOM 3383 C CA . HIS A 1 411 ? 18.269 -10.650 -27.236 1.00 98.69 411 HIS A CA 1
ATOM 3384 C C . HIS A 1 411 ? 18.333 -11.511 -25.969 1.00 98.69 411 HIS A C 1
ATOM 3386 O O . HIS A 1 411 ? 18.096 -12.722 -26.013 1.00 98.69 411 HIS A O 1
ATOM 3392 N N . HIS A 1 412 ? 18.641 -10.903 -24.821 1.00 98.31 412 HIS A N 1
ATOM 3393 C CA . HIS A 1 412 ? 18.630 -11.591 -23.534 1.00 98.31 412 HIS A CA 1
ATOM 3394 C C . HIS A 1 412 ? 17.220 -12.079 -23.155 1.00 98.31 412 HIS A C 1
ATOM 3396 O O . HIS A 1 412 ? 17.074 -13.239 -22.755 1.00 98.31 412 HIS A O 1
ATOM 3402 N N . TRP A 1 413 ? 16.183 -11.258 -23.350 1.00 98.44 413 TRP A N 1
ATOM 3403 C CA . TRP A 1 413 ? 14.787 -11.649 -23.126 1.00 98.44 413 TRP A CA 1
ATOM 3404 C C . TRP A 1 413 ? 14.295 -12.703 -24.131 1.00 98.44 413 TRP A C 1
ATOM 3406 O O . TRP A 1 413 ? 13.659 -13.679 -23.731 1.00 98.44 413 TRP A O 1
ATOM 3416 N N . ILE A 1 414 ? 14.657 -12.589 -25.416 1.00 98.25 414 ILE A N 1
ATOM 3417 C CA . ILE A 1 414 ? 14.310 -13.561 -26.472 1.00 98.25 414 ILE A CA 1
ATOM 3418 C C . ILE A 1 414 ? 14.820 -14.967 -26.120 1.00 98.25 414 ILE A C 1
ATOM 3420 O O . ILE A 1 414 ? 14.130 -15.960 -26.354 1.00 98.25 414 ILE A O 1
ATOM 3424 N N . LYS A 1 415 ? 15.977 -15.069 -25.454 1.00 98.06 415 LYS A N 1
ATOM 3425 C CA . LYS A 1 415 ? 16.523 -16.331 -24.915 1.00 98.06 415 LYS A CA 1
ATOM 3426 C C . LYS A 1 415 ? 15.747 -16.887 -23.706 1.00 98.06 415 LYS A C 1
ATOM 3428 O O . LYS A 1 415 ? 16.130 -17.929 -23.165 1.00 98.06 415 LYS A O 1
ATOM 3433 N N . GLY A 1 416 ? 14.651 -16.252 -23.295 1.00 96.06 416 GLY A N 1
ATOM 3434 C CA . GLY A 1 416 ? 13.724 -16.692 -22.247 1.00 96.06 416 GLY A CA 1
ATOM 3435 C C . GLY A 1 416 ? 14.101 -16.268 -20.827 1.00 96.06 416 GLY A C 1
ATOM 3436 O O . GLY A 1 416 ? 13.753 -16.970 -19.872 1.00 96.06 416 GLY A O 1
ATOM 3437 N N . ASN A 1 417 ? 14.840 -15.166 -20.683 1.00 97.00 417 ASN A N 1
ATOM 3438 C CA . ASN A 1 417 ? 15.152 -14.557 -19.387 1.00 97.00 417 ASN A CA 1
ATOM 3439 C C . ASN A 1 417 ? 14.111 -13.484 -19.000 1.00 97.00 417 ASN A C 1
ATOM 3441 O O . ASN A 1 417 ? 13.191 -13.205 -19.763 1.00 97.00 417 ASN A O 1
ATOM 3445 N N . ASN A 1 418 ? 14.211 -12.932 -17.783 1.00 96.19 418 ASN A N 1
ATOM 3446 C CA . ASN A 1 418 ? 13.281 -11.934 -17.215 1.00 96.19 418 ASN A CA 1
ATOM 3447 C C . ASN A 1 418 ? 11.792 -12.318 -17.346 1.00 96.19 418 ASN A C 1
ATOM 3449 O O . ASN A 1 418 ? 10.941 -11.492 -17.660 1.00 96.19 418 ASN A O 1
ATOM 3453 N N . LYS A 1 419 ? 11.452 -13.582 -17.060 1.00 93.31 419 LYS A N 1
ATOM 3454 C CA . LYS A 1 419 ? 10.108 -14.164 -17.280 1.00 93.31 419 LYS A CA 1
ATOM 3455 C C . LYS A 1 419 ? 8.950 -13.451 -16.568 1.00 93.31 419 LYS A C 1
ATOM 3457 O O . LYS A 1 419 ? 7.794 -13.649 -16.930 1.00 93.31 419 LYS A O 1
ATOM 3462 N N . LYS A 1 420 ? 9.244 -12.680 -15.516 1.00 94.88 420 LYS A N 1
ATOM 3463 C CA . LYS A 1 420 ? 8.246 -11.905 -14.763 1.00 94.88 420 LYS A CA 1
ATOM 3464 C C . LYS A 1 420 ? 7.916 -10.573 -15.441 1.00 94.88 420 LYS A C 1
ATOM 3466 O O . LYS A 1 420 ? 6.848 -10.031 -15.170 1.00 94.88 420 LYS A O 1
ATOM 3471 N N . LEU A 1 421 ? 8.812 -10.051 -16.282 1.00 96.56 421 LEU A N 1
ATOM 3472 C CA . LEU A 1 421 ? 8.707 -8.718 -16.857 1.00 96.56 421 LEU A CA 1
ATOM 3473 C C . LEU A 1 421 ? 7.515 -8.629 -17.808 1.00 96.56 421 LEU A C 1
ATOM 3475 O O . LEU A 1 421 ? 7.336 -9.456 -18.699 1.00 96.56 421 LEU A O 1
ATOM 3479 N N . ARG A 1 422 ? 6.701 -7.599 -17.596 1.00 96.44 422 ARG A N 1
ATOM 3480 C CA . ARG A 1 422 ? 5.529 -7.265 -18.407 1.00 96.44 422 ARG A CA 1
ATOM 3481 C C . ARG A 1 422 ? 5.647 -5.910 -19.068 1.00 96.44 422 ARG A C 1
ATOM 3483 O O . ARG A 1 422 ? 5.073 -5.710 -20.129 1.00 96.44 422 ARG A O 1
ATOM 3490 N N . HIS A 1 423 ? 6.335 -4.977 -18.423 1.00 97.19 423 HIS A N 1
ATOM 3491 C CA . HIS A 1 423 ? 6.487 -3.630 -18.941 1.00 97.19 423 HIS A CA 1
ATOM 3492 C C . HIS A 1 423 ? 7.789 -3.013 -18.428 1.00 97.19 423 HIS A C 1
ATOM 3494 O O . HIS A 1 423 ? 7.973 -2.832 -17.223 1.00 97.19 423 HIS A O 1
ATOM 3500 N N . LEU A 1 424 ? 8.687 -2.697 -19.354 1.00 98.00 424 LEU A N 1
ATOM 3501 C CA . LEU A 1 424 ? 9.861 -1.871 -19.118 1.00 98.00 424 LEU A CA 1
ATOM 3502 C C . LEU A 1 424 ? 9.647 -0.536 -19.831 1.00 98.00 424 LEU A C 1
ATOM 3504 O O . LEU A 1 424 ? 9.583 -0.504 -21.056 1.00 98.00 424 LEU A O 1
ATOM 3508 N N . HIS A 1 425 ? 9.530 0.529 -19.046 1.00 96.69 425 HIS A N 1
ATOM 3509 C CA . HIS A 1 425 ? 9.353 1.897 -19.518 1.00 96.69 425 HIS A CA 1
ATOM 3510 C C . HIS A 1 425 ? 10.663 2.658 -19.372 1.00 96.69 425 HIS A C 1
ATOM 3512 O O . HIS A 1 425 ? 11.191 2.771 -18.257 1.00 96.69 425 HIS A O 1
ATOM 3518 N N . LEU A 1 426 ? 11.164 3.194 -20.480 1.00 96.88 426 LEU A N 1
ATOM 3519 C CA . LEU A 1 426 ? 12.430 3.911 -20.554 1.00 96.88 426 LEU A CA 1
ATOM 3520 C C . LEU A 1 426 ? 12.198 5.363 -20.992 1.00 96.88 426 LEU A C 1
ATOM 3522 O O . LEU A 1 426 ? 11.729 5.614 -22.099 1.00 96.88 426 LEU A O 1
ATOM 3526 N N . ASP A 1 427 ? 12.537 6.322 -20.127 1.00 89.94 427 ASP A N 1
ATOM 3527 C CA . ASP A 1 427 ? 12.534 7.762 -20.446 1.00 89.94 427 ASP A CA 1
ATOM 3528 C C . ASP A 1 427 ? 13.973 8.211 -20.726 1.00 89.94 427 ASP A C 1
ATOM 3530 O O . ASP A 1 427 ? 14.833 8.136 -19.838 1.00 89.94 427 ASP A O 1
ATOM 3534 N N . GLY A 1 428 ? 14.227 8.668 -21.954 1.00 81.88 428 GLY A N 1
ATOM 3535 C CA . GLY A 1 428 ? 15.573 9.020 -22.419 1.00 81.88 428 GLY A CA 1
ATOM 3536 C C . GLY A 1 428 ? 15.736 9.054 -23.940 1.00 81.88 428 GLY A C 1
ATOM 3537 O O . GLY A 1 428 ? 16.644 9.716 -24.437 1.00 81.88 428 GLY A O 1
ATOM 3538 N N . PHE A 1 429 ? 14.820 8.431 -24.683 1.00 86.50 429 PHE A N 1
ATOM 3539 C CA . PHE A 1 429 ? 14.813 8.389 -26.148 1.00 86.50 429 PHE A CA 1
ATOM 3540 C C . PHE A 1 429 ? 14.086 9.606 -26.727 1.00 86.50 429 PHE A C 1
ATOM 3542 O O . PHE A 1 429 ? 12.989 9.478 -27.262 1.00 86.50 429 PHE A O 1
ATOM 3549 N N . LYS A 1 430 ? 14.656 10.808 -26.545 1.00 82.88 430 LYS A N 1
ATOM 3550 C CA . LYS A 1 430 ? 14.040 12.086 -26.972 1.00 82.88 430 LYS A CA 1
ATOM 3551 C C . LYS A 1 430 ? 13.719 12.132 -28.465 1.00 82.88 430 LYS A C 1
ATOM 3553 O O . LYS A 1 430 ? 12.703 12.709 -28.839 1.00 82.88 430 LYS A O 1
ATOM 3558 N N . ASP A 1 431 ? 14.594 11.541 -29.267 1.00 87.12 431 ASP A N 1
ATOM 3559 C CA . ASP A 1 431 ? 14.426 11.389 -30.704 1.00 87.12 431 ASP A CA 1
ATOM 3560 C C . ASP A 1 431 ? 13.968 9.963 -31.023 1.00 87.12 431 ASP A C 1
ATOM 3562 O O . ASP A 1 431 ? 14.037 9.064 -30.179 1.00 87.12 431 ASP A O 1
ATOM 3566 N N . THR A 1 432 ? 13.471 9.756 -32.244 1.00 89.00 432 THR A N 1
ATOM 3567 C CA . THR A 1 432 ? 13.124 8.404 -32.705 1.00 89.00 432 THR A CA 1
ATOM 3568 C C . THR A 1 432 ? 14.380 7.530 -32.664 1.00 89.00 432 THR A C 1
ATOM 3570 O O . THR A 1 432 ? 15.389 7.944 -33.238 1.00 89.00 432 THR A O 1
ATOM 3573 N N . PRO A 1 433 ? 14.346 6.355 -32.006 1.00 92.62 433 PRO A N 1
ATOM 3574 C CA . PRO A 1 433 ? 15.510 5.485 -31.929 1.00 92.62 433 PRO A CA 1
ATOM 3575 C C . PRO A 1 433 ? 15.886 4.986 -33.321 1.00 92.62 433 PRO A C 1
ATOM 3577 O O . PRO A 1 433 ? 15.023 4.794 -34.184 1.00 92.62 433 PRO A O 1
ATOM 3580 N N . ASP A 1 434 ? 17.173 4.723 -33.519 1.00 95.44 434 ASP A N 1
ATOM 3581 C CA . ASP A 1 434 ? 17.633 4.012 -34.705 1.00 95.44 434 ASP A CA 1
ATOM 3582 C C . ASP A 1 434 ? 17.153 2.554 -34.632 1.00 95.44 434 ASP A C 1
ATOM 3584 O O . ASP A 1 434 ? 17.691 1.727 -33.889 1.00 95.44 434 ASP A O 1
ATOM 3588 N N . TRP A 1 435 ? 16.092 2.250 -35.381 1.00 95.94 435 TRP A N 1
ATOM 3589 C CA . TRP A 1 435 ? 15.468 0.928 -35.397 1.00 95.94 435 TRP A CA 1
ATOM 3590 C C . TRP A 1 435 ? 16.374 -0.151 -35.990 1.00 95.94 435 TRP A C 1
ATOM 3592 O O . TRP A 1 435 ? 16.273 -1.300 -35.559 1.00 95.94 435 TRP A O 1
ATOM 3602 N N . ASP A 1 436 ? 17.281 0.205 -36.904 1.00 96.56 436 ASP A N 1
ATOM 3603 C CA . ASP A 1 436 ? 18.223 -0.742 -37.506 1.00 96.56 436 ASP A CA 1
ATOM 3604 C C . ASP A 1 436 ? 19.283 -1.178 -36.489 1.00 96.56 436 ASP A C 1
ATOM 3606 O O . ASP A 1 436 ? 19.738 -2.322 -36.515 1.00 96.56 436 ASP A O 1
ATOM 3610 N N . ILE A 1 437 ? 19.641 -0.294 -35.550 1.00 97.44 437 ILE A N 1
ATOM 3611 C CA . ILE A 1 437 ? 20.512 -0.623 -34.416 1.00 97.44 437 ILE A CA 1
ATOM 3612 C C . ILE A 1 437 ? 19.725 -1.356 -33.323 1.00 97.44 437 ILE A C 1
ATOM 3614 O O . ILE A 1 437 ? 20.149 -2.415 -32.856 1.00 97.44 437 ILE A O 1
ATOM 3618 N N . LEU A 1 438 ? 18.577 -0.814 -32.910 1.00 97.62 438 LEU A N 1
ATOM 3619 C CA . LEU A 1 438 ? 17.803 -1.316 -31.771 1.00 97.62 438 LEU A CA 1
ATOM 3620 C C . LEU A 1 438 ? 17.255 -2.727 -32.018 1.00 97.62 438 LEU A C 1
ATOM 3622 O O . LEU A 1 438 ? 17.285 -3.569 -31.118 1.00 97.62 438 LEU A O 1
ATOM 3626 N N . LEU A 1 439 ? 16.787 -3.013 -33.235 1.00 98.00 439 LEU A N 1
ATOM 3627 C CA . LEU A 1 439 ? 16.218 -4.309 -33.626 1.00 98.00 439 LEU A CA 1
ATOM 3628 C C . LEU A 1 439 ? 17.170 -5.142 -34.490 1.00 98.00 439 LEU A C 1
ATOM 3630 O O . LEU A 1 439 ? 16.749 -6.116 -35.115 1.00 98.00 439 LEU A O 1
ATOM 3634 N N . LYS A 1 440 ? 18.466 -4.809 -34.496 1.00 98.31 440 LYS A N 1
ATOM 3635 C CA . LYS A 1 440 ? 19.475 -5.582 -35.217 1.00 98.31 440 LYS A CA 1
ATOM 3636 C C . LYS A 1 440 ? 19.409 -7.067 -34.849 1.00 98.31 440 LYS A C 1
ATOM 3638 O O . LYS A 1 440 ? 19.419 -7.430 -33.668 1.00 98.31 440 LYS A O 1
ATOM 3643 N N . ASP A 1 441 ? 19.370 -7.915 -35.875 1.00 98.06 441 ASP A N 1
ATOM 3644 C CA . ASP A 1 441 ? 19.291 -9.377 -35.770 1.00 98.06 441 ASP A CA 1
ATOM 3645 C C . ASP A 1 441 ? 18.032 -9.897 -35.036 1.00 98.06 441 ASP A C 1
ATOM 3647 O O . ASP A 1 441 ? 18.001 -11.041 -34.580 1.00 98.06 441 ASP A O 1
ATOM 3651 N N . ILE A 1 442 ? 16.976 -9.079 -34.928 1.00 98.19 442 ILE A N 1
ATOM 3652 C CA . ILE A 1 442 ? 15.670 -9.460 -34.376 1.00 98.19 442 ILE A CA 1
ATOM 3653 C C . ILE A 1 442 ? 14.642 -9.448 -35.507 1.00 98.19 442 ILE A C 1
ATOM 3655 O O . ILE A 1 442 ? 14.390 -8.423 -36.133 1.00 98.19 442 ILE A O 1
ATOM 3659 N N . VAL A 1 443 ? 14.017 -10.599 -35.758 1.00 96.69 443 VAL A N 1
ATOM 3660 C CA . VAL A 1 443 ? 12.891 -10.693 -36.694 1.00 96.69 443 VAL A CA 1
ATOM 3661 C C . VAL A 1 443 ? 11.643 -10.150 -36.004 1.00 96.69 443 VAL A C 1
ATOM 3663 O O . VAL A 1 443 ? 11.240 -10.677 -34.965 1.00 96.69 443 VAL A O 1
ATOM 3666 N N . TYR A 1 444 ? 11.034 -9.120 -36.589 1.00 97.38 444 TYR A N 1
ATOM 3667 C CA . TYR A 1 444 ? 9.823 -8.490 -36.076 1.00 97.38 444 TYR A CA 1
ATOM 3668 C C . TYR A 1 444 ? 8.760 -8.320 -37.164 1.00 97.38 444 TYR A C 1
ATOM 3670 O O . TYR A 1 444 ? 9.047 -8.399 -38.360 1.00 97.38 444 TYR A O 1
ATOM 3678 N N . THR A 1 445 ? 7.527 -8.076 -36.735 1.00 96.88 445 THR A N 1
ATOM 3679 C CA . THR A 1 445 ? 6.396 -7.712 -37.591 1.00 96.88 445 THR A CA 1
ATOM 3680 C C . THR A 1 445 ? 5.777 -6.403 -37.119 1.00 96.88 445 THR A C 1
ATOM 3682 O O . THR A 1 445 ? 5.845 -6.065 -35.938 1.00 96.88 445 THR A O 1
ATOM 3685 N N . GLU A 1 446 ? 5.147 -5.672 -38.033 1.00 96.69 446 GLU A N 1
ATOM 3686 C CA . GLU A 1 446 ? 4.294 -4.535 -37.674 1.00 96.69 446 GLU A CA 1
ATOM 3687 C C . GLU A 1 446 ? 3.008 -5.012 -36.979 1.00 96.69 446 GLU A C 1
ATOM 3689 O O . GLU A 1 446 ? 2.666 -6.201 -37.017 1.00 96.69 446 GLU A O 1
ATOM 3694 N N . TRP A 1 447 ? 2.288 -4.085 -36.342 1.00 96.44 447 TRP A N 1
ATOM 3695 C CA . TRP A 1 447 ? 1.044 -4.400 -35.645 1.00 96.44 447 TRP A CA 1
ATOM 3696 C C . TRP A 1 447 ? 0.014 -5.074 -36.565 1.00 96.44 447 TRP A C 1
ATOM 3698 O O . TRP A 1 447 ? -0.322 -4.574 -37.639 1.00 96.44 447 TRP A O 1
ATOM 3708 N N . ASN A 1 448 ? -0.546 -6.186 -36.084 1.00 93.75 448 ASN A N 1
ATOM 3709 C CA . ASN A 1 448 ? -1.667 -6.879 -36.705 1.00 93.75 448 ASN A CA 1
ATOM 3710 C C . ASN A 1 448 ? -2.861 -6.952 -35.725 1.00 93.75 448 ASN A C 1
ATOM 3712 O O . ASN A 1 448 ? -2.728 -7.581 -34.665 1.00 93.75 448 ASN A O 1
ATOM 3716 N N . PRO A 1 449 ? -4.034 -6.37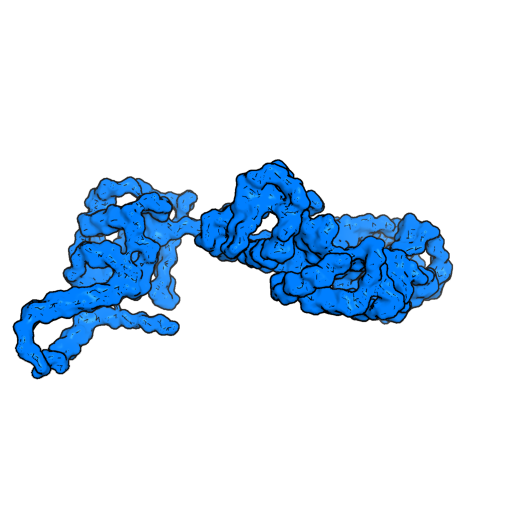0 -36.057 1.00 93.50 449 PRO A N 1
ATOM 3717 C CA . PRO A 1 449 ? -5.217 -6.408 -35.194 1.00 93.50 449 PRO A CA 1
ATOM 3718 C C . PRO A 1 449 ? -5.742 -7.827 -34.921 1.00 93.50 449 PRO A C 1
ATOM 3720 O O . PRO A 1 449 ? -6.378 -8.038 -33.889 1.00 93.50 449 PRO A O 1
ATOM 3723 N N . GLU A 1 450 ? -5.445 -8.800 -35.789 1.00 93.44 450 GLU A N 1
ATOM 3724 C CA . GLU A 1 450 ? -5.811 -10.213 -35.600 1.00 93.44 450 GLU A CA 1
ATOM 3725 C C . GLU A 1 450 ? -4.896 -10.935 -34.596 1.00 93.44 450 GLU A C 1
ATOM 3727 O O . GLU A 1 450 ? -5.261 -11.975 -34.045 1.00 93.44 450 GLU A O 1
ATOM 3732 N N . GLU A 1 451 ? -3.701 -10.401 -34.318 1.00 91.94 451 GLU A N 1
ATOM 3733 C CA . GLU A 1 451 ? -2.764 -11.012 -33.369 1.00 91.94 451 GLU A CA 1
ATOM 3734 C C . GLU A 1 451 ? -2.849 -10.421 -31.964 1.00 91.94 451 GLU A C 1
ATOM 3736 O O . GLU A 1 451 ? -2.631 -11.164 -30.997 1.00 91.94 451 GLU A O 1
ATOM 3741 N N . ARG A 1 452 ? -3.158 -9.122 -31.849 1.00 94.69 452 ARG A N 1
ATOM 3742 C CA . ARG A 1 452 ? -3.347 -8.407 -30.578 1.00 94.69 452 ARG A CA 1
ATOM 3743 C C . ARG A 1 452 ? -4.120 -7.093 -30.745 1.00 94.69 452 ARG A C 1
ATOM 3745 O O . ARG A 1 452 ? -4.112 -6.465 -31.804 1.00 94.69 452 ARG A O 1
ATOM 3752 N N . ARG A 1 453 ? -4.711 -6.606 -29.648 1.00 93.69 453 ARG A N 1
ATOM 3753 C CA . ARG A 1 453 ? -5.309 -5.262 -29.582 1.00 93.69 453 ARG A CA 1
ATOM 3754 C C . ARG A 1 453 ? -4.271 -4.157 -29.824 1.00 93.69 453 ARG A C 1
ATOM 3756 O O . ARG A 1 453 ? -3.082 -4.299 -29.539 1.00 93.69 453 ARG A O 1
ATOM 3763 N N . LYS A 1 454 ? -4.781 -3.013 -30.292 1.00 94.19 454 LYS A N 1
ATOM 3764 C CA . LYS A 1 454 ? -4.022 -1.770 -30.487 1.00 94.19 454 LYS A CA 1
ATOM 3765 C C . LYS A 1 454 ? -3.407 -1.241 -29.186 1.00 94.19 454 LYS A C 1
ATOM 3767 O O . LYS A 1 454 ? -2.271 -0.789 -29.177 1.00 94.19 454 LYS A O 1
ATOM 3772 N N . ASN A 1 455 ? -4.161 -1.305 -28.090 1.00 94.69 455 ASN A N 1
ATOM 3773 C CA . ASN A 1 455 ? -3.809 -0.661 -26.828 1.00 94.69 455 ASN A CA 1
ATOM 3774 C C . ASN A 1 455 ? -3.333 -1.672 -25.783 1.00 94.69 455 ASN A C 1
ATOM 3776 O O . ASN A 1 455 ? -4.043 -2.637 -25.490 1.00 94.69 455 ASN A O 1
ATOM 3780 N N . TYR A 1 456 ? -2.189 -1.399 -25.158 1.00 93.69 456 TYR A N 1
ATOM 3781 C CA . TYR A 1 456 ? -1.711 -2.134 -23.990 1.00 93.69 456 TYR A CA 1
ATOM 3782 C C . TYR A 1 456 ? -2.193 -1.462 -22.702 1.00 93.69 456 TYR A C 1
ATOM 3784 O O . TYR A 1 456 ? -2.098 -0.243 -22.556 1.00 93.69 456 TYR A O 1
ATOM 3792 N N . LYS A 1 457 ? -2.695 -2.252 -21.746 1.00 91.69 457 LYS A N 1
ATOM 3793 C CA . LYS A 1 457 ? -3.128 -1.765 -20.427 1.00 91.69 457 LYS A CA 1
ATOM 3794 C C . LYS A 1 457 ? -2.072 -2.119 -19.375 1.00 91.69 457 LYS A C 1
ATOM 3796 O O . LYS A 1 457 ? -1.936 -3.278 -18.991 1.00 91.69 457 LYS A O 1
ATOM 3801 N N . SER A 1 458 ? -1.351 -1.117 -18.878 1.00 88.75 458 SER A N 1
ATOM 3802 C CA . SER A 1 458 ? -0.358 -1.254 -17.804 1.00 88.75 458 SER A CA 1
ATOM 3803 C C . SER A 1 458 ? -0.928 -0.759 -16.478 1.00 88.75 458 SER A C 1
ATOM 3805 O O . SER A 1 458 ? -1.659 0.221 -16.444 1.00 88.75 458 SER A O 1
ATOM 3807 N N . LYS A 1 459 ? -0.577 -1.397 -15.356 1.00 85.88 459 LYS A N 1
ATOM 3808 C CA . LYS A 1 459 ? -0.988 -0.945 -14.017 1.00 85.88 459 LYS A CA 1
ATOM 3809 C C . LYS A 1 459 ? 0.188 -0.944 -13.049 1.00 85.88 459 LYS A C 1
ATOM 3811 O O . LYS A 1 459 ? 0.408 -1.928 -12.335 1.00 85.88 459 LYS A O 1
ATOM 3816 N N . TYR A 1 460 ? 0.940 0.157 -13.012 1.00 80.44 460 TYR A N 1
ATOM 3817 C CA . TYR A 1 460 ? 2.115 0.287 -12.143 1.00 80.44 460 TYR A CA 1
ATOM 3818 C C . TYR A 1 460 ? 1.719 0.343 -10.660 1.00 80.44 460 TYR A C 1
ATOM 3820 O O . TYR A 1 460 ? 2.125 -0.511 -9.867 1.00 80.44 460 TYR A O 1
ATOM 3828 N N . THR A 1 461 ? 0.861 1.298 -10.288 1.00 74.44 461 THR A N 1
ATOM 3829 C CA . THR A 1 461 ? 0.253 1.353 -8.952 1.00 74.44 461 THR A CA 1
ATOM 3830 C C . THR A 1 461 ? -1.216 0.943 -9.017 1.00 74.44 461 THR A C 1
ATOM 3832 O O . THR A 1 461 ? -1.551 -0.236 -9.090 1.00 74.44 461 THR A O 1
ATOM 3835 N N . ASN A 1 462 ? -2.115 1.913 -8.973 1.00 68.00 462 ASN A N 1
ATOM 3836 C CA . ASN A 1 462 ? -3.545 1.710 -9.066 1.00 68.00 462 ASN A CA 1
ATOM 3837 C C . ASN A 1 462 ? -4.142 2.333 -10.332 1.00 68.00 462 ASN A C 1
ATOM 3839 O O . ASN A 1 462 ? -5.281 2.009 -10.659 1.00 68.00 462 ASN A O 1
ATOM 3843 N N . GLU A 1 463 ? -3.387 3.207 -10.999 1.00 70.81 463 GLU A N 1
ATOM 3844 C CA . GLU A 1 463 ? -3.704 3.784 -12.306 1.00 70.81 463 GLU A CA 1
ATOM 3845 C C . GLU A 1 463 ? -3.496 2.742 -13.391 1.00 70.81 463 GLU A C 1
ATOM 3847 O O . GLU A 1 463 ? -2.506 2.008 -13.359 1.00 70.81 463 GLU A O 1
ATOM 3852 N N . VAL A 1 464 ? -4.456 2.673 -14.313 1.00 84.38 464 VAL A N 1
ATOM 3853 C CA . VAL A 1 464 ? -4.296 1.922 -15.551 1.00 84.38 464 VAL A CA 1
ATOM 3854 C C . VAL A 1 464 ? -3.849 2.910 -16.614 1.00 84.38 464 VAL A C 1
ATOM 3856 O O . VAL A 1 464 ? -4.606 3.791 -17.010 1.00 84.38 464 VAL A O 1
ATOM 3859 N N . GLU A 1 465 ? -2.611 2.762 -17.047 1.00 87.12 465 GLU A N 1
ATOM 3860 C CA . GLU A 1 465 ? -2.052 3.469 -18.187 1.00 87.12 465 GLU A CA 1
ATOM 3861 C C . GLU A 1 465 ? -2.427 2.708 -19.458 1.00 87.12 465 GLU A C 1
ATOM 3863 O O . GLU A 1 465 ? -2.374 1.475 -19.500 1.00 87.12 465 GLU A O 1
ATOM 3868 N N . THR A 1 466 ? -2.841 3.447 -20.484 1.00 91.44 466 THR A N 1
ATOM 3869 C CA . THR A 1 466 ? -3.145 2.895 -21.805 1.00 91.44 466 THR A CA 1
ATOM 3870 C C . THR A 1 466 ? -2.085 3.378 -22.776 1.00 91.44 466 THR A C 1
ATOM 3872 O O . THR A 1 466 ? -1.926 4.583 -22.949 1.00 91.44 466 THR A O 1
ATOM 3875 N N . ILE A 1 467 ? -1.366 2.438 -23.379 1.00 92.88 467 ILE A N 1
ATOM 3876 C CA . ILE A 1 467 ? -0.260 2.715 -24.295 1.00 92.88 467 ILE A CA 1
ATOM 3877 C C . ILE A 1 467 ? -0.710 2.318 -25.695 1.00 92.88 467 ILE A C 1
ATOM 3879 O O . ILE A 1 467 ? -1.099 1.168 -25.921 1.00 92.88 467 ILE A O 1
ATOM 3883 N N . ASP A 1 468 ? -0.678 3.275 -26.618 1.00 94.56 468 ASP A N 1
ATOM 3884 C CA . ASP A 1 468 ? -0.967 3.023 -28.026 1.00 94.56 468 ASP A CA 1
ATOM 3885 C C . ASP A 1 468 ? 0.215 2.275 -28.658 1.00 94.56 468 ASP A C 1
ATOM 3887 O O . ASP A 1 468 ? 1.333 2.785 -28.715 1.00 94.56 468 ASP A O 1
ATOM 3891 N N . CYS A 1 469 ? -0.039 1.044 -29.098 1.00 95.62 469 CYS A N 1
ATOM 3892 C CA . CYS A 1 469 ? 0.951 0.146 -29.684 1.00 95.62 469 CYS A CA 1
ATOM 3893 C C . CYS A 1 469 ? 0.700 -0.098 -31.182 1.00 95.62 469 CYS A C 1
ATOM 3895 O O . CYS A 1 469 ? 1.156 -1.117 -31.708 1.00 95.62 469 CYS A O 1
ATOM 3897 N N . GLU A 1 470 ? -0.046 0.784 -31.862 1.00 94.69 470 GLU A N 1
ATOM 3898 C CA . GLU A 1 470 ? -0.303 0.705 -33.312 1.00 94.69 470 GLU A CA 1
ATOM 3899 C C . GLU A 1 470 ? 0.993 0.758 -34.127 1.00 94.69 470 GLU A C 1
ATOM 3901 O O . GLU A 1 470 ? 1.165 -0.028 -35.048 1.00 94.69 470 GLU A O 1
ATOM 3906 N N . ASN A 1 471 ? 1.945 1.607 -33.729 1.00 93.38 471 ASN A N 1
ATOM 3907 C CA . ASN A 1 471 ? 3.254 1.737 -34.386 1.00 93.38 471 ASN A CA 1
ATOM 3908 C C . ASN A 1 471 ? 4.353 0.900 -33.695 1.00 93.38 471 ASN A C 1
ATOM 3910 O O . ASN A 1 471 ? 5.540 1.243 -33.735 1.00 93.38 471 ASN A O 1
ATOM 3914 N N . GLY A 1 472 ? 3.956 -0.134 -32.951 1.00 95.81 472 GLY A N 1
ATOM 3915 C CA . GLY A 1 472 ? 4.870 -1.015 -32.228 1.00 95.81 472 GLY A CA 1
ATOM 3916 C C . GLY A 1 472 ? 5.401 -2.152 -33.102 1.00 95.81 472 GLY A C 1
ATOM 3917 O O . GLY A 1 472 ? 4.671 -2.673 -33.941 1.00 95.81 472 GLY A O 1
ATOM 3918 N N . ARG A 1 473 ? 6.650 -2.570 -32.858 1.00 97.56 473 ARG A N 1
ATOM 3919 C CA . ARG A 1 473 ? 7.274 -3.730 -33.512 1.00 97.56 473 ARG A CA 1
ATOM 3920 C C . ARG A 1 473 ? 7.130 -4.957 -32.635 1.00 97.56 473 ARG A C 1
ATOM 3922 O O . ARG A 1 473 ? 7.577 -4.950 -31.485 1.00 97.56 473 ARG A O 1
ATOM 3929 N N . ASP A 1 474 ? 6.546 -6.000 -33.199 1.00 98.06 474 ASP A N 1
ATOM 3930 C CA . ASP A 1 474 ? 6.191 -7.226 -32.503 1.00 98.06 474 ASP A CA 1
ATOM 3931 C C . ASP A 1 474 ? 7.208 -8.335 -32.765 1.00 98.06 474 ASP A C 1
ATOM 3933 O O . ASP A 1 474 ? 7.591 -8.583 -33.904 1.00 98.06 474 ASP A O 1
ATOM 3937 N N . PHE A 1 475 ? 7.627 -9.041 -31.719 1.00 98.06 475 PHE A N 1
ATOM 3938 C CA . PHE A 1 475 ? 8.505 -10.209 -31.820 1.00 98.06 475 PHE A CA 1
ATOM 3939 C C . PHE A 1 475 ? 8.219 -11.198 -30.689 1.00 98.06 475 PHE A C 1
ATOM 3941 O O . PHE A 1 475 ? 7.452 -10.925 -29.761 1.00 98.06 475 PHE A O 1
ATOM 3948 N N . ARG A 1 476 ? 8.811 -12.393 -30.776 1.00 97.31 476 ARG A N 1
ATOM 3949 C CA . ARG A 1 476 ? 8.562 -13.484 -29.828 1.00 97.31 476 ARG A CA 1
ATOM 3950 C C . ARG A 1 476 ? 9.844 -13.959 -29.167 1.00 97.31 476 ARG A C 1
ATOM 3952 O O . ARG A 1 476 ? 10.899 -13.995 -29.796 1.00 97.31 476 ARG A O 1
ATOM 3959 N N . ASN A 1 477 ? 9.743 -14.355 -27.901 1.00 96.75 477 ASN A N 1
ATOM 3960 C CA . ASN A 1 477 ? 10.819 -15.108 -27.259 1.00 96.75 477 ASN A CA 1
ATOM 3961 C C . ASN A 1 477 ? 10.784 -16.591 -27.662 1.00 96.75 477 ASN A C 1
ATOM 3963 O O . ASN A 1 477 ? 9.857 -17.055 -28.328 1.00 96.75 477 ASN A O 1
ATOM 3967 N N . LYS A 1 478 ? 11.783 -17.355 -27.206 1.00 96.12 478 LYS A N 1
ATOM 3968 C CA . LYS A 1 478 ? 11.883 -18.805 -27.440 1.00 96.12 478 LYS A CA 1
ATOM 3969 C C . LYS A 1 478 ? 10.673 -19.609 -26.948 1.00 96.12 478 LYS A C 1
ATOM 3971 O O . LYS A 1 478 ? 10.441 -20.707 -27.439 1.00 96.12 478 LYS A O 1
ATOM 3976 N N . ASP A 1 479 ? 9.939 -19.073 -25.972 1.00 94.88 479 ASP A N 1
ATOM 3977 C CA . ASP A 1 479 ? 8.765 -19.702 -25.364 1.00 94.88 479 ASP A CA 1
ATOM 3978 C C . ASP A 1 479 ? 7.463 -19.285 -26.093 1.00 94.88 479 ASP A C 1
ATOM 3980 O O . ASP A 1 479 ? 6.366 -19.671 -25.693 1.00 94.88 479 ASP A O 1
ATOM 3984 N N . GLY A 1 480 ? 7.564 -18.493 -27.170 1.00 94.44 480 GLY A N 1
ATOM 3985 C CA . GLY A 1 480 ? 6.444 -18.044 -27.999 1.00 94.44 480 GLY A CA 1
ATOM 3986 C C . GLY A 1 480 ? 5.672 -16.836 -27.455 1.00 94.44 480 GLY A C 1
ATOM 3987 O O . GLY A 1 480 ? 4.700 -16.408 -28.088 1.00 94.44 480 GLY A O 1
ATOM 3988 N N . GLN A 1 481 ? 6.086 -16.260 -26.321 1.00 95.88 481 GLN A N 1
ATOM 3989 C CA . GLN A 1 481 ? 5.445 -15.076 -25.742 1.00 95.88 481 GLN A CA 1
ATOM 3990 C C . GLN A 1 481 ? 5.636 -13.871 -26.662 1.00 95.88 481 GLN A C 1
ATOM 3992 O O . GLN A 1 481 ? 6.743 -13.625 -27.138 1.00 95.88 481 GLN A O 1
ATOM 3997 N N . LEU A 1 482 ? 4.555 -13.127 -26.897 1.00 97.00 482 LEU A N 1
ATOM 3998 C CA . LEU A 1 482 ? 4.555 -11.930 -27.733 1.00 97.00 482 LEU A CA 1
ATOM 3999 C C . LEU A 1 482 ? 5.036 -10.726 -26.922 1.00 97.00 482 LEU A C 1
ATOM 4001 O O . LEU A 1 482 ? 4.504 -10.458 -25.841 1.00 97.00 482 LEU A O 1
ATOM 4005 N N . ALA A 1 483 ? 5.987 -9.982 -27.471 1.00 98.00 483 ALA A N 1
ATOM 4006 C CA . ALA A 1 483 ? 6.365 -8.673 -26.975 1.00 98.00 483 ALA A CA 1
ATOM 4007 C C . ALA A 1 483 ? 6.294 -7.620 -28.078 1.00 98.00 483 ALA A C 1
ATOM 4009 O O . ALA A 1 483 ? 6.406 -7.940 -29.259 1.00 98.00 483 ALA A O 1
ATOM 4010 N N . THR A 1 484 ? 6.130 -6.373 -27.659 1.00 98.19 484 THR A N 1
ATOM 4011 C CA . THR A 1 484 ? 6.134 -5.196 -28.520 1.00 98.19 484 THR A CA 1
ATOM 4012 C C . THR A 1 484 ? 7.144 -4.196 -27.990 1.00 98.19 484 THR A C 1
ATOM 4014 O O . THR A 1 484 ? 7.171 -3.930 -26.787 1.00 98.19 484 THR A O 1
ATOM 4017 N N . VAL A 1 485 ? 7.936 -3.609 -28.884 1.00 98.06 485 VAL A N 1
ATOM 4018 C CA . VAL A 1 485 ? 8.678 -2.377 -28.600 1.00 98.06 485 VAL A CA 1
ATOM 4019 C C . VAL A 1 485 ? 8.014 -1.227 -29.341 1.00 98.06 485 VAL A C 1
ATOM 4021 O O . VAL A 1 485 ? 7.814 -1.292 -30.555 1.00 98.06 485 VAL A O 1
ATOM 4024 N N . VAL A 1 486 ? 7.667 -0.170 -28.613 1.00 96.81 486 VAL A N 1
ATOM 4025 C CA . VAL A 1 486 ? 7.047 1.032 -29.170 1.00 96.81 486 VAL A CA 1
ATOM 4026 C C . VAL A 1 486 ? 7.746 2.276 -28.641 1.00 96.81 486 VAL A C 1
ATOM 4028 O O . VAL A 1 486 ? 8.124 2.350 -27.475 1.00 96.81 486 VAL A O 1
ATOM 4031 N N . HIS A 1 487 ? 7.929 3.256 -29.521 1.00 95.88 487 HIS A N 1
ATOM 4032 C CA . HIS A 1 487 ? 8.440 4.575 -29.170 1.00 95.88 487 HIS A CA 1
ATOM 4033 C C . HIS A 1 487 ? 7.336 5.610 -29.347 1.00 95.88 487 HIS A C 1
ATOM 4035 O O . HIS A 1 487 ? 6.623 5.594 -30.351 1.00 95.88 487 HIS A O 1
ATOM 4041 N N . TYR A 1 488 ? 7.202 6.511 -28.379 1.00 90.81 488 TYR A N 1
ATOM 4042 C CA . TYR A 1 488 ? 6.362 7.695 -28.513 1.00 90.81 488 TYR A CA 1
ATOM 4043 C C . TYR A 1 488 ? 6.941 8.845 -27.697 1.00 90.81 488 TYR A C 1
ATOM 4045 O O . TYR A 1 488 ? 7.311 8.699 -26.531 1.00 90.81 488 TYR A O 1
ATOM 4053 N N . SER A 1 489 ? 6.965 10.032 -28.306 1.00 89.12 489 SER A N 1
ATOM 4054 C CA . SER A 1 489 ? 7.577 11.224 -27.720 1.00 89.12 489 SER A CA 1
ATOM 4055 C C . SER A 1 489 ? 9.024 10.947 -27.292 1.00 89.12 489 SER A C 1
ATOM 4057 O O . SER A 1 489 ? 9.891 10.857 -28.150 1.00 89.12 489 SER A O 1
ATOM 4059 N N . LYS A 1 490 ? 9.278 10.808 -25.989 1.00 89.44 490 LYS A N 1
ATOM 4060 C CA . LYS A 1 490 ? 10.603 10.575 -25.403 1.00 89.44 490 LYS A CA 1
ATOM 4061 C C . LYS A 1 490 ? 10.758 9.204 -24.732 1.00 89.44 490 LYS A C 1
ATOM 4063 O O . LYS A 1 490 ? 11.735 8.969 -24.015 1.00 89.44 490 LYS A O 1
ATOM 4068 N N . PHE A 1 491 ? 9.749 8.352 -24.893 1.00 92.56 491 PHE A N 1
ATOM 4069 C CA . PHE A 1 491 ? 9.613 7.090 -24.184 1.00 92.56 491 PHE A CA 1
ATOM 4070 C C . PHE A 1 491 ? 9.800 5.917 -25.134 1.00 92.56 491 PHE A C 1
ATOM 4072 O O . PHE A 1 491 ? 9.281 5.926 -26.252 1.00 92.56 491 PHE A O 1
ATOM 4079 N N . LEU A 1 492 ? 10.508 4.900 -24.657 1.00 96.69 492 LEU A N 1
ATOM 4080 C CA . LEU A 1 492 ? 10.582 3.591 -25.283 1.00 96.69 492 LEU A CA 1
ATOM 4081 C C . LEU A 1 492 ? 9.969 2.572 -24.321 1.00 96.69 492 LEU A C 1
ATOM 4083 O O . LEU A 1 492 ? 10.487 2.363 -23.223 1.00 96.69 492 LEU A O 1
ATOM 4087 N N . ASP A 1 493 ? 8.881 1.941 -24.745 1.00 97.50 493 ASP A N 1
ATOM 4088 C CA . ASP A 1 493 ? 8.190 0.916 -23.973 1.00 97.50 493 ASP A CA 1
ATOM 4089 C C . ASP A 1 493 ? 8.449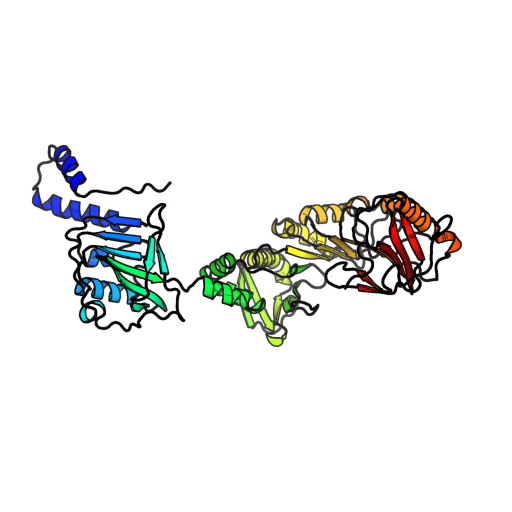 -0.461 -24.581 1.00 97.50 493 ASP A C 1
ATOM 4091 O O . ASP A 1 493 ? 8.191 -0.700 -25.762 1.00 97.50 493 ASP A O 1
ATOM 4095 N N . PHE A 1 494 ? 8.942 -1.380 -23.751 1.00 98.12 494 PHE A N 1
ATOM 4096 C CA . PHE A 1 494 ? 8.981 -2.812 -24.028 1.00 98.12 494 PHE A CA 1
ATOM 4097 C C . PHE A 1 494 ? 7.864 -3.503 -23.237 1.00 98.12 494 PHE A C 1
ATOM 4099 O O . PHE A 1 494 ? 7.834 -3.452 -22.003 1.00 98.12 494 PHE A O 1
ATOM 4106 N N . LEU A 1 495 ? 6.939 -4.144 -23.949 1.00 97.75 495 LEU A N 1
ATOM 4107 C CA . LEU A 1 495 ? 5.662 -4.631 -23.428 1.00 97.75 495 LEU A CA 1
ATOM 4108 C C . LEU A 1 495 ? 5.494 -6.116 -23.734 1.00 97.75 495 LEU A C 1
ATOM 4110 O O . LEU A 1 495 ? 5.604 -6.511 -24.888 1.00 97.75 495 LEU A O 1
ATOM 4114 N N . VAL A 1 496 ? 5.183 -6.937 -22.729 1.00 97.19 496 VAL A N 1
ATOM 4115 C CA . VAL A 1 496 ? 4.943 -8.380 -22.904 1.00 97.19 496 VAL A CA 1
ATOM 4116 C C . VAL A 1 496 ? 3.454 -8.682 -22.763 1.00 97.19 496 VAL A C 1
ATOM 4118 O O . VAL A 1 496 ? 2.847 -8.469 -21.709 1.00 97.19 496 VAL A O 1
ATOM 4121 N N . TRP A 1 497 ? 2.861 -9.235 -23.818 1.00 94.88 497 TRP A N 1
ATOM 4122 C CA . TRP A 1 497 ? 1.430 -9.511 -23.904 1.00 94.88 497 TRP A CA 1
ATOM 4123 C C . TRP A 1 497 ? 1.091 -10.866 -23.286 1.00 94.88 497 TRP A C 1
ATOM 4125 O O . TRP A 1 497 ? 1.219 -11.910 -23.923 1.00 94.88 497 TRP A O 1
ATOM 4135 N N . ASN A 1 498 ? 0.614 -10.847 -22.040 1.00 89.00 498 ASN A N 1
ATOM 4136 C CA . ASN A 1 498 ? 0.022 -12.037 -21.412 1.00 89.00 498 ASN A CA 1
ATOM 4137 C C . ASN A 1 498 ? -1.434 -12.255 -21.838 1.00 89.00 498 ASN A C 1
ATOM 4139 O O . ASN A 1 498 ? -1.880 -13.392 -21.948 1.00 89.00 498 ASN A O 1
ATOM 4143 N N . ASP A 1 499 ? -2.153 -11.164 -22.089 1.00 86.94 499 ASP A N 1
ATOM 4144 C CA . ASP A 1 499 ? -3.479 -11.164 -22.691 1.00 86.94 499 ASP A CA 1
ATOM 4145 C C . ASP A 1 499 ? -3.422 -10.286 -23.939 1.00 86.94 499 ASP A C 1
ATOM 4147 O O . ASP A 1 499 ? -3.100 -9.100 -23.858 1.00 86.94 499 ASP A O 1
ATOM 4151 N N . ARG A 1 500 ? -3.671 -10.892 -25.101 1.00 87.69 500 ARG A N 1
ATOM 4152 C CA . ARG A 1 500 ? -3.596 -10.220 -26.405 1.00 87.69 500 ARG A CA 1
ATOM 4153 C C . ARG A 1 500 ? -4.871 -9.434 -26.716 1.00 87.69 500 ARG A C 1
ATOM 4155 O O . ARG A 1 500 ? -4.827 -8.515 -27.531 1.00 87.69 500 ARG A O 1
ATOM 4162 N N . PHE A 1 501 ? -5.981 -9.758 -26.048 1.00 85.94 501 PHE A N 1
ATOM 4163 C CA . PHE A 1 501 ? -7.288 -9.138 -26.256 1.00 85.94 501 PHE A CA 1
ATOM 4164 C C . PHE A 1 501 ? -7.983 -8.819 -24.924 1.00 85.94 501 PHE A C 1
ATOM 4166 O O . PHE A 1 501 ? -9.099 -9.284 -24.697 1.00 85.94 501 PHE A O 1
ATOM 4173 N N . PRO A 1 502 ? -7.362 -7.993 -24.060 1.00 74.38 502 PRO A N 1
ATOM 4174 C CA . PRO A 1 502 ? -7.928 -7.664 -22.758 1.00 74.38 502 PRO A CA 1
ATOM 4175 C C . PRO A 1 502 ? -9.249 -6.917 -22.925 1.00 74.38 502 PRO A C 1
ATOM 4177 O O . PRO A 1 502 ? -9.290 -5.948 -23.689 1.00 74.38 502 PRO A O 1
ATOM 4180 N N . GLU A 1 503 ? -10.293 -7.355 -22.211 1.00 56.78 503 GLU A N 1
ATOM 4181 C CA . GLU A 1 503 ? -11.651 -6.777 -22.245 1.00 56.78 503 GLU A CA 1
ATOM 4182 C C . GLU A 1 503 ? -11.653 -5.244 -22.139 1.00 56.78 503 GLU A C 1
ATOM 4184 O O . GLU A 1 503 ? -10.971 -4.660 -21.254 1.00 56.78 503 GLU A O 1
#

pLDDT: mean 85.93, std 16.69, range [22.66, 98.69]

Secondary structure (DSSP, 8-state):
--------TTTHHHHHHHSTTS--S-HHHHHHHHHHHHHHHHTT-SEEEES--BS--HHHHHT---SEEEE-SB---HHHHHHHHHHHHTT--TT-SEEEEE---S---HHHHTTT---EE--TTTS-SEEEEESSSSEEEEE-TT-EEEE-TT--EEEEEEETTEEEEEEE-S-HHHHHHHHHHS-HHHHHHHHTT-HHHHHHHHHTTEE-SSPEEEEESTT-EEEEEPTTSSSEEEEEEEESS-SS--EEEEETTEEEEEEEETTTTEEEEEGGGHHHHHHHHHHHHHHHEET--EEEEEEGGGHHHHHHHHTSGGGGGEEEEEEEEEEEEE-HHHHHHHHHHH--SSEEEEEEEE-TT--GGGTTT-SEEEESS-BS--HHHHHT---SEEEEESB---HHHHHHHHHHHHTT--TT--EEEEE---SPP-HHHHTTT---B---TTTS-SEEEE-SSS--EEEE-TTPEEEE-TT--EEEEEEETTEEEEEEES-SS--

Organism: Caenorhabditis remanei (NCBI:txid31234)